Protein AF-A0A2N2DAA5-F1 (afdb_monomer_lite)

Structure (mmCIF, N/CA/C/O backbone):
data_AF-A0A2N2DAA5-F1
#
_entry.id   AF-A0A2N2DAA5-F1
#
loop_
_atom_site.group_PDB
_atom_site.id
_atom_site.type_symbol
_atom_site.label_atom_id
_atom_site.label_alt_id
_atom_site.label_comp_id
_atom_site.label_asym_id
_atom_site.label_entity_id
_atom_site.label_seq_id
_atom_site.pdbx_PDB_ins_code
_atom_site.Cartn_x
_atom_site.Cartn_y
_atom_site.Cartn_z
_atom_site.occupancy
_atom_site.B_iso_or_equiv
_atom_site.auth_seq_id
_atom_site.auth_comp_id
_atom_site.auth_asym_id
_atom_site.auth_atom_id
_atom_site.pdbx_PDB_model_num
ATOM 1 N N . GLY A 1 1 ? -24.300 -2.691 1.100 1.00 63.72 1 GLY A N 1
ATOM 2 C CA . GLY A 1 1 ? -23.872 -4.103 1.005 1.00 63.72 1 GLY A CA 1
ATOM 3 C C . GLY A 1 1 ? -24.221 -4.826 2.291 1.00 63.72 1 GLY A C 1
ATOM 4 O O . GLY A 1 1 ? -24.616 -4.158 3.237 1.00 63.72 1 GLY A O 1
ATOM 5 N N . VAL A 1 2 ? -24.094 -6.154 2.329 1.00 80.25 2 VAL A N 1
ATOM 6 C CA . VAL A 1 2 ? -24.335 -6.973 3.533 1.00 80.25 2 VAL A CA 1
ATOM 7 C C . VAL A 1 2 ? -23.038 -7.693 3.889 1.00 80.25 2 VAL A C 1
ATOM 9 O O . VAL A 1 2 ? -22.387 -8.245 3.006 1.00 80.25 2 VAL A O 1
ATOM 12 N N . ILE A 1 3 ? -22.644 -7.647 5.160 1.00 79.31 3 ILE A N 1
ATOM 13 C CA . ILE A 1 3 ? -21.384 -8.226 5.641 1.00 79.31 3 ILE A CA 1
ATOM 14 C C . ILE A 1 3 ? -21.608 -9.708 5.959 1.00 79.31 3 ILE A C 1
ATOM 16 O O . ILE A 1 3 ? -22.594 -10.053 6.619 1.00 79.31 3 ILE A O 1
ATOM 20 N N . ALA A 1 4 ? -20.706 -10.576 5.493 1.00 78.88 4 ALA A N 1
ATOM 21 C CA . ALA A 1 4 ? -20.747 -12.012 5.766 1.00 78.88 4 ALA A CA 1
ATOM 22 C C . ALA A 1 4 ? -20.751 -12.305 7.277 1.00 78.88 4 ALA A C 1
ATOM 24 O O . ALA A 1 4 ? -20.256 -11.510 8.071 1.00 78.88 4 ALA A O 1
ATOM 25 N N . ASP A 1 5 ? -21.364 -13.420 7.675 1.00 82.88 5 ASP A N 1
ATOM 26 C CA . ASP A 1 5 ? -21.439 -13.879 9.071 1.00 82.88 5 ASP A CA 1
ATOM 27 C C . ASP A 1 5 ? -22.018 -12.873 10.086 1.00 82.88 5 ASP A C 1
ATOM 29 O O . ASP A 1 5 ? -21.834 -13.000 11.297 1.00 82.88 5 ASP A O 1
ATOM 33 N N . THR A 1 6 ? -22.816 -11.913 9.616 1.00 89.50 6 THR A N 1
ATOM 34 C CA . THR A 1 6 ? -23.616 -11.020 10.468 1.00 89.50 6 THR A CA 1
ATOM 35 C C . THR A 1 6 ? -25.061 -11.509 10.607 1.00 89.50 6 THR A C 1
ATOM 37 O O . THR A 1 6 ? -25.525 -12.283 9.760 1.00 89.50 6 THR A O 1
ATOM 40 N N . PRO A 1 7 ? -25.824 -11.037 11.618 1.00 93.69 7 PRO A N 1
ATOM 41 C CA . PRO A 1 7 ? -27.250 -11.346 11.727 1.00 93.69 7 PRO A CA 1
ATOM 42 C C . PRO A 1 7 ? -28.024 -11.065 10.433 1.00 93.69 7 PRO A C 1
ATOM 44 O O . PRO A 1 7 ? -28.830 -11.892 10.017 1.00 93.69 7 PRO A O 1
ATOM 47 N N . ALA A 1 8 ? -27.729 -9.945 9.759 1.00 92.50 8 ALA A N 1
ATOM 48 C CA . ALA A 1 8 ? -28.371 -9.558 8.502 1.00 92.50 8 ALA A CA 1
ATOM 49 C C . ALA A 1 8 ? -28.128 -10.577 7.377 1.00 92.50 8 ALA A C 1
ATOM 51 O O . ALA A 1 8 ? -29.078 -10.993 6.714 1.00 92.50 8 ALA A O 1
ATOM 52 N N . SER A 1 9 ? -26.877 -11.020 7.204 1.00 91.31 9 SER A N 1
ATOM 53 C CA . SER A 1 9 ? -26.523 -12.040 6.207 1.00 91.31 9 SER A CA 1
ATOM 54 C C . SER A 1 9 ? -27.198 -13.381 6.503 1.00 91.31 9 SER A C 1
ATOM 56 O O . SER A 1 9 ? -27.845 -13.957 5.629 1.00 91.31 9 SER A O 1
ATOM 58 N N . ARG A 1 10 ? -27.147 -13.845 7.763 1.00 93.69 10 ARG A N 1
ATOM 59 C CA . ARG A 1 10 ? -27.793 -15.103 8.185 1.00 93.69 10 ARG A CA 1
ATOM 60 C C . ARG A 1 10 ? -29.311 -15.082 8.017 1.00 93.69 10 ARG A C 1
ATOM 62 O O . ARG A 1 10 ? -29.905 -16.123 7.760 1.00 93.69 10 ARG A O 1
ATOM 69 N N . ALA A 1 11 ? -29.930 -13.912 8.145 1.00 93.75 11 ALA A N 1
ATOM 70 C CA . ALA A 1 11 ? -31.362 -13.726 7.940 1.00 93.75 11 ALA A CA 1
ATOM 71 C C . ALA A 1 11 ? -31.754 -13.531 6.461 1.00 93.75 11 ALA A C 1
ATOM 73 O O . ALA A 1 11 ? -32.922 -13.293 6.160 1.00 93.75 11 ALA A O 1
ATOM 74 N N . GLY A 1 12 ? -30.798 -13.642 5.530 1.00 93.69 12 GLY A N 1
ATOM 75 C CA . GLY A 1 12 ? -31.055 -13.625 4.091 1.00 93.69 12 GLY A CA 1
ATOM 76 C C . GLY A 1 12 ? -31.284 -12.237 3.498 1.00 93.69 12 GLY A C 1
ATOM 77 O O . GLY A 1 12 ? -31.835 -12.146 2.397 1.00 93.69 12 GLY A O 1
ATOM 78 N N . ILE A 1 13 ? -30.884 -11.166 4.194 1.00 94.69 13 ILE A N 1
ATOM 79 C CA . ILE A 1 13 ? -30.843 -9.809 3.632 1.00 94.69 13 ILE A CA 1
ATOM 80 C C . ILE A 1 13 ? -29.722 -9.755 2.594 1.00 94.69 13 ILE A C 1
ATOM 82 O O . ILE A 1 13 ? -28.627 -10.269 2.825 1.00 94.69 13 ILE A O 1
ATOM 86 N N . ILE A 1 14 ? -29.980 -9.121 1.452 1.00 92.88 14 ILE A N 1
ATOM 87 C CA . ILE A 1 14 ? -29.017 -8.986 0.355 1.00 92.88 14 ILE A CA 1
ATOM 88 C C . ILE A 1 14 ? -28.795 -7.518 -0.007 1.00 92.88 14 ILE A C 1
ATOM 90 O O . ILE A 1 14 ? -29.580 -6.632 0.331 1.00 92.88 14 ILE A O 1
ATOM 94 N N . ALA A 1 15 ? -27.694 -7.245 -0.708 1.00 91.19 15 ALA A N 1
ATOM 95 C CA . ALA A 1 15 ? -27.460 -5.918 -1.261 1.00 91.19 15 ALA A CA 1
ATOM 96 C C . ALA A 1 15 ? -28.599 -5.535 -2.223 1.00 91.19 15 ALA A C 1
ATOM 98 O O . ALA A 1 15 ? -28.994 -6.341 -3.060 1.00 91.19 15 ALA A O 1
ATOM 99 N N . GLY A 1 16 ? -29.109 -4.310 -2.088 1.00 89.44 16 GLY A N 1
ATOM 100 C CA . GLY A 1 16 ? -30.247 -3.811 -2.868 1.00 89.44 16 GLY A CA 1
ATOM 101 C C . GLY A 1 16 ? -31.589 -3.867 -2.133 1.00 89.44 16 GLY A C 1
ATOM 102 O O . GLY A 1 16 ? -32.514 -3.165 -2.535 1.00 89.44 16 GLY A O 1
ATOM 103 N N . ASP A 1 17 ? -31.699 -4.612 -1.027 1.00 94.19 17 ASP A N 1
ATOM 104 C CA . ASP A 1 17 ? -32.896 -4.561 -0.182 1.00 94.19 17 ASP A CA 1
ATOM 105 C C . ASP A 1 17 ? -33.096 -3.152 0.401 1.00 94.19 17 ASP A C 1
ATOM 107 O O . ASP A 1 17 ? -32.173 -2.548 0.957 1.00 94.19 17 ASP A O 1
ATOM 111 N N . ARG A 1 18 ? -34.322 -2.629 0.299 1.00 93.12 18 ARG A N 1
ATOM 112 C CA . ARG A 1 18 ? -34.712 -1.337 0.880 1.00 93.12 18 ARG A CA 1
ATOM 113 C C . ARG A 1 18 ? -35.454 -1.571 2.186 1.00 93.12 18 ARG A C 1
ATOM 115 O O . ARG A 1 18 ? -36.496 -2.217 2.179 1.00 93.12 18 ARG A O 1
ATOM 122 N N . ILE A 1 19 ? -34.954 -1.031 3.294 1.00 95.25 19 ILE A N 1
ATOM 123 C CA . ILE A 1 19 ? -35.646 -1.103 4.588 1.00 95.25 19 ILE A CA 1
ATOM 124 C C . ILE A 1 19 ? -36.787 -0.077 4.586 1.00 95.25 19 ILE A C 1
ATOM 126 O O . ILE A 1 19 ? -36.561 1.107 4.352 1.00 95.25 19 ILE A O 1
ATOM 130 N N . ILE A 1 20 ? -38.010 -0.552 4.808 1.00 96.44 20 ILE A N 1
ATOM 131 C CA . ILE A 1 20 ? -39.250 0.235 4.816 1.00 96.44 20 ILE A CA 1
ATOM 132 C C . ILE A 1 20 ? -39.681 0.558 6.249 1.00 96.44 20 ILE A C 1
ATOM 134 O O . ILE A 1 20 ? -40.127 1.671 6.520 1.00 96.44 20 ILE A O 1
ATOM 138 N N . ALA A 1 21 ? -39.532 -0.397 7.171 1.00 97.06 21 ALA A N 1
ATOM 139 C CA . ALA A 1 21 ? -39.870 -0.209 8.578 1.00 97.06 21 ALA A CA 1
ATOM 140 C C . ALA A 1 21 ? -38.930 -0.976 9.518 1.00 97.06 21 ALA A C 1
ATOM 142 O O . ALA A 1 21 ? -38.378 -2.014 9.142 1.00 97.06 21 ALA A O 1
ATOM 143 N N . VAL A 1 22 ? -38.794 -0.474 10.746 1.00 97.56 22 VAL A N 1
ATOM 144 C CA . VAL A 1 22 ? -38.040 -1.084 11.852 1.00 97.56 22 VAL A CA 1
ATOM 145 C C . VAL A 1 22 ? -38.973 -1.211 13.053 1.00 97.56 22 VAL A C 1
ATOM 147 O O . VAL A 1 22 ? -39.547 -0.218 13.491 1.00 97.56 22 VAL A O 1
ATOM 150 N N . ASP A 1 23 ? -39.181 -2.434 13.541 1.00 96.44 23 ASP A N 1
ATOM 151 C CA . ASP A 1 23 ? -40.120 -2.766 14.624 1.00 96.44 23 ASP A CA 1
ATOM 152 C C . ASP A 1 23 ? -41.517 -2.142 14.414 1.00 96.44 23 ASP A C 1
ATOM 154 O O . ASP A 1 23 ? -42.137 -1.593 15.321 1.00 96.44 23 ASP A O 1
ATOM 158 N N . GLY A 1 24 ? -42.005 -2.195 13.168 1.00 94.38 24 GLY A N 1
ATOM 159 C CA . GLY A 1 24 ? -43.301 -1.638 12.758 1.00 94.38 24 GLY A CA 1
ATOM 160 C C . GLY A 1 24 ? -43.311 -0.124 12.513 1.00 94.38 24 GLY A C 1
ATOM 161 O O . GLY A 1 24 ? -44.283 0.394 11.965 1.00 94.38 24 GLY A O 1
ATOM 162 N N . THR A 1 25 ? -42.232 0.590 12.841 1.00 95.25 25 THR A N 1
ATOM 163 C CA . THR A 1 25 ? -42.098 2.030 12.582 1.00 95.25 25 THR A CA 1
ATOM 164 C C . THR A 1 25 ? -41.629 2.257 11.152 1.00 95.25 25 THR A C 1
ATOM 166 O O . THR A 1 25 ? -40.528 1.844 10.794 1.00 95.25 25 THR A O 1
ATOM 169 N N . ASN A 1 26 ? -42.452 2.905 10.325 1.00 96.19 26 ASN A N 1
ATOM 170 C CA . ASN A 1 26 ? -42.061 3.307 8.973 1.00 96.19 26 ASN A CA 1
ATOM 171 C C . ASN A 1 26 ? -40.915 4.329 9.046 1.00 96.19 26 ASN A C 1
ATOM 173 O O . ASN A 1 26 ? -41.030 5.325 9.756 1.00 96.19 26 ASN A O 1
ATOM 177 N N . ILE A 1 27 ? -39.828 4.075 8.316 1.00 95.06 27 ILE A N 1
ATOM 178 C CA . ILE A 1 27 ? -38.613 4.906 8.332 1.00 95.06 27 ILE A CA 1
ATOM 179 C C . ILE A 1 27 ? -38.457 5.777 7.075 1.00 95.06 27 ILE A C 1
ATOM 181 O O . ILE A 1 27 ? -37.378 6.300 6.796 1.00 95.06 27 ILE A O 1
ATOM 185 N N . ALA A 1 28 ? -39.516 5.930 6.277 1.00 92.38 28 ALA A N 1
ATOM 186 C CA . ALA A 1 28 ? -39.509 6.821 5.125 1.00 92.38 28 ALA A CA 1
ATOM 187 C C . ALA A 1 28 ? -39.259 8.272 5.568 1.00 92.38 28 ALA A C 1
ATOM 189 O O . ALA A 1 28 ? -39.993 8.823 6.384 1.00 92.38 28 ALA A O 1
ATOM 190 N N . GLY A 1 29 ? -38.224 8.893 5.002 1.00 88.81 29 GLY A N 1
ATOM 191 C CA . GLY A 1 29 ? -37.822 10.260 5.341 1.00 88.81 29 GLY A CA 1
ATOM 192 C C . GLY A 1 29 ? -36.857 10.371 6.525 1.00 88.81 29 GLY A C 1
ATOM 193 O O . GLY A 1 29 ? -36.303 11.449 6.720 1.00 88.81 29 GLY A O 1
ATOM 194 N N . CYS A 1 30 ? -36.592 9.284 7.263 1.00 90.81 30 CYS A N 1
ATOM 195 C CA . CYS A 1 30 ? -35.508 9.260 8.244 1.00 90.81 30 CYS A CA 1
ATOM 196 C C . CYS A 1 30 ? -34.149 9.416 7.551 1.00 90.81 30 CYS A C 1
ATOM 198 O O . CYS A 1 30 ? -33.901 8.862 6.475 1.00 90.81 30 CYS A O 1
ATOM 200 N N . SER A 1 31 ? -33.232 10.116 8.211 1.00 89.88 31 SER A N 1
ATOM 201 C CA . SER A 1 31 ? -31.815 10.071 7.867 1.00 89.88 31 SER A CA 1
ATOM 202 C C . SER A 1 31 ? -31.236 8.672 8.117 1.00 89.88 31 SER A C 1
ATOM 204 O O . SER A 1 31 ? -31.752 7.888 8.917 1.00 89.88 31 SER A O 1
ATOM 206 N N . LEU A 1 32 ? -30.106 8.364 7.471 1.00 82.81 32 LEU A N 1
ATOM 207 C CA . LEU A 1 32 ? -29.375 7.114 7.718 1.00 82.81 32 LEU A CA 1
ATOM 208 C C . LEU A 1 32 ? -28.992 6.946 9.195 1.00 82.81 32 LEU A C 1
ATOM 210 O O . LEU A 1 32 ? -28.973 5.825 9.700 1.00 82.81 32 LEU A O 1
ATOM 214 N N . TYR A 1 33 ? -28.707 8.054 9.884 1.00 77.94 33 TYR A N 1
ATOM 215 C CA . TYR A 1 33 ? -28.363 8.052 11.301 1.00 77.94 33 TYR A CA 1
ATOM 216 C C . TYR A 1 33 ? -29.556 7.646 12.176 1.00 77.94 33 TYR A C 1
ATOM 218 O O . TYR A 1 33 ? -29.438 6.726 12.982 1.00 77.94 33 TYR A O 1
ATOM 226 N N . GLU A 1 34 ? -30.723 8.261 11.972 1.00 87.56 34 GLU A N 1
ATOM 227 C CA . GLU A 1 34 ? -31.947 7.943 12.725 1.00 87.56 34 GLU A CA 1
ATOM 228 C C . GLU A 1 34 ? -32.412 6.507 12.473 1.00 87.56 34 GLU A C 1
ATOM 230 O O . GLU A 1 34 ? -32.717 5.776 13.415 1.00 87.56 34 GLU A O 1
ATOM 235 N N . ALA A 1 35 ? -32.397 6.065 11.211 1.00 91.00 35 ALA A N 1
ATOM 236 C CA . ALA A 1 35 ? -32.703 4.679 10.868 1.00 91.00 35 ALA A CA 1
ATOM 237 C C . ALA A 1 35 ? -31.712 3.706 11.531 1.00 91.00 35 ALA A C 1
ATOM 239 O O . ALA A 1 35 ? -32.114 2.665 12.049 1.00 91.00 35 ALA A O 1
ATOM 240 N N . GLY A 1 36 ? -30.423 4.060 11.570 1.00 90.69 36 GLY A N 1
ATOM 241 C CA . GLY A 1 36 ? -29.389 3.292 12.260 1.00 90.69 36 GLY A CA 1
ATOM 242 C C . GLY A 1 36 ? -29.660 3.136 13.757 1.00 90.69 36 GLY A C 1
ATOM 243 O O . GLY A 1 36 ? -29.537 2.027 14.275 1.00 90.69 36 GLY A O 1
ATOM 244 N N . LEU A 1 37 ? -30.090 4.204 14.436 1.00 91.25 37 LEU A N 1
ATOM 245 C CA . LEU A 1 37 ? -30.433 4.170 15.863 1.00 91.25 37 LEU A CA 1
ATOM 246 C C . LEU A 1 37 ? -31.607 3.231 16.170 1.00 91.25 37 LEU A C 1
ATOM 248 O O . LEU A 1 37 ? -31.573 2.548 17.188 1.00 91.25 37 LEU A O 1
ATOM 252 N N . LEU A 1 38 ? -32.610 3.151 15.288 1.00 93.69 38 LEU A N 1
ATOM 253 C CA . LEU A 1 38 ? -33.742 2.224 15.448 1.00 93.69 38 LEU A CA 1
ATOM 254 C C . LEU A 1 38 ? -33.318 0.757 15.263 1.00 93.69 38 LEU A C 1
ATOM 256 O O . LEU A 1 38 ? -33.824 -0.148 15.929 1.00 93.69 38 LEU A O 1
ATOM 260 N N . ILE A 1 39 ? -32.378 0.507 14.350 1.00 94.56 39 ILE A N 1
ATOM 261 C CA . ILE A 1 39 ? -31.866 -0.842 14.073 1.00 94.56 39 ILE A CA 1
ATOM 262 C C . ILE A 1 39 ? -30.942 -1.315 15.204 1.00 94.56 39 ILE A C 1
ATOM 264 O O . ILE A 1 39 ? -30.956 -2.494 15.568 1.00 94.56 39 ILE A O 1
ATOM 268 N N . GLN A 1 40 ? -30.147 -0.413 15.778 1.00 92.69 40 GLN A N 1
ATOM 269 C CA . GLN A 1 40 ? -29.264 -0.692 16.909 1.00 92.69 40 GLN A CA 1
ATOM 270 C C . GLN A 1 40 ? -30.045 -0.935 18.211 1.00 92.69 40 GLN A C 1
ATOM 272 O O . GLN A 1 40 ? -31.237 -0.669 18.319 1.00 92.69 40 GLN A O 1
ATOM 277 N N . GLY A 1 41 ? -29.380 -1.537 19.194 1.00 93.19 41 GLY A N 1
ATOM 278 C CA . GLY A 1 41 ? -29.975 -1.890 20.480 1.00 93.19 41 GLY A CA 1
ATOM 279 C C . GLY A 1 41 ? -29.117 -2.896 21.236 1.00 93.19 41 GLY A C 1
ATOM 280 O O . GLY A 1 41 ? -28.066 -3.324 20.751 1.00 93.19 41 GLY A O 1
ATOM 281 N N . GLU A 1 42 ? -29.562 -3.284 22.427 1.00 92.56 42 GLU A N 1
ATOM 282 C CA . GLU A 1 42 ? -28.797 -4.175 23.299 1.00 92.56 42 GLU A CA 1
ATOM 283 C C . GLU A 1 42 ? -28.564 -5.552 22.663 1.00 92.56 42 GLU A C 1
ATOM 285 O O . GLU A 1 42 ? -29.449 -6.135 22.023 1.00 92.56 42 GLU A O 1
ATOM 290 N N . LYS A 1 43 ? -27.359 -6.096 22.864 1.00 93.06 43 LYS A N 1
ATOM 291 C CA . LYS A 1 43 ? -26.983 -7.436 22.398 1.00 93.06 43 LYS A CA 1
ATOM 292 C C . LYS A 1 43 ? -27.974 -8.478 22.932 1.00 93.06 43 LYS A C 1
ATOM 294 O O . LYS A 1 43 ? -28.245 -8.527 24.124 1.00 93.06 43 LYS A O 1
ATOM 299 N N . GLY A 1 44 ? -28.463 -9.349 22.053 1.00 94.50 44 GLY A N 1
ATOM 300 C CA . GLY A 1 44 ? -29.419 -10.412 22.368 1.00 94.50 44 GLY A CA 1
ATOM 301 C C . GLY A 1 44 ? -30.888 -10.012 22.209 1.00 94.50 44 GLY A C 1
ATOM 302 O O . GLY A 1 44 ? -31.744 -10.893 22.143 1.00 94.50 44 GLY A O 1
ATOM 303 N N . THR A 1 45 ? -31.200 -8.718 22.086 1.00 97.12 45 THR A N 1
ATOM 304 C CA . THR A 1 45 ? -32.568 -8.268 21.775 1.00 97.12 45 THR A CA 1
ATOM 305 C C . THR A 1 45 ? -32.927 -8.550 20.317 1.00 97.12 45 THR A C 1
ATOM 307 O O . THR A 1 45 ? -32.053 -8.777 19.480 1.00 97.12 45 THR A O 1
ATOM 310 N N . LYS A 1 46 ? -34.224 -8.546 19.995 1.00 97.00 46 LYS A N 1
ATOM 311 C CA . LYS A 1 46 ? -34.706 -8.750 18.624 1.00 97.00 46 LYS A CA 1
ATOM 312 C C . LYS A 1 46 ? -35.037 -7.424 17.950 1.00 97.00 46 LYS A C 1
ATOM 314 O O . LYS A 1 46 ? -35.473 -6.491 18.618 1.00 97.00 46 LYS A O 1
ATOM 319 N N . VAL A 1 47 ? -34.853 -7.383 16.637 1.00 97.50 47 VAL A N 1
ATOM 320 C CA . VAL A 1 47 ? -35.328 -6.313 15.755 1.00 97.50 47 VAL A CA 1
ATOM 321 C C . VAL A 1 47 ? -36.009 -6.930 14.543 1.00 97.50 47 VAL A C 1
ATOM 323 O O . VAL A 1 47 ? -35.549 -7.942 14.007 1.00 97.50 47 VAL A O 1
ATOM 326 N N . THR A 1 48 ? -37.117 -6.338 14.125 1.00 97.94 48 THR A N 1
ATOM 327 C CA . THR A 1 48 ? -37.889 -6.751 12.956 1.00 97.94 48 THR A CA 1
ATOM 328 C C . THR A 1 48 ? -37.736 -5.702 11.868 1.00 97.94 48 THR A C 1
ATOM 330 O O . THR A 1 48 ? -38.096 -4.546 12.064 1.00 97.94 48 THR A O 1
ATOM 333 N N . LEU A 1 49 ? -37.209 -6.094 10.713 1.00 97.62 49 LEU A N 1
ATOM 334 C CA . LEU A 1 49 ? -37.110 -5.231 9.541 1.00 97.62 49 LEU A CA 1
ATOM 335 C C . LEU A 1 49 ? -38.174 -5.627 8.528 1.00 97.62 49 LEU A C 1
ATOM 337 O O . LEU A 1 49 ? -38.300 -6.801 8.190 1.00 97.62 49 LEU A O 1
ATOM 341 N N . LEU A 1 50 ? -38.895 -4.644 8.005 1.00 97.50 50 LEU A N 1
ATOM 342 C CA . LEU A 1 50 ? -39.734 -4.820 6.827 1.00 97.50 50 LEU A CA 1
ATOM 343 C C . LEU A 1 50 ? -38.948 -4.323 5.619 1.00 97.50 50 LEU A C 1
ATOM 345 O O . LEU A 1 50 ? -38.602 -3.143 5.567 1.00 97.50 50 LEU A O 1
ATOM 349 N N . ILE A 1 51 ? -38.641 -5.204 4.670 1.00 96.75 51 ILE A N 1
ATOM 350 C CA . ILE A 1 51 ? -37.810 -4.879 3.507 1.00 96.75 51 ILE A CA 1
ATOM 351 C C . ILE A 1 51 ? -38.572 -5.035 2.191 1.00 96.75 51 ILE A C 1
ATOM 353 O O . ILE A 1 51 ? -39.430 -5.903 2.041 1.00 96.75 51 ILE A O 1
ATOM 357 N N . GLN A 1 52 ? -38.203 -4.215 1.212 1.00 96.00 52 GLN A N 1
ATOM 358 C CA . GLN A 1 52 ? -38.610 -4.332 -0.180 1.00 96.00 52 GLN A CA 1
ATOM 359 C C . GLN A 1 52 ? -37.421 -4.827 -1.004 1.00 96.00 52 GLN A C 1
ATOM 361 O O . GLN A 1 52 ? -36.405 -4.135 -1.109 1.00 96.00 52 GLN A O 1
ATOM 366 N N . ARG A 1 53 ? -37.564 -6.011 -1.607 1.00 95.56 53 ARG A N 1
ATOM 367 C CA . ARG A 1 53 ? -36.563 -6.597 -2.506 1.00 95.56 53 ARG A CA 1
ATOM 368 C C . ARG A 1 53 ? -36.915 -6.311 -3.958 1.00 95.56 53 ARG A C 1
ATOM 370 O O . ARG A 1 53 ? -38.080 -6.412 -4.345 1.00 95.56 53 ARG A O 1
ATOM 377 N N . GLU A 1 54 ? -35.912 -5.975 -4.759 1.00 92.38 54 GLU A N 1
ATOM 378 C CA . GLU A 1 54 ? -36.087 -5.787 -6.199 1.00 92.38 54 GLU A CA 1
ATOM 379 C C . GLU A 1 54 ? -36.618 -7.070 -6.864 1.00 92.38 54 GLU A C 1
ATOM 381 O O . GLU A 1 54 ? -36.212 -8.183 -6.527 1.00 92.38 54 GLU A O 1
ATOM 386 N N . GLY A 1 55 ? -37.582 -6.919 -7.776 1.00 91.06 55 GLY A N 1
ATOM 387 C CA . GLY A 1 55 ? -38.224 -8.043 -8.467 1.00 91.06 55 GLY A CA 1
ATOM 388 C C . GLY A 1 55 ? -39.265 -8.819 -7.647 1.00 91.06 55 GLY A C 1
ATOM 389 O O . GLY A 1 55 ? -39.865 -9.751 -8.179 1.00 91.06 55 GLY A O 1
ATOM 390 N N . LYS A 1 56 ? -39.529 -8.447 -6.386 1.00 91.25 56 LYS A N 1
ATOM 391 C CA . LYS A 1 56 ? -40.631 -9.004 -5.584 1.00 91.25 56 LYS A CA 1
ATOM 392 C C . LYS A 1 56 ? -41.666 -7.929 -5.275 1.00 91.25 56 LYS A C 1
ATOM 394 O O . LYS A 1 56 ? -41.309 -6.865 -4.798 1.00 91.25 56 LYS A O 1
ATOM 399 N N . ALA A 1 57 ? -42.943 -8.207 -5.529 1.00 87.50 57 ALA A N 1
ATOM 400 C CA . ALA A 1 57 ? -44.022 -7.259 -5.233 1.00 87.50 57 ALA A CA 1
ATOM 401 C C . ALA A 1 57 ? -44.363 -7.187 -3.732 1.00 87.50 57 ALA A C 1
ATOM 403 O O . ALA A 1 57 ? -44.861 -6.171 -3.260 1.00 87.50 57 ALA A O 1
ATOM 404 N N . GLU A 1 58 ? -44.093 -8.257 -2.984 1.00 94.44 58 GLU A N 1
ATOM 405 C CA . GLU A 1 58 ? -44.403 -8.356 -1.558 1.00 94.44 58 GLU A CA 1
ATOM 406 C C . GLU A 1 58 ? -43.263 -7.824 -0.681 1.00 94.44 58 GLU A C 1
ATOM 408 O O . GLU A 1 58 ? -42.080 -8.005 -0.991 1.00 94.44 58 GLU A O 1
ATOM 413 N N . LEU A 1 59 ? -43.635 -7.215 0.448 1.00 95.19 59 LEU A N 1
ATOM 414 C CA . LEU A 1 59 ? -42.703 -6.852 1.511 1.00 95.19 59 LEU A CA 1
ATOM 415 C C . LEU A 1 59 ? -42.323 -8.091 2.323 1.00 95.19 59 LEU A C 1
ATOM 417 O O . LEU A 1 59 ? -43.163 -8.938 2.620 1.00 95.19 59 LEU A O 1
ATOM 421 N N . ILE A 1 60 ? -41.053 -8.182 2.704 1.00 97.06 60 ILE A N 1
ATOM 422 C CA . ILE A 1 60 ? -40.506 -9.317 3.446 1.00 97.06 60 ILE A CA 1
ATOM 423 C C . ILE A 1 60 ? -40.225 -8.860 4.874 1.00 97.06 60 ILE A C 1
ATOM 425 O O . ILE A 1 60 ? -39.470 -7.913 5.089 1.00 97.06 60 ILE A O 1
ATOM 429 N N . GLU A 1 61 ? -40.820 -9.536 5.852 1.00 97.31 61 GLU A N 1
ATOM 430 C CA . GLU A 1 61 ? -40.498 -9.335 7.264 1.00 97.31 61 GLU A CA 1
ATOM 431 C C . GLU A 1 61 ? -39.297 -10.208 7.653 1.00 97.31 61 GLU A C 1
ATOM 433 O O . GLU A 1 61 ? -39.300 -11.423 7.450 1.00 97.31 61 GLU A O 1
ATOM 438 N N . VAL A 1 62 ? -38.267 -9.593 8.229 1.00 96.94 62 VAL A N 1
ATOM 439 C CA . VAL A 1 62 ? -37.023 -10.250 8.634 1.00 96.94 62 VAL A CA 1
ATOM 440 C C . VAL A 1 62 ? -36.777 -9.990 10.114 1.00 96.94 62 VAL A C 1
ATOM 442 O O . VAL A 1 62 ? -36.593 -8.849 10.533 1.00 96.94 62 VAL A O 1
ATOM 445 N N . LYS A 1 63 ? -36.749 -11.056 10.919 1.00 96.94 63 LYS A N 1
ATOM 446 C CA . LYS A 1 63 ? -36.452 -10.979 12.357 1.00 96.94 63 LYS A CA 1
ATOM 447 C C . LYS A 1 63 ? -34.995 -11.311 12.612 1.00 96.94 63 LYS A C 1
ATOM 449 O O . LYS A 1 63 ? -34.509 -12.362 12.204 1.00 96.94 63 LYS A O 1
ATOM 454 N N . LEU A 1 64 ? -34.321 -10.424 13.325 1.00 95.81 64 LEU A N 1
ATOM 455 C CA . LEU A 1 64 ? -32.898 -10.498 13.618 1.00 95.81 64 LEU A CA 1
ATOM 456 C C . LEU A 1 64 ? -32.694 -10.476 15.127 1.00 95.81 64 LEU A C 1
ATOM 458 O O . LEU A 1 64 ? -33.416 -9.790 15.847 1.00 95.81 64 LEU A O 1
ATOM 462 N N . THR A 1 65 ? -31.666 -11.176 15.590 1.00 95.88 65 THR A N 1
ATOM 463 C CA . THR A 1 65 ? -31.132 -10.996 16.941 1.00 95.88 65 THR A CA 1
ATOM 464 C C . THR A 1 65 ? -29.952 -10.035 16.854 1.00 95.88 65 THR A C 1
ATOM 466 O O . THR A 1 65 ? -29.043 -10.241 16.048 1.00 95.88 65 THR A O 1
ATOM 469 N N . ARG A 1 66 ? -29.964 -8.967 17.656 1.00 95.38 66 ARG A N 1
ATOM 470 C CA . ARG A 1 66 ? -28.882 -7.983 17.712 1.00 95.38 66 ARG A CA 1
ATOM 471 C C . ARG A 1 66 ? -27.632 -8.631 18.297 1.00 95.38 66 ARG A C 1
ATOM 473 O O . ARG A 1 66 ? -27.662 -9.219 19.377 1.00 95.38 66 ARG A O 1
ATOM 480 N N . GLU A 1 67 ? -26.517 -8.493 17.600 1.00 91.25 67 GLU A N 1
ATOM 481 C CA . GLU A 1 67 ? -25.215 -9.017 18.008 1.00 91.25 67 GLU A CA 1
ATOM 482 C C . GLU A 1 67 ? -24.142 -7.947 17.786 1.00 91.25 67 GLU A C 1
ATOM 484 O O . GLU A 1 67 ? -24.345 -7.011 17.011 1.00 91.25 67 GLU A O 1
ATOM 489 N N . LYS A 1 68 ? -22.987 -8.082 18.454 1.00 83.38 68 LYS A N 1
ATOM 490 C CA . LYS A 1 68 ? -21.824 -7.238 18.148 1.00 83.38 68 LYS A CA 1
ATOM 491 C C . LYS A 1 68 ? -21.360 -7.599 16.736 1.00 83.38 68 LYS A C 1
ATOM 493 O O . LYS A 1 68 ? -20.827 -8.684 16.529 1.00 83.38 68 LYS A O 1
ATOM 498 N N . VAL A 1 69 ? -21.599 -6.706 15.780 1.00 77.00 69 VAL A N 1
ATOM 499 C CA . VAL A 1 69 ? -21.105 -6.845 14.409 1.00 77.00 69 VAL A CA 1
ATOM 500 C C . VAL A 1 69 ? -19.715 -6.236 14.344 1.00 77.00 69 VAL A C 1
ATOM 502 O O . VAL A 1 69 ? -19.552 -5.035 14.546 1.00 77.00 69 VAL A O 1
ATOM 505 N N . THR A 1 70 ? -18.719 -7.065 14.053 1.00 70.50 70 THR A N 1
ATOM 506 C CA . THR A 1 70 ? -17.383 -6.586 13.710 1.00 70.50 70 THR A CA 1
ATOM 507 C C . THR A 1 70 ? -17.302 -6.462 12.196 1.00 70.50 70 THR A C 1
ATOM 509 O O . THR A 1 70 ? -17.494 -7.443 11.483 1.00 70.50 70 THR A O 1
ATOM 512 N N . ILE A 1 71 ? -17.018 -5.261 11.701 1.00 73.50 71 ILE A N 1
ATOM 513 C CA . ILE A 1 71 ? -16.620 -5.065 10.307 1.00 73.50 71 ILE A CA 1
ATOM 514 C C . ILE A 1 71 ? -15.117 -5.353 10.248 1.00 73.50 71 ILE A C 1
ATOM 516 O O . ILE A 1 71 ? -14.381 -4.686 10.981 1.00 73.50 71 ILE A O 1
ATOM 520 N N . PRO A 1 72 ? -14.647 -6.338 9.458 1.00 80.12 72 PRO A N 1
ATOM 521 C CA . PRO A 1 72 ? -13.219 -6.587 9.316 1.00 80.12 72 PRO A CA 1
ATOM 522 C C . PRO A 1 72 ? -12.517 -5.298 8.872 1.00 80.12 72 PRO A C 1
ATOM 524 O O . PRO A 1 72 ? -12.889 -4.741 7.841 1.00 80.12 72 PRO A O 1
ATOM 527 N N . PRO A 1 73 ? -11.532 -4.799 9.634 1.00 88.06 73 PRO A N 1
ATOM 528 C CA . PRO A 1 73 ? -10.854 -3.547 9.313 1.00 88.06 73 PRO A CA 1
ATOM 529 C C . PRO A 1 73 ? -9.817 -3.702 8.193 1.00 88.06 73 PRO A C 1
ATOM 531 O O . PRO A 1 73 ? -9.206 -2.712 7.804 1.00 88.06 73 PRO A O 1
ATOM 534 N N . VAL A 1 74 ? -9.576 -4.930 7.722 1.00 93.94 74 VAL A N 1
ATOM 535 C CA . VAL A 1 74 ? -8.521 -5.268 6.765 1.00 93.94 74 VAL A CA 1
ATOM 536 C C . VAL A 1 74 ? -9.118 -6.001 5.567 1.00 93.94 74 VAL A C 1
ATOM 538 O O . VAL A 1 74 ? -9.768 -7.034 5.739 1.00 93.94 74 VAL A O 1
ATOM 541 N N . ASP A 1 75 ? -8.836 -5.505 4.366 1.00 93.94 75 ASP A N 1
ATOM 542 C CA . ASP A 1 75 ? -9.034 -6.210 3.094 1.00 93.94 75 ASP A CA 1
ATOM 543 C C . ASP A 1 75 ? -7.666 -6.564 2.505 1.00 93.94 75 ASP A C 1
ATOM 545 O O . ASP A 1 75 ? -6.734 -5.762 2.575 1.00 93.94 75 ASP A O 1
ATOM 549 N N . TYR A 1 76 ? -7.503 -7.764 1.948 1.00 96.62 76 TYR A N 1
ATOM 550 C CA . TYR A 1 76 ? -6.210 -8.201 1.431 1.00 96.62 76 TYR A CA 1
ATOM 551 C C . TYR A 1 76 ? -6.312 -9.223 0.299 1.00 96.62 76 TYR A C 1
ATOM 553 O O . TYR A 1 76 ? -7.216 -10.056 0.243 1.00 96.62 76 TYR A O 1
ATOM 561 N N . ARG A 1 77 ? -5.347 -9.176 -0.623 1.00 95.31 77 ARG A N 1
ATOM 562 C CA . ARG A 1 77 ? -5.266 -10.065 -1.792 1.00 95.31 77 ARG A CA 1
ATOM 563 C C . ARG A 1 77 ? -3.851 -10.139 -2.357 1.00 95.31 77 ARG A C 1
ATOM 565 O O . ARG A 1 77 ? -3.067 -9.207 -2.201 1.00 95.31 77 ARG A O 1
ATOM 572 N N . ILE A 1 78 ? -3.550 -11.227 -3.065 1.00 92.19 78 ILE A N 1
ATOM 573 C CA . ILE A 1 78 ? -2.381 -11.293 -3.950 1.00 92.19 78 ILE A CA 1
ATOM 574 C C . ILE A 1 78 ? -2.733 -10.626 -5.280 1.00 92.19 78 ILE A C 1
ATOM 576 O O . ILE A 1 78 ? -3.744 -10.954 -5.903 1.00 92.19 78 ILE A O 1
ATOM 580 N N . LEU A 1 79 ? -1.890 -9.697 -5.706 1.00 87.31 79 LEU A N 1
ATOM 581 C CA . LEU A 1 79 ? -1.910 -9.100 -7.030 1.00 87.31 79 LEU A CA 1
ATOM 582 C C . LEU A 1 79 ? -1.069 -9.930 -8.011 1.00 87.31 79 LEU A C 1
ATOM 584 O O . LEU A 1 79 ? -0.369 -10.878 -7.649 1.00 87.31 79 LEU A O 1
ATOM 588 N N . GLU A 1 80 ? -1.135 -9.557 -9.285 1.00 76.44 80 GLU A N 1
ATOM 589 C CA . GLU A 1 80 ? -0.224 -10.084 -10.300 1.00 76.44 80 GLU A CA 1
ATOM 590 C C . GLU A 1 80 ? 1.246 -9.872 -9.904 1.00 76.44 80 GLU A C 1
ATOM 592 O O . GLU A 1 80 ? 1.587 -8.871 -9.270 1.00 76.44 80 GLU A O 1
ATOM 597 N N . GLY A 1 81 ? 2.110 -10.821 -10.278 1.00 73.69 81 GLY A N 1
ATOM 598 C CA . GLY A 1 81 ? 3.528 -10.786 -9.912 1.00 73.69 81 GLY A CA 1
ATOM 599 C C . GLY A 1 81 ? 3.811 -11.078 -8.429 1.00 73.69 81 GLY A C 1
ATOM 600 O O . GLY A 1 81 ? 4.849 -10.697 -7.900 1.00 73.69 81 GLY A O 1
ATOM 601 N N . SER A 1 82 ? 2.874 -11.737 -7.739 1.00 84.50 82 SER A N 1
ATOM 602 C CA . SER A 1 82 ? 3.019 -12.158 -6.339 1.00 84.50 82 SER A CA 1
ATOM 603 C C . SER A 1 82 ? 3.213 -11.002 -5.355 1.00 84.50 82 SER A C 1
ATOM 605 O O . SER A 1 82 ? 3.823 -11.173 -4.306 1.00 84.50 82 SER A O 1
ATOM 607 N N . LEU A 1 83 ? 2.662 -9.822 -5.647 1.00 89.00 83 LEU A N 1
ATOM 608 C CA . LEU A 1 83 ? 2.635 -8.720 -4.684 1.00 89.00 83 LEU A CA 1
ATOM 609 C C . LEU A 1 83 ? 1.457 -8.871 -3.720 1.00 89.00 83 LEU A C 1
ATOM 611 O O . LEU A 1 83 ? 0.326 -9.116 -4.140 1.00 89.00 83 LEU A O 1
ATOM 615 N N . GLY A 1 84 ? 1.699 -8.683 -2.428 1.00 95.81 84 GLY A N 1
ATOM 616 C CA . GLY A 1 84 ? 0.639 -8.516 -1.443 1.00 95.81 84 GLY A CA 1
ATOM 617 C C . GLY A 1 84 ? 0.038 -7.117 -1.540 1.00 95.81 84 GLY A C 1
ATOM 618 O O . GLY A 1 84 ? 0.761 -6.127 -1.621 1.00 95.81 84 GLY A O 1
ATOM 619 N N . TYR A 1 85 ? -1.286 -7.024 -1.509 1.00 97.88 85 TYR A N 1
ATOM 620 C CA . TYR A 1 85 ? -1.998 -5.775 -1.260 1.00 97.88 85 TYR A CA 1
ATOM 621 C C . TYR A 1 85 ? -2.878 -5.952 -0.037 1.00 97.88 85 TYR A C 1
ATOM 623 O O . TYR A 1 85 ? -3.690 -6.878 -0.002 1.00 97.88 85 TYR A O 1
ATOM 631 N N . LEU A 1 86 ? -2.726 -5.062 0.933 1.00 98.06 86 LEU A N 1
ATOM 632 C CA . LEU A 1 86 ? -3.488 -5.036 2.168 1.00 98.06 86 LEU A CA 1
ATOM 633 C C . LEU A 1 86 ? -3.946 -3.603 2.411 1.00 98.06 86 LEU A C 1
ATOM 635 O O . LEU A 1 86 ? -3.119 -2.703 2.498 1.00 98.06 86 LEU A O 1
ATOM 639 N N . ARG A 1 87 ? -5.253 -3.398 2.553 1.00 98.38 87 ARG A N 1
ATOM 640 C CA . ARG A 1 87 ? -5.844 -2.126 2.962 1.00 98.38 87 ARG A CA 1
ATOM 641 C C . ARG A 1 87 ? -6.330 -2.219 4.396 1.00 98.38 87 ARG A C 1
ATOM 643 O O . ARG A 1 87 ? -7.092 -3.128 4.718 1.00 98.38 87 ARG A O 1
ATOM 650 N N . LEU A 1 88 ? -5.892 -1.290 5.239 1.00 98.31 88 LEU A N 1
ATOM 651 C CA . LEU A 1 88 ? -6.337 -1.166 6.624 1.00 98.31 88 LEU A CA 1
ATOM 652 C C . LEU A 1 88 ? -7.242 0.064 6.719 1.00 98.31 88 LEU A C 1
ATOM 654 O O . LEU A 1 88 ? -6.752 1.188 6.709 1.00 98.31 88 LEU A O 1
ATOM 658 N N . ASP A 1 89 ? -8.551 -0.157 6.811 1.00 94.44 89 ASP A N 1
ATOM 659 C CA . ASP A 1 89 ? -9.571 0.901 6.774 1.00 94.44 89 ASP A CA 1
ATOM 660 C C . ASP A 1 89 ? -9.639 1.693 8.090 1.00 94.44 89 ASP A C 1
ATOM 662 O O . ASP A 1 89 ? -9.893 2.895 8.094 1.00 94.44 89 ASP A O 1
ATOM 666 N N . VAL A 1 90 ? -9.420 1.024 9.226 1.00 94.38 90 VAL A N 1
ATOM 667 C CA . VAL A 1 90 ? -9.444 1.638 10.563 1.00 94.38 90 VAL A CA 1
ATOM 668 C C . VAL A 1 90 ? -8.623 0.812 11.549 1.00 94.38 90 VAL A C 1
ATOM 670 O O . VAL A 1 90 ? -8.652 -0.420 11.524 1.00 94.38 90 VAL A O 1
ATOM 673 N N . ILE A 1 91 ? -7.930 1.461 12.481 1.00 96.44 91 ILE A N 1
ATOM 674 C CA . ILE A 1 91 ? -7.184 0.779 13.548 1.00 96.44 91 ILE A CA 1
ATOM 675 C C . ILE A 1 91 ? -8.136 0.467 14.711 1.00 96.44 91 ILE A C 1
ATOM 677 O O . ILE A 1 91 ? -8.130 1.103 15.764 1.00 96.44 91 ILE A O 1
ATOM 681 N N . SER A 1 92 ? -9.036 -0.492 14.489 1.00 92.62 92 SER A N 1
ATOM 682 C CA . SER A 1 92 ? -9.929 -1.004 15.538 1.00 92.62 92 SER A CA 1
ATOM 683 C C . SER A 1 92 ? -9.177 -1.868 16.560 1.00 92.62 92 SER A C 1
ATOM 685 O O . SER A 1 92 ? -8.078 -2.339 16.287 1.00 92.62 92 SER A O 1
ATOM 687 N N . GLU A 1 93 ? -9.813 -2.157 17.696 1.00 89.56 93 GLU A N 1
ATOM 688 C CA . GLU A 1 93 ? -9.279 -3.039 18.749 1.00 89.56 93 GLU A CA 1
ATOM 689 C C . GLU A 1 93 ? -8.816 -4.408 18.209 1.00 89.56 93 GLU A C 1
ATOM 691 O O . GLU A 1 93 ? -7.842 -4.979 18.684 1.00 89.56 93 GLU A O 1
ATOM 696 N N . GLN A 1 94 ? -9.492 -4.934 17.181 1.00 89.62 94 GLN A N 1
ATOM 697 C CA . GLN A 1 94 ? -9.174 -6.237 16.587 1.00 89.62 94 GLN A CA 1
ATOM 698 C C . GLN A 1 94 ? -8.227 -6.147 15.384 1.00 89.62 94 GLN A C 1
ATOM 700 O O . GLN A 1 94 ? -7.853 -7.185 14.837 1.00 89.62 94 GLN A O 1
ATOM 705 N N . ALA A 1 95 ? -7.841 -4.942 14.948 1.00 94.81 95 ALA A N 1
ATOM 706 C CA . ALA A 1 95 ? -7.077 -4.745 13.718 1.00 94.81 95 ALA A CA 1
ATOM 707 C C . ALA A 1 95 ? -5.751 -5.517 13.713 1.00 94.81 95 ALA A C 1
ATOM 709 O O . ALA A 1 95 ? -5.428 -6.118 12.695 1.00 94.81 95 ALA A O 1
ATOM 710 N N . ASP A 1 96 ? -5.047 -5.598 14.847 1.00 95.50 96 ASP A N 1
ATOM 711 C CA . ASP A 1 96 ? -3.816 -6.394 14.977 1.00 95.50 96 ASP A CA 1
ATOM 712 C C . ASP A 1 96 ? -4.012 -7.869 14.579 1.00 95.50 96 ASP A C 1
ATOM 714 O O . ASP A 1 96 ? -3.232 -8.424 13.805 1.00 95.50 96 ASP A O 1
ATOM 718 N N . SER A 1 97 ? -5.092 -8.503 15.039 1.00 94.75 97 SER A N 1
ATOM 719 C CA . SER A 1 97 ? -5.367 -9.910 14.725 1.00 94.75 97 SER A CA 1
ATOM 720 C C . SER A 1 97 ? -5.634 -10.127 13.229 1.00 94.75 97 SER A C 1
ATOM 722 O O . SER A 1 97 ? -5.137 -11.090 12.630 1.00 94.75 97 SER A O 1
ATOM 724 N N . TYR A 1 98 ? -6.368 -9.205 12.600 1.00 95.44 98 TYR A N 1
ATOM 725 C CA . TYR A 1 98 ? -6.605 -9.235 11.155 1.00 95.44 98 TYR A CA 1
ATOM 726 C C . TYR A 1 98 ? -5.318 -8.971 10.360 1.00 95.44 98 TYR A C 1
ATOM 728 O O . TYR A 1 98 ? -5.065 -9.667 9.376 1.00 95.44 98 TYR A O 1
ATOM 736 N N . MET A 1 99 ? -4.474 -8.039 10.816 1.00 97.12 99 MET A N 1
ATOM 737 C CA . MET A 1 99 ? -3.157 -7.769 10.231 1.00 97.12 99 MET A CA 1
ATOM 738 C C . MET A 1 99 ? -2.264 -9.010 10.265 1.00 97.12 99 MET A C 1
ATOM 740 O O . MET A 1 99 ? -1.742 -9.415 9.227 1.00 97.12 99 MET A O 1
ATOM 744 N N . GLY A 1 100 ? -2.141 -9.669 11.421 1.00 97.00 100 GLY A N 1
ATOM 745 C CA . GLY A 1 100 ? -1.338 -10.887 11.559 1.00 97.00 100 GLY A CA 1
ATOM 746 C C . GLY A 1 100 ? -1.816 -12.024 10.650 1.00 97.00 100 GLY A C 1
ATOM 747 O O . GLY A 1 100 ? -1.001 -12.729 10.047 1.00 97.00 100 GLY A O 1
ATOM 748 N N . SER A 1 101 ? -3.135 -12.163 10.481 1.00 96.38 101 SER A N 1
ATOM 749 C CA . SER A 1 101 ? -3.729 -13.146 9.565 1.00 96.38 101 SER A CA 1
ATOM 750 C C . SER A 1 101 ? -3.393 -12.844 8.100 1.00 96.38 101 SER A C 1
ATOM 752 O O . SER A 1 101 ? -2.997 -13.746 7.359 1.00 96.38 101 SER A O 1
ATOM 754 N N . ALA A 1 102 ? -3.493 -11.578 7.686 1.00 97.25 102 ALA A N 1
ATOM 755 C CA . ALA A 1 102 ? -3.171 -11.144 6.329 1.00 97.25 102 ALA A CA 1
ATOM 756 C C . ALA A 1 102 ? -1.671 -11.299 6.007 1.00 97.25 102 ALA A C 1
ATOM 758 O O . ALA A 1 102 ? -1.312 -11.839 4.960 1.00 97.25 102 ALA A O 1
ATOM 759 N N . LEU A 1 103 ? -0.785 -10.914 6.930 1.00 97.81 103 LEU A N 1
ATOM 760 C CA . LEU A 1 103 ? 0.664 -11.078 6.769 1.00 97.81 103 LEU A CA 1
ATOM 761 C C . LEU A 1 103 ? 1.065 -12.556 6.679 1.00 97.81 103 LEU A C 1
ATOM 763 O O . LEU A 1 103 ? 1.833 -12.936 5.794 1.00 97.81 103 LEU A O 1
ATOM 767 N N . SER A 1 104 ? 0.472 -13.412 7.516 1.00 96.69 104 SER A N 1
ATOM 768 C CA . SER A 1 104 ? 0.680 -14.865 7.442 1.00 96.69 104 SER A CA 1
ATOM 769 C C . SER A 1 104 ? 0.218 -15.440 6.098 1.00 96.69 104 SER A C 1
ATOM 771 O O . SER A 1 104 ? 0.897 -16.281 5.509 1.00 96.69 104 SER A O 1
ATOM 773 N N . TYR A 1 105 ? -0.919 -14.967 5.578 1.00 96.50 105 TYR A N 1
ATOM 774 C CA . TYR A 1 105 ? -1.434 -15.362 4.267 1.00 96.50 105 TYR A CA 1
ATOM 775 C C . TYR A 1 105 ? -0.459 -15.020 3.128 1.00 96.50 105 TYR A C 1
ATOM 777 O O . TYR A 1 105 ? -0.285 -15.837 2.216 1.00 96.50 105 TYR A O 1
ATOM 785 N N . PHE A 1 106 ? 0.187 -13.850 3.183 1.00 97.00 106 PHE A N 1
ATOM 786 C CA . PHE A 1 106 ? 1.193 -13.433 2.202 1.00 97.00 106 PHE A CA 1
ATOM 787 C C . PHE A 1 106 ? 2.484 -14.233 2.310 1.00 97.00 106 PHE A C 1
ATOM 789 O O . PHE A 1 106 ? 3.018 -14.656 1.286 1.00 97.00 106 PHE A O 1
ATOM 796 N N . GLN A 1 107 ? 2.950 -14.503 3.531 1.00 94.25 107 GLN A N 1
ATOM 797 C CA . GLN A 1 107 ? 4.145 -15.309 3.762 1.00 94.25 107 GLN A CA 1
ATOM 798 C C . GLN A 1 107 ? 3.976 -16.736 3.219 1.00 94.25 107 GLN A C 1
ATOM 800 O O . GLN A 1 107 ? 4.848 -17.238 2.517 1.00 94.25 107 GLN A O 1
ATOM 805 N N . GLN A 1 108 ? 2.820 -17.367 3.452 1.00 94.62 108 GLN A N 1
ATOM 806 C CA . GLN A 1 108 ? 2.511 -18.709 2.932 1.00 94.62 108 GLN A CA 1
ATOM 807 C C . GLN A 1 108 ? 2.441 -18.780 1.400 1.00 94.62 108 GLN A C 1
ATOM 809 O O . GLN A 1 108 ? 2.568 -19.860 0.828 1.00 94.62 108 GLN A O 1
ATOM 814 N N . ARG A 1 109 ? 2.196 -17.648 0.734 1.00 93.25 109 ARG A N 1
ATOM 815 C CA . ARG A 1 109 ? 2.138 -17.531 -0.732 1.00 93.25 109 ARG A CA 1
ATOM 816 C C . ARG A 1 109 ? 3.415 -16.961 -1.332 1.00 93.25 109 ARG A C 1
ATOM 818 O O . ARG A 1 109 ? 3.427 -16.663 -2.520 1.00 93.25 109 ARG A O 1
ATOM 825 N N . ASP A 1 110 ? 4.447 -16.813 -0.506 1.00 91.50 110 ASP A N 1
ATOM 826 C CA . ASP A 1 110 ? 5.741 -16.259 -0.875 1.00 91.50 110 ASP A CA 1
ATOM 827 C C . ASP A 1 110 ? 5.631 -14.909 -1.603 1.00 91.50 110 ASP A C 1
ATOM 829 O O . ASP A 1 110 ? 6.330 -14.644 -2.578 1.00 91.50 110 ASP A O 1
ATOM 833 N N . ALA A 1 111 ? 4.734 -14.035 -1.130 1.00 93.69 111 ALA A N 1
ATOM 834 C CA . ALA A 1 111 ? 4.546 -12.727 -1.749 1.00 93.69 111 ALA A CA 1
ATOM 835 C C . ALA A 1 111 ? 5.878 -11.960 -1.787 1.00 93.69 111 ALA A C 1
ATOM 837 O O . ALA A 1 111 ? 6.574 -11.904 -0.775 1.00 93.69 111 ALA A O 1
ATOM 838 N N . ALA A 1 112 ? 6.250 -11.402 -2.939 1.00 92.38 112 ALA A N 1
ATOM 839 C CA . ALA A 1 112 ? 7.562 -10.797 -3.176 1.00 92.38 112 ALA A CA 1
ATOM 840 C C . ALA A 1 112 ? 7.736 -9.448 -2.461 1.00 92.38 112 ALA A C 1
ATOM 842 O O . ALA A 1 112 ? 8.842 -9.093 -2.069 1.00 92.38 112 ALA A O 1
ATOM 843 N N . GLY A 1 113 ? 6.639 -8.721 -2.256 1.00 94.94 113 GLY A N 1
ATOM 844 C CA . GLY A 1 113 ? 6.590 -7.427 -1.583 1.00 94.94 113 GLY A CA 1
ATOM 845 C C . GLY A 1 113 ? 5.162 -7.102 -1.146 1.00 94.94 113 GLY A C 1
ATOM 846 O O . GLY A 1 113 ? 4.225 -7.811 -1.528 1.00 94.94 113 GLY A O 1
ATOM 847 N N . LEU A 1 114 ? 4.988 -6.052 -0.346 1.00 98.00 114 LEU A N 1
ATOM 848 C CA . LEU A 1 114 ? 3.698 -5.653 0.220 1.00 98.00 114 LEU A CA 1
ATOM 849 C C . LEU A 1 114 ? 3.387 -4.182 -0.067 1.00 98.00 114 LEU A C 1
ATOM 851 O O . LEU A 1 114 ? 4.219 -3.307 0.148 1.00 98.00 114 LEU A O 1
ATOM 855 N N . ILE A 1 115 ? 2.153 -3.918 -0.489 1.00 98.38 115 ILE A N 1
ATOM 856 C CA . ILE A 1 115 ? 1.528 -2.597 -0.434 1.00 98.38 115 ILE A CA 1
ATOM 857 C C . ILE A 1 115 ? 0.581 -2.576 0.767 1.00 98.38 115 ILE A C 1
ATOM 859 O O . ILE A 1 115 ? -0.416 -3.302 0.775 1.00 98.38 115 ILE A O 1
ATOM 863 N N . LEU A 1 116 ? 0.893 -1.742 1.758 1.00 98.81 116 LEU A N 1
ATOM 864 C CA . LEU A 1 116 ? 0.033 -1.411 2.890 1.00 98.81 116 LEU A CA 1
ATOM 865 C C . LEU A 1 116 ? -0.703 -0.102 2.586 1.00 98.81 116 LEU A C 1
ATOM 867 O O . LEU A 1 116 ? -0.117 0.972 2.605 1.00 98.81 116 LEU A O 1
ATOM 871 N N . ASP A 1 117 ? -1.990 -0.181 2.290 1.00 98.75 117 ASP A N 1
ATOM 872 C CA . ASP A 1 117 ? -2.817 0.971 1.951 1.00 98.75 117 ASP A CA 1
ATOM 873 C C . ASP A 1 117 ? -3.502 1.525 3.210 1.00 98.75 117 ASP A C 1
ATOM 875 O O . ASP A 1 117 ? -4.402 0.891 3.767 1.00 98.75 117 ASP A O 1
ATOM 879 N N . LEU A 1 118 ? -3.038 2.693 3.667 1.00 98.75 118 LEU A N 1
ATOM 880 C CA . LEU A 1 118 ? -3.587 3.448 4.801 1.00 98.75 118 LEU A CA 1
ATOM 881 C C . LEU A 1 118 ? -4.419 4.655 4.346 1.00 98.75 118 LEU A C 1
ATOM 883 O O . LEU A 1 118 ? -4.864 5.444 5.183 1.00 98.75 118 LEU A O 1
ATOM 887 N N . ARG A 1 119 ? -4.652 4.820 3.038 1.00 98.50 119 ARG A N 1
ATOM 888 C CA . ARG A 1 119 ? -5.434 5.947 2.525 1.00 98.50 119 ARG A CA 1
ATOM 889 C C . ARG A 1 119 ? -6.833 5.929 3.119 1.00 98.50 119 ARG A C 1
ATOM 891 O O . ARG A 1 119 ? -7.511 4.904 3.127 1.00 98.50 119 ARG A O 1
ATOM 898 N N . ASN A 1 120 ? -7.288 7.100 3.551 1.00 96.75 120 ASN A N 1
ATOM 899 C CA . ASN A 1 120 ? -8.574 7.294 4.221 1.00 96.75 120 ASN A CA 1
ATOM 900 C C . ASN A 1 120 ? -8.735 6.560 5.561 1.00 96.75 120 ASN A C 1
ATOM 902 O O . ASN A 1 120 ? -9.860 6.459 6.048 1.00 96.75 120 ASN A O 1
ATOM 906 N N . ASN A 1 121 ? -7.644 6.094 6.176 1.00 97.75 121 ASN A N 1
ATOM 907 C CA . ASN A 1 121 ? -7.672 5.553 7.528 1.00 97.75 121 ASN A CA 1
ATOM 908 C C . ASN A 1 121 ? -7.589 6.692 8.566 1.00 97.75 121 ASN A C 1
ATOM 910 O O . ASN A 1 121 ? -6.523 7.290 8.735 1.00 97.75 121 ASN A O 1
ATOM 914 N N . PRO A 1 122 ? -8.662 6.974 9.329 1.00 93.62 122 PRO A N 1
ATOM 915 C CA . PRO A 1 122 ? -8.691 8.082 10.287 1.00 93.62 122 PRO A CA 1
ATOM 916 C C . PRO A 1 122 ? -7.928 7.782 11.595 1.00 93.62 122 PRO A C 1
ATOM 918 O O . PRO A 1 122 ? -8.012 8.550 12.561 1.00 93.62 122 PRO A O 1
ATOM 921 N N . GLY A 1 123 ? -7.245 6.638 11.666 1.00 94.25 123 GLY A N 1
ATOM 922 C CA . GLY A 1 123 ? -6.575 6.117 12.845 1.00 94.25 123 GLY A CA 1
ATOM 923 C C . GLY A 1 123 ? -7.472 5.174 13.639 1.00 94.25 123 GLY A C 1
ATOM 924 O O . GLY A 1 123 ? -8.150 4.308 13.087 1.00 94.25 123 GLY A O 1
ATOM 925 N N . GLY A 1 124 ? -7.447 5.309 14.963 1.00 91.56 124 GLY A N 1
ATOM 926 C CA . GLY A 1 124 ? -8.153 4.417 15.874 1.00 91.56 124 GLY A CA 1
ATOM 927 C C . GLY A 1 124 ? -7.418 4.278 17.201 1.00 91.56 124 GLY A C 1
ATOM 928 O O . GLY A 1 124 ? -6.923 5.268 17.740 1.00 91.56 124 GLY A O 1
ATOM 929 N N . TYR A 1 125 ? -7.371 3.063 17.737 1.00 91.56 125 TYR A N 1
ATOM 930 C CA . TYR A 1 125 ? -6.756 2.788 19.032 1.00 91.56 125 TYR A CA 1
ATOM 931 C C . TYR A 1 125 ? -5.229 2.857 18.950 1.00 91.56 125 TYR A C 1
ATOM 933 O O . TYR A 1 125 ? -4.611 2.202 18.111 1.00 91.56 125 TYR A O 1
ATOM 941 N N . LEU A 1 126 ? -4.631 3.641 19.853 1.00 93.12 126 LEU A N 1
ATOM 942 C CA . LEU A 1 126 ? -3.183 3.834 19.948 1.00 93.12 126 LEU A CA 1
ATOM 943 C C . LEU A 1 126 ? -2.448 2.510 20.184 1.00 93.12 126 LEU A C 1
ATOM 945 O O . LEU A 1 126 ? -1.536 2.182 19.432 1.00 93.12 126 LEU A O 1
ATOM 949 N N . ASP A 1 127 ? -2.888 1.728 21.170 1.00 94.25 127 ASP A N 1
ATOM 950 C CA . ASP A 1 127 ? -2.246 0.457 21.523 1.00 94.25 127 ASP A CA 1
ATOM 951 C C . ASP A 1 127 ? -2.265 -0.525 20.346 1.00 94.25 127 ASP A C 1
ATOM 953 O O . ASP A 1 127 ? -1.246 -1.122 20.011 1.00 94.25 127 ASP A O 1
ATOM 957 N N . SER A 1 128 ? -3.387 -0.601 19.622 1.00 96.19 128 SER A N 1
ATOM 958 C CA . SER A 1 128 ? -3.490 -1.426 18.417 1.00 96.19 128 SER A CA 1
ATOM 959 C C . SER A 1 128 ? -2.545 -0.961 17.302 1.00 96.19 128 SER A C 1
ATOM 961 O O . SER A 1 128 ? -2.024 -1.796 16.569 1.00 96.19 128 SER A O 1
ATOM 963 N N . ALA A 1 129 ? -2.278 0.343 17.159 1.00 97.12 129 ALA A N 1
ATOM 964 C CA . ALA A 1 129 ? -1.280 0.828 16.202 1.00 97.12 129 ALA A CA 1
ATOM 965 C C . ALA A 1 129 ? 0.148 0.448 16.611 1.00 97.12 129 ALA A C 1
ATOM 967 O O . ALA A 1 129 ? 0.936 0.055 15.753 1.00 97.12 129 ALA A O 1
ATOM 968 N N . VAL A 1 130 ? 0.467 0.516 17.908 1.00 97.75 130 VAL A N 1
ATOM 969 C CA . VAL A 1 130 ? 1.763 0.083 18.460 1.00 97.75 130 VAL A CA 1
ATOM 970 C C . VAL A 1 130 ? 1.958 -1.427 18.275 1.00 97.75 130 VAL A C 1
ATOM 972 O O . VAL A 1 130 ? 3.043 -1.869 17.892 1.00 97.75 130 VAL A O 1
ATOM 975 N N . ASP A 1 131 ? 0.901 -2.219 18.460 1.00 98.12 131 ASP A N 1
ATOM 976 C CA . ASP A 1 131 ? 0.908 -3.656 18.185 1.00 98.12 131 ASP A CA 1
ATOM 977 C C . ASP A 1 131 ? 1.150 -3.964 16.704 1.00 98.12 131 ASP A C 1
ATOM 979 O O . ASP A 1 131 ? 2.018 -4.778 16.379 1.00 98.12 131 ASP A O 1
ATOM 983 N N . ILE A 1 132 ? 0.437 -3.276 15.805 1.00 98.44 132 ILE A N 1
ATOM 984 C CA . ILE A 1 132 ? 0.584 -3.447 14.353 1.00 98.44 132 ILE A CA 1
ATOM 985 C C . ILE A 1 132 ? 1.972 -2.999 13.879 1.00 98.44 132 ILE A C 1
ATOM 987 O O . ILE A 1 132 ? 2.579 -3.668 13.041 1.00 98.44 132 ILE A O 1
ATOM 991 N N . ALA A 1 133 ? 2.522 -1.912 14.429 1.00 98.44 133 ALA A N 1
ATOM 992 C CA . ALA A 1 133 ? 3.889 -1.479 14.139 1.00 98.44 133 ALA A CA 1
ATOM 993 C C . ALA A 1 133 ? 4.914 -2.583 14.456 1.00 98.44 133 ALA A C 1
ATOM 995 O O . ALA A 1 133 ? 5.929 -2.712 13.767 1.00 98.44 133 ALA A O 1
ATOM 996 N N . GLY A 1 134 ? 4.603 -3.447 15.428 1.00 98.25 134 GLY A N 1
ATOM 997 C CA . GLY A 1 134 ? 5.388 -4.621 15.792 1.00 98.25 134 GLY A CA 1
ATOM 998 C C . GLY A 1 134 ? 5.663 -5.598 14.649 1.00 98.25 134 GLY A C 1
ATOM 999 O O . GLY A 1 134 ? 6.677 -6.292 14.698 1.00 98.25 134 GLY A O 1
ATOM 1000 N N . TYR A 1 135 ? 4.845 -5.637 13.591 1.00 98.50 135 TYR A N 1
ATOM 1001 C CA . TYR A 1 135 ? 5.127 -6.454 12.401 1.00 98.50 135 TYR A CA 1
ATOM 1002 C C . TYR A 1 135 ? 6.233 -5.883 11.504 1.00 98.50 135 TYR A C 1
ATOM 1004 O O . TYR A 1 135 ? 6.735 -6.599 10.641 1.00 98.50 135 TYR A O 1
ATOM 1012 N N . PHE A 1 136 ? 6.628 -4.622 11.686 1.00 98.25 136 PHE A N 1
ATOM 1013 C CA . PHE A 1 136 ? 7.529 -3.925 10.764 1.00 98.25 136 PHE A CA 1
ATOM 1014 C C . PHE A 1 136 ? 8.796 -3.401 11.446 1.00 98.25 136 PHE A C 1
ATOM 1016 O O . PHE A 1 136 ? 9.886 -3.523 10.888 1.00 98.25 136 PHE A O 1
ATOM 1023 N N . VAL A 1 137 ? 8.679 -2.845 12.655 1.00 97.31 137 VAL A N 1
ATOM 1024 C CA . VAL A 1 137 ? 9.778 -2.138 13.338 1.00 97.31 137 VAL A CA 1
ATOM 1025 C C . VAL A 1 137 ? 10.135 -2.775 14.677 1.00 97.31 137 VAL A C 1
ATOM 1027 O O . VAL A 1 137 ? 9.308 -3.447 15.291 1.00 97.31 137 VAL A O 1
ATOM 1030 N N . ASP A 1 138 ? 11.366 -2.550 15.140 1.00 95.06 138 ASP A N 1
ATOM 1031 C CA . ASP A 1 138 ? 11.844 -2.936 16.471 1.00 95.06 138 ASP A CA 1
ATOM 1032 C C . ASP A 1 138 ? 12.183 -1.689 17.291 1.00 95.06 138 ASP A C 1
ATOM 1034 O O . ASP A 1 138 ? 13.006 -0.875 16.878 1.00 95.06 138 ASP A O 1
ATOM 1038 N N . GLY A 1 139 ? 11.582 -1.552 18.473 1.00 96.62 139 GLY A N 1
ATOM 1039 C CA . GLY A 1 139 ? 11.768 -0.390 19.347 1.00 96.62 139 GLY A CA 1
ATOM 1040 C C . GLY A 1 139 ? 10.541 0.529 19.395 1.00 96.62 139 GLY A C 1
ATOM 1041 O O . GLY A 1 139 ? 9.432 0.067 19.123 1.00 96.62 139 GLY A O 1
ATOM 1042 N N . PRO A 1 140 ? 10.700 1.792 19.826 1.00 98.12 140 PRO A N 1
ATOM 1043 C CA . PRO A 1 140 ? 9.604 2.755 19.936 1.00 98.12 140 PRO A CA 1
ATOM 1044 C C . PRO A 1 140 ? 8.835 2.915 18.622 1.00 98.12 140 PRO A C 1
ATOM 1046 O O . PRO A 1 140 ? 9.416 3.291 17.615 1.00 98.12 140 PRO A O 1
ATOM 1049 N N . ALA A 1 141 ? 7.525 2.662 18.630 1.00 98.00 141 ALA A N 1
ATOM 1050 C CA . ALA A 1 141 ? 6.648 2.999 17.507 1.00 98.00 141 ALA A CA 1
ATOM 1051 C C . ALA A 1 141 ? 6.300 4.497 17.510 1.00 98.00 141 ALA A C 1
ATOM 1053 O O . ALA A 1 141 ? 6.125 5.112 16.465 1.00 98.00 141 ALA A O 1
ATOM 1054 N N . VAL A 1 142 ? 6.201 5.088 18.701 1.00 98.00 142 VAL A N 1
ATOM 1055 C CA . VAL A 1 142 ? 5.859 6.496 18.913 1.00 98.00 142 VAL A CA 1
ATOM 1056 C C . VAL A 1 142 ? 6.419 6.956 20.252 1.00 98.00 142 VAL A C 1
ATOM 1058 O O . VAL A 1 142 ? 6.591 6.156 21.174 1.00 98.00 142 VAL A O 1
ATOM 1061 N N . TYR A 1 143 ? 6.664 8.253 20.378 1.00 97.75 143 TYR A N 1
ATOM 1062 C CA . TYR A 1 143 ? 6.910 8.917 21.650 1.00 97.75 143 TYR A CA 1
ATOM 1063 C C . TYR A 1 143 ? 5.728 9.810 22.025 1.00 97.75 143 TYR A C 1
ATOM 1065 O O . TYR A 1 143 ? 5.243 10.588 21.205 1.00 97.75 143 TYR A O 1
ATOM 1073 N N . LEU A 1 144 ? 5.294 9.730 23.279 1.00 95.44 144 LEU A N 1
ATOM 1074 C CA . LEU A 1 144 ? 4.275 10.596 23.860 1.00 95.44 144 LEU A CA 1
ATOM 1075 C C . LEU A 1 144 ? 4.944 11.701 24.670 1.00 95.44 144 LEU A C 1
ATOM 1077 O O . LEU A 1 144 ? 5.755 11.398 25.540 1.00 95.44 144 LEU A O 1
ATOM 1081 N N . ALA A 1 145 ? 4.590 12.962 24.434 1.00 95.06 145 ALA A N 1
ATOM 1082 C CA . ALA A 1 145 ? 4.991 14.061 25.309 1.00 95.06 145 ALA A CA 1
ATOM 1083 C C . ALA A 1 145 ? 3.781 14.670 26.008 1.00 95.06 145 ALA A C 1
ATOM 1085 O O . ALA A 1 145 ? 2.837 15.110 25.350 1.00 95.06 145 ALA A O 1
ATOM 1086 N N . ALA A 1 146 ? 3.825 14.705 27.339 1.00 92.06 146 ALA A N 1
ATOM 1087 C CA . ALA A 1 146 ? 2.862 15.436 28.149 1.00 92.06 146 ALA A CA 1
ATOM 1088 C C . ALA A 1 146 ? 3.239 16.927 28.228 1.00 92.06 146 ALA A C 1
ATOM 1090 O O . ALA A 1 146 ? 4.202 17.395 27.620 1.00 92.06 146 ALA A O 1
ATOM 1091 N N . ARG A 1 147 ? 2.498 17.689 29.039 1.00 89.94 147 ARG A N 1
ATOM 1092 C CA . ARG A 1 147 ? 2.735 19.126 29.262 1.00 89.94 147 ARG A CA 1
ATOM 1093 C C . ARG A 1 147 ? 4.140 19.464 29.789 1.00 89.94 147 ARG A C 1
ATOM 1095 O O . ARG A 1 147 ? 4.596 20.585 29.589 1.00 89.94 147 ARG A O 1
ATOM 1102 N N . ASP A 1 148 ? 4.806 18.540 30.476 1.00 91.38 148 ASP A N 1
ATOM 1103 C CA . ASP A 1 148 ? 6.175 18.726 30.976 1.00 91.38 148 ASP A CA 1
ATOM 1104 C C . ASP A 1 148 ? 7.249 18.605 29.876 1.00 91.38 148 ASP A C 1
ATOM 1106 O O . ASP A 1 148 ? 8.426 18.857 30.133 1.00 91.38 148 ASP A O 1
ATOM 1110 N N . GLY A 1 149 ? 6.849 18.241 28.651 1.00 88.12 149 GLY A N 1
ATOM 1111 C CA . GLY A 1 149 ? 7.722 18.074 27.493 1.00 88.12 149 GLY A CA 1
ATOM 1112 C C . GLY A 1 149 ? 8.539 16.781 27.504 1.00 88.12 149 GLY A C 1
ATOM 1113 O O . GLY A 1 149 ? 9.309 16.543 26.569 1.00 88.12 149 GLY A O 1
ATOM 1114 N N . LYS A 1 150 ? 8.394 15.925 28.523 1.00 92.62 150 LYS A N 1
ATOM 1115 C CA . LYS A 1 150 ? 9.121 14.658 28.599 1.00 92.62 150 LYS A CA 1
ATOM 1116 C C . LYS A 1 150 ? 8.535 13.674 27.589 1.00 92.62 150 LYS A C 1
ATOM 1118 O O . LYS A 1 150 ? 7.351 13.360 27.642 1.00 92.62 150 LYS A O 1
ATOM 1123 N N . LYS A 1 151 ? 9.384 13.166 26.691 1.00 93.75 151 LYS A N 1
ATOM 1124 C CA . LYS A 1 151 ? 9.017 12.157 25.689 1.00 93.75 151 LYS A CA 1
ATOM 1125 C C . LYS A 1 151 ? 9.160 10.749 26.270 1.00 93.75 151 LYS A C 1
ATOM 1127 O O . LYS A 1 151 ? 10.269 10.329 26.598 1.00 93.75 151 LYS A O 1
ATOM 1132 N N . GLU A 1 152 ? 8.058 10.017 26.370 1.00 95.75 152 GLU A N 1
ATOM 1133 C CA . GLU A 1 152 ? 8.019 8.623 26.818 1.00 95.75 152 GLU A CA 1
ATOM 1134 C C . GLU A 1 152 ? 7.707 7.690 25.639 1.00 95.75 152 GLU A C 1
ATOM 1136 O O . GLU A 1 152 ? 6.757 7.947 24.898 1.00 95.75 152 GLU A O 1
ATOM 1141 N N . PRO A 1 153 ? 8.504 6.632 25.410 1.00 97.31 153 PRO A N 1
ATOM 1142 C CA . PRO A 1 153 ? 8.291 5.735 24.282 1.00 97.31 153 PRO A CA 1
ATOM 1143 C C . PRO A 1 153 ? 7.124 4.780 24.534 1.00 97.31 153 PRO A C 1
ATOM 1145 O O . PRO A 1 153 ? 7.016 4.189 25.608 1.00 97.31 153 PRO A O 1
ATOM 1148 N N . LEU A 1 154 ? 6.334 4.527 23.492 1.00 97.44 154 LEU A N 1
ATOM 1149 C CA . LEU A 1 154 ? 5.541 3.310 23.371 1.00 97.44 154 LEU A CA 1
ATOM 1150 C C . LEU A 1 154 ? 6.238 2.369 22.390 1.00 97.44 154 LEU A C 1
ATOM 1152 O O . LEU A 1 154 ? 6.342 2.647 21.194 1.00 97.44 154 LEU A O 1
ATOM 1156 N N . THR A 1 155 ? 6.759 1.268 22.921 1.00 98.12 155 THR A N 1
ATOM 1157 C CA . THR A 1 155 ? 7.555 0.290 22.173 1.00 98.12 155 THR A CA 1
ATOM 1158 C C . THR A 1 155 ? 6.666 -0.686 21.422 1.00 98.12 155 THR A C 1
ATOM 1160 O O . THR A 1 155 ? 5.752 -1.265 22.002 1.00 98.12 155 THR A O 1
ATOM 1163 N N . ALA A 1 156 ? 6.974 -0.887 20.142 1.00 97.50 156 ALA A N 1
ATOM 1164 C CA . ALA A 1 156 ? 6.302 -1.838 19.277 1.00 97.50 156 ALA A CA 1
ATOM 1165 C C . ALA A 1 156 ? 6.373 -3.263 19.847 1.00 97.50 156 ALA A C 1
ATOM 1167 O O . ALA A 1 156 ? 7.414 -3.708 20.348 1.00 97.50 156 ALA A O 1
ATOM 1168 N N . SER A 1 157 ? 5.269 -3.994 19.726 1.00 95.25 157 SER A N 1
ATOM 1169 C CA . SER A 1 157 ? 5.184 -5.377 20.188 1.00 95.25 157 SER A CA 1
ATOM 1170 C C . SER A 1 157 ? 6.127 -6.312 19.425 1.00 95.25 157 SER A C 1
ATOM 1172 O O . SER A 1 157 ? 6.423 -6.129 18.244 1.00 95.25 157 SER A O 1
ATOM 1174 N N . GLN A 1 158 ? 6.592 -7.364 20.098 1.00 95.88 158 GLN A N 1
ATOM 1175 C CA . GLN A 1 158 ? 7.423 -8.394 19.473 1.00 95.88 158 GLN A CA 1
ATOM 1176 C C . GLN A 1 158 ? 6.560 -9.301 18.589 1.00 95.88 158 GLN A C 1
ATOM 1178 O O . GLN A 1 158 ? 5.638 -9.960 19.071 1.00 95.88 158 GLN A O 1
ATOM 1183 N N . ARG A 1 159 ? 6.856 -9.332 17.286 1.00 94.44 159 ARG A N 1
ATOM 1184 C CA . ARG A 1 159 ? 6.148 -10.124 16.268 1.00 94.44 159 ARG A CA 1
ATOM 1185 C C . ARG A 1 159 ? 7.144 -10.693 15.260 1.00 94.44 159 ARG A C 1
ATOM 1187 O O . ARG A 1 159 ? 8.269 -10.205 15.146 1.00 94.44 159 ARG A O 1
ATOM 1194 N N . ALA A 1 160 ? 6.703 -11.689 14.492 1.00 93.69 160 ALA A N 1
ATOM 1195 C CA . ALA A 1 160 ? 7.397 -12.072 13.267 1.00 93.69 160 ALA A CA 1
ATOM 1196 C C . ALA A 1 160 ? 7.365 -10.888 12.290 1.00 93.69 160 ALA A C 1
ATOM 1198 O O . ALA A 1 160 ? 6.289 -10.367 11.987 1.00 93.69 160 ALA A O 1
ATOM 1199 N N . LYS A 1 161 ? 8.544 -10.438 11.854 1.00 95.06 161 LYS A N 1
ATOM 1200 C CA . LYS A 1 161 ? 8.668 -9.250 11.010 1.00 95.06 161 LYS A CA 1
ATOM 1201 C C . LYS A 1 161 ? 8.357 -9.571 9.559 1.00 95.06 161 LYS A C 1
ATOM 1203 O O . LYS A 1 161 ? 8.738 -10.627 9.059 1.00 95.06 161 LYS A O 1
ATOM 1208 N N . TRP A 1 162 ? 7.731 -8.619 8.882 1.00 96.06 162 TRP A N 1
ATOM 1209 C CA . TRP A 1 162 ? 7.786 -8.542 7.433 1.00 96.06 162 TRP A CA 1
ATOM 1210 C C . TRP A 1 162 ? 9.190 -8.084 7.017 1.00 96.06 162 TRP A C 1
ATOM 1212 O O . TRP A 1 162 ? 9.644 -7.016 7.426 1.00 96.06 162 TRP A O 1
ATOM 1222 N N . ASP A 1 163 ? 9.889 -8.904 6.239 1.00 93.56 163 ASP A N 1
ATOM 1223 C CA . ASP A 1 163 ? 11.302 -8.731 5.876 1.00 93.56 163 ASP A CA 1
ATOM 1224 C C . ASP A 1 163 ? 11.529 -8.471 4.377 1.00 93.56 163 ASP A C 1
ATOM 1226 O O . ASP A 1 163 ? 12.667 -8.359 3.923 1.00 93.56 163 ASP A O 1
ATOM 1230 N N . LYS A 1 164 ? 10.446 -8.334 3.609 1.00 95.94 164 LYS A N 1
ATOM 1231 C CA . LYS A 1 164 ? 10.460 -8.055 2.167 1.00 95.94 164 LYS A CA 1
ATOM 1232 C C . LYS A 1 164 ? 10.119 -6.585 1.878 1.00 95.94 164 LYS A C 1
ATOM 1234 O O . LYS A 1 164 ? 9.624 -5.892 2.768 1.00 95.94 164 LYS A O 1
ATOM 1239 N N . PRO A 1 165 ? 10.335 -6.083 0.645 1.00 96.88 165 PRO A N 1
ATOM 1240 C CA . PRO A 1 165 ? 9.978 -4.714 0.274 1.00 96.88 165 PRO A CA 1
ATOM 1241 C C . PRO A 1 165 ? 8.543 -4.328 0.661 1.00 96.88 165 PRO A C 1
ATOM 1243 O O . PRO A 1 165 ? 7.604 -5.115 0.496 1.00 96.88 165 PRO A O 1
ATOM 1246 N N . LEU A 1 166 ? 8.391 -3.114 1.189 1.00 98.56 166 LEU A N 1
ATOM 1247 C CA . LEU A 1 166 ? 7.137 -2.561 1.691 1.00 98.56 166 LEU A CA 1
ATOM 1248 C C . LEU A 1 166 ? 6.939 -1.149 1.144 1.00 98.56 166 LEU A C 1
ATOM 1250 O O . LEU A 1 166 ? 7.800 -0.285 1.305 1.00 98.56 166 LEU A O 1
ATOM 1254 N N . VAL A 1 167 ? 5.769 -0.913 0.565 1.00 98.56 167 VAL A N 1
ATOM 1255 C CA . VAL A 1 167 ? 5.266 0.418 0.231 1.00 98.56 167 VAL A CA 1
ATOM 1256 C C . VAL A 1 167 ? 4.034 0.703 1.078 1.00 98.56 167 VAL A C 1
ATOM 1258 O O . VAL A 1 167 ? 3.146 -0.142 1.182 1.00 98.56 167 VAL A O 1
ATOM 1261 N N . VAL A 1 168 ? 3.964 1.893 1.666 1.00 98.81 168 VAL A N 1
ATOM 1262 C CA . VAL A 1 168 ? 2.812 2.367 2.436 1.00 98.81 168 VAL A CA 1
ATOM 1263 C C . VAL A 1 168 ? 2.117 3.471 1.647 1.00 98.81 168 VAL A C 1
ATOM 1265 O O . VAL A 1 168 ? 2.735 4.484 1.330 1.00 98.81 168 VAL A O 1
ATOM 1268 N N . LEU A 1 169 ? 0.840 3.286 1.314 1.00 98.81 169 LEU A N 1
ATOM 1269 C CA . LEU A 1 169 ? 0.054 4.320 0.641 1.00 98.81 169 LEU A CA 1
ATOM 1270 C C . LEU A 1 169 ? -0.613 5.215 1.674 1.00 98.81 169 LEU A C 1
ATOM 1272 O O . LEU A 1 169 ? -1.308 4.717 2.560 1.00 98.81 169 LEU A O 1
ATOM 1276 N N . VAL A 1 170 ? -0.442 6.523 1.522 1.00 98.81 170 VAL A N 1
ATOM 1277 C CA . VAL A 1 170 ? -1.006 7.533 2.423 1.00 98.81 170 VAL A CA 1
ATOM 1278 C C . VAL A 1 170 ? -1.669 8.661 1.640 1.00 98.81 170 VAL A C 1
ATOM 1280 O O . VAL A 1 170 ? -1.378 8.891 0.468 1.00 98.81 170 VAL A O 1
ATOM 1283 N N . ASN A 1 171 ? -2.599 9.358 2.278 1.00 98.25 171 ASN A N 1
ATOM 1284 C CA . ASN A 1 171 ? -3.209 10.569 1.740 1.00 98.25 171 ASN A CA 1
ATOM 1285 C C . ASN A 1 171 ? -3.643 11.506 2.871 1.00 98.25 171 ASN A C 1
ATOM 1287 O O . ASN A 1 171 ? -3.521 11.163 4.047 1.00 98.25 171 ASN A O 1
ATOM 1291 N N . TYR A 1 172 ? -4.239 12.644 2.515 1.00 97.56 172 TYR A N 1
ATOM 1292 C CA . TYR A 1 172 ? -4.683 13.654 3.480 1.00 97.56 172 TYR A CA 1
ATOM 1293 C C . TYR A 1 172 ? -5.661 13.130 4.545 1.00 97.56 172 TYR A C 1
ATOM 1295 O O . TYR A 1 172 ? -5.725 13.664 5.645 1.00 97.56 172 TYR A O 1
ATOM 1303 N N . ASN A 1 173 ? -6.401 12.057 4.259 1.00 95.44 173 ASN A N 1
ATOM 1304 C CA . ASN A 1 173 ? -7.336 11.451 5.209 1.00 95.44 173 ASN A CA 1
ATOM 1305 C C . ASN A 1 173 ? -6.689 10.372 6.099 1.00 95.44 173 ASN A C 1
ATOM 1307 O O . ASN A 1 173 ? -7.379 9.757 6.912 1.00 95.44 173 ASN A O 1
ATOM 1311 N N . THR A 1 174 ? -5.391 10.113 5.935 1.00 98.50 174 THR A N 1
ATOM 1312 C CA . THR A 1 174 ? -4.607 9.259 6.834 1.00 98.50 174 THR A CA 1
ATOM 1313 C C . THR A 1 174 ? -4.318 10.056 8.100 1.00 98.50 174 THR A C 1
ATOM 1315 O O . THR A 1 174 ? -3.672 11.096 8.020 1.00 98.50 174 THR A O 1
ATOM 1318 N N . ALA A 1 175 ? -4.818 9.623 9.258 1.00 97.38 175 ALA A N 1
ATOM 1319 C CA . ALA A 1 175 ? -4.772 10.439 10.472 1.00 97.38 175 ALA A CA 1
ATOM 1320 C C . ALA A 1 175 ? -4.430 9.646 11.743 1.00 97.38 175 ALA A C 1
ATOM 1322 O O . ALA A 1 175 ? -4.702 8.451 11.870 1.00 97.38 175 ALA A O 1
ATOM 1323 N N . SER A 1 176 ? -3.902 10.345 12.746 1.00 96.38 176 SER A N 1
ATOM 1324 C CA . SER A 1 176 ? -3.742 9.875 14.119 1.00 96.38 176 SER A CA 1
ATOM 1325 C C . SER A 1 176 ? -2.950 8.570 14.222 1.00 96.38 176 SER A C 1
ATOM 1327 O O . SER A 1 176 ? -1.795 8.508 13.817 1.00 96.38 176 SER A O 1
ATOM 1329 N N . ALA A 1 177 ? -3.543 7.508 14.763 1.00 96.62 177 ALA A N 1
ATOM 1330 C CA . ALA A 1 177 ? -2.883 6.216 14.916 1.00 96.62 177 ALA A CA 1
ATOM 1331 C C . ALA A 1 177 ? -2.328 5.642 13.587 1.00 96.62 177 ALA A C 1
ATOM 1333 O O . ALA A 1 177 ? -1.334 4.919 13.604 1.00 96.62 177 ALA A O 1
ATOM 1334 N N . ALA A 1 178 ? -2.917 5.992 12.435 1.00 98.38 178 ALA A N 1
ATOM 1335 C CA . ALA A 1 178 ? -2.384 5.603 11.128 1.00 98.38 178 ALA A CA 1
ATOM 1336 C C . ALA A 1 178 ? -1.111 6.387 10.758 1.00 98.38 178 ALA A C 1
ATOM 1338 O O . ALA A 1 178 ? -0.207 5.822 10.149 1.00 98.38 178 ALA A O 1
ATOM 1339 N N . GLU A 1 179 ? -1.002 7.650 11.184 1.00 98.56 179 GLU A N 1
ATOM 1340 C CA . GLU A 1 179 ? 0.209 8.471 11.023 1.00 98.56 179 GLU A CA 1
ATOM 1341 C C . GLU A 1 179 ? 1.348 7.958 11.902 1.00 98.56 179 GLU A C 1
ATOM 1343 O O . GLU A 1 179 ? 2.494 7.945 11.468 1.00 98.56 179 GLU A O 1
ATOM 1348 N N . ILE A 1 180 ? 1.033 7.456 13.102 1.00 98.25 180 ILE A N 1
ATOM 1349 C CA . ILE A 1 180 ? 2.008 6.760 13.955 1.00 98.25 180 ILE A CA 1
ATOM 1350 C C . ILE A 1 180 ? 2.576 5.539 13.230 1.00 98.25 180 ILE A C 1
ATOM 1352 O O . ILE A 1 180 ? 3.791 5.375 13.165 1.00 98.25 180 ILE A O 1
ATOM 1356 N N . LEU A 1 181 ? 1.708 4.692 12.667 1.00 98.56 181 LEU A N 1
ATOM 1357 C CA . LEU A 1 181 ? 2.14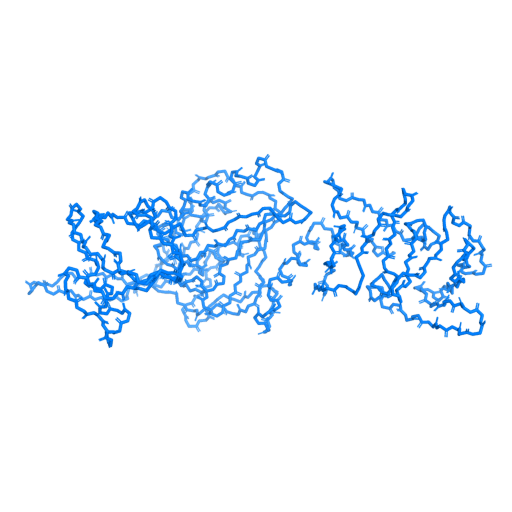5 3.499 11.945 1.00 98.56 181 LEU A CA 1
ATOM 1358 C C . LEU A 1 181 ? 3.001 3.863 10.721 1.00 98.56 181 LEU A C 1
ATOM 1360 O O . LEU A 1 181 ? 4.078 3.296 10.544 1.00 98.56 181 LEU A O 1
ATOM 1364 N N . ALA A 1 182 ? 2.546 4.820 9.907 1.00 98.69 182 ALA A N 1
ATOM 1365 C CA . ALA A 1 182 ? 3.272 5.286 8.728 1.00 98.69 182 ALA A CA 1
ATOM 1366 C C . ALA A 1 182 ? 4.632 5.898 9.101 1.00 98.69 182 ALA A C 1
ATOM 1368 O O . ALA A 1 182 ? 5.658 5.474 8.571 1.00 98.69 182 ALA A O 1
ATOM 1369 N N . GLY A 1 183 ? 4.652 6.823 10.064 1.00 98.38 183 GLY A N 1
ATOM 1370 C CA . GLY A 1 183 ? 5.866 7.485 10.535 1.00 98.38 183 GLY A CA 1
ATOM 1371 C C . GLY A 1 183 ? 6.863 6.511 11.160 1.00 98.38 183 GLY A C 1
ATOM 1372 O O . GLY A 1 183 ? 8.055 6.614 10.898 1.00 98.38 183 GLY A O 1
ATOM 1373 N N . ALA A 1 184 ? 6.401 5.508 11.914 1.00 98.50 184 ALA A N 1
ATOM 1374 C CA . ALA A 1 184 ? 7.282 4.471 12.445 1.00 98.50 184 ALA A CA 1
ATOM 1375 C C . ALA A 1 184 ? 7.942 3.656 11.325 1.00 98.50 184 ALA A C 1
ATOM 1377 O O . ALA A 1 184 ? 9.156 3.461 11.328 1.00 98.50 184 ALA A O 1
ATOM 1378 N N . ILE A 1 185 ? 7.161 3.197 10.344 1.00 98.69 185 ILE A N 1
ATOM 1379 C CA . ILE A 1 185 ? 7.683 2.434 9.203 1.00 98.69 185 ILE A CA 1
ATOM 1380 C C . ILE A 1 185 ? 8.716 3.259 8.418 1.00 98.69 185 ILE A C 1
ATOM 1382 O O . ILE A 1 185 ? 9.770 2.720 8.059 1.00 98.69 185 ILE A O 1
ATOM 1386 N N . GLN A 1 186 ? 8.431 4.545 8.192 1.00 98.50 186 GLN A N 1
ATOM 1387 C CA . GLN A 1 186 ? 9.303 5.474 7.471 1.00 98.50 186 GLN A CA 1
ATOM 1388 C C . GLN A 1 186 ? 10.612 5.743 8.225 1.00 98.50 186 GLN A C 1
ATOM 1390 O O . GLN A 1 18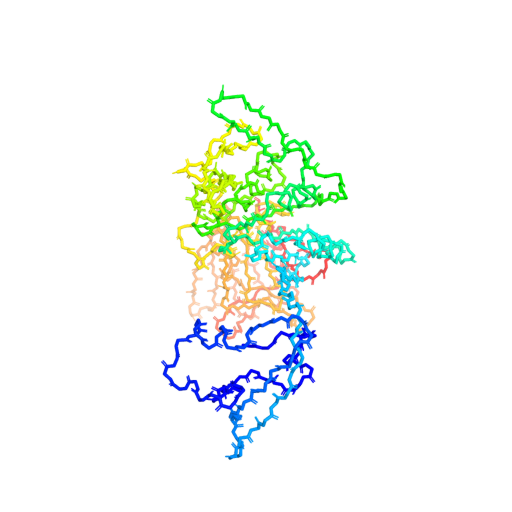6 ? 11.696 5.539 7.680 1.00 98.50 186 GLN A O 1
ATOM 1395 N N . ASP A 1 187 ? 10.529 6.126 9.501 1.00 98.50 187 ASP A N 1
ATOM 1396 C CA . ASP A 1 187 ? 11.684 6.501 10.327 1.00 98.50 187 ASP A CA 1
ATOM 1397 C C . ASP A 1 187 ? 12.679 5.348 10.499 1.00 98.50 187 ASP A C 1
ATOM 1399 O O . ASP A 1 187 ? 13.898 5.542 10.481 1.00 98.50 187 ASP A O 1
ATOM 1403 N N . TYR A 1 188 ? 12.168 4.121 10.611 1.00 98.31 188 TYR A N 1
ATOM 1404 C CA . TYR A 1 188 ? 12.987 2.911 10.665 1.00 98.31 188 TYR A CA 1
ATOM 1405 C C . TYR A 1 188 ? 13.463 2.422 9.292 1.00 98.31 188 TYR A C 1
ATOM 1407 O O . TYR A 1 188 ? 14.174 1.415 9.222 1.00 98.31 188 TYR A O 1
ATOM 1415 N N . LYS A 1 189 ? 13.084 3.104 8.203 1.00 97.31 189 LYS A N 1
ATOM 1416 C CA . LYS A 1 189 ? 13.381 2.733 6.811 1.00 97.31 189 LYS A CA 1
ATOM 1417 C C . LYS A 1 189 ? 12.941 1.306 6.478 1.00 97.31 189 LYS A C 1
ATOM 1419 O O . LYS A 1 189 ? 13.635 0.576 5.771 1.00 97.31 189 LYS A O 1
ATOM 1424 N N . LYS A 1 190 ? 11.805 0.884 7.040 1.00 97.69 190 LYS A N 1
ATOM 1425 C CA . LYS A 1 190 ? 11.225 -0.453 6.827 1.00 97.69 190 LYS A CA 1
ATOM 1426 C C . LYS A 1 190 ? 10.270 -0.499 5.647 1.00 97.69 190 LYS A C 1
ATOM 1428 O O . LYS A 1 190 ? 10.011 -1.577 5.128 1.00 97.69 190 LYS A O 1
ATOM 1433 N N . GLY A 1 191 ? 9.784 0.654 5.211 1.00 97.94 191 GLY A N 1
ATOM 1434 C CA . GLY A 1 191 ? 8.985 0.805 4.009 1.00 97.94 191 GLY A CA 1
ATOM 1435 C C . GLY A 1 191 ? 9.089 2.222 3.471 1.00 97.94 191 GLY A C 1
ATOM 1436 O O . GLY A 1 191 ? 9.624 3.105 4.137 1.00 97.94 191 GLY A O 1
ATOM 1437 N N . VAL A 1 192 ? 8.585 2.399 2.257 1.00 98.00 192 VAL A N 1
ATOM 1438 C CA . VAL A 1 192 ? 8.569 3.675 1.541 1.00 98.00 192 VAL A CA 1
ATOM 1439 C C . VAL A 1 192 ? 7.141 4.205 1.500 1.00 98.00 192 VAL A C 1
ATOM 1441 O O . VAL A 1 192 ? 6.227 3.483 1.097 1.00 98.00 192 VAL A O 1
ATOM 1444 N N . LEU A 1 193 ? 6.934 5.455 1.899 1.00 98.56 193 LEU A N 1
ATOM 1445 C CA . LEU A 1 193 ? 5.639 6.122 1.851 1.00 98.56 193 LEU A CA 1
ATOM 1446 C C . LEU A 1 193 ? 5.418 6.742 0.472 1.00 98.56 193 LEU A C 1
ATOM 1448 O O . LEU A 1 193 ? 6.250 7.485 -0.046 1.00 98.56 193 LEU A O 1
ATOM 1452 N N . VAL A 1 194 ? 4.262 6.456 -0.116 1.00 98.38 194 VAL A N 1
ATOM 1453 C CA . VAL A 1 194 ? 3.857 6.961 -1.428 1.00 98.38 194 VAL A CA 1
ATOM 1454 C C . VAL A 1 194 ? 2.471 7.576 -1.310 1.00 98.38 194 VAL A C 1
ATOM 1456 O O . VAL A 1 194 ? 1.541 6.926 -0.831 1.00 98.38 194 VAL A O 1
ATOM 1459 N N . GLY A 1 195 ? 2.306 8.808 -1.780 1.00 97.81 195 GLY A N 1
ATOM 1460 C CA . GLY A 1 195 ? 1.006 9.471 -1.791 1.00 97.81 195 GLY A CA 1
ATOM 1461 C C . GLY A 1 195 ? 1.100 10.952 -1.475 1.00 97.81 195 GLY A C 1
ATOM 1462 O O . GLY A 1 195 ? 1.978 11.627 -1.993 1.00 97.81 195 GLY A O 1
ATOM 1463 N N . TYR A 1 196 ? 0.202 11.460 -0.637 1.00 97.62 196 TYR A N 1
ATOM 1464 C CA . TYR A 1 196 ? 0.170 12.874 -0.247 1.00 97.62 196 TYR A CA 1
ATOM 1465 C C . TYR A 1 196 ? 0.439 13.051 1.252 1.00 97.62 196 TYR A C 1
ATOM 1467 O O . TYR A 1 196 ? 0.360 12.076 2.000 1.00 97.62 196 TYR A O 1
ATOM 1475 N N . TYR A 1 197 ? 0.724 14.284 1.690 1.00 97.81 197 TYR A N 1
ATOM 1476 C CA . TYR A 1 197 ? 0.829 14.628 3.115 1.00 97.81 197 TYR A CA 1
ATOM 1477 C C . TYR A 1 197 ? -0.369 14.082 3.901 1.00 97.81 197 TYR A C 1
ATOM 1479 O O . TYR A 1 197 ? -1.511 14.176 3.437 1.00 97.81 197 TYR A O 1
ATOM 1487 N N . THR A 1 198 ? -0.107 13.514 5.080 1.00 98.56 198 THR A N 1
ATOM 1488 C CA . THR A 1 198 ? -1.158 13.024 5.984 1.00 98.56 198 THR A CA 1
ATOM 1489 C C . THR A 1 198 ? -1.846 14.169 6.733 1.00 98.56 198 THR A C 1
ATOM 1491 O O . THR A 1 198 ? -1.488 15.336 6.586 1.00 98.56 198 THR A O 1
ATOM 1494 N N . PHE A 1 199 ? -2.877 13.851 7.515 1.00 98.12 199 PHE A N 1
ATOM 1495 C CA . PHE A 1 199 ? -3.773 14.848 8.103 1.00 98.12 199 PHE A CA 1
ATOM 1496 C C . PHE A 1 199 ? -3.104 15.799 9.112 1.00 98.12 199 PHE A C 1
ATOM 1498 O O . PHE A 1 199 ? -3.483 16.966 9.202 1.00 98.12 199 PHE A O 1
ATOM 1505 N N . GLY A 1 200 ? -2.160 15.302 9.913 1.00 96.88 200 GLY A N 1
ATOM 1506 C CA . GLY A 1 200 ? -1.502 16.049 10.981 1.00 96.88 200 GLY A CA 1
ATOM 1507 C C . GLY A 1 200 ? -2.225 16.010 12.323 1.00 96.88 200 GLY A C 1
ATOM 1508 O O . GLY A 1 200 ? -2.259 17.010 13.038 1.00 96.88 200 GLY A O 1
ATOM 1509 N N . LYS A 1 201 ? -2.822 14.872 12.700 1.00 94.06 201 LYS A N 1
ATOM 1510 C CA . LYS A 1 201 ? -3.429 14.688 14.029 1.00 94.06 201 LYS A CA 1
ATOM 1511 C C . LYS A 1 201 ? -2.460 13.949 14.945 1.00 94.06 201 LYS A C 1
ATOM 1513 O O . LYS A 1 201 ? -2.566 12.745 15.175 1.00 94.06 201 LYS A O 1
ATOM 1518 N N . GLY A 1 202 ? -1.540 14.698 15.525 1.00 90.56 202 GLY A N 1
ATOM 1519 C CA . GLY A 1 202 ? -0.479 14.214 16.394 1.00 90.56 202 GLY A CA 1
ATOM 1520 C C . GLY A 1 202 ? -0.809 14.277 17.877 1.00 90.56 202 GLY A C 1
ATOM 1521 O O . GLY A 1 202 ? 0.090 14.546 18.661 1.00 90.56 202 GLY A O 1
ATOM 1522 N N . SER A 1 203 ? -2.057 14.071 18.294 1.00 90.88 203 SER A N 1
ATOM 1523 C CA . SER A 1 203 ? -2.426 14.195 19.706 1.00 90.88 203 SER A CA 1
ATOM 1524 C C . SER A 1 203 ? -3.508 13.209 20.146 1.00 90.88 203 SER A C 1
ATOM 1526 O O . SER A 1 203 ? -4.383 12.801 19.371 1.00 90.88 203 SER A O 1
ATOM 1528 N N . THR A 1 204 ? -3.468 12.833 21.427 1.00 88.19 204 THR A N 1
ATOM 1529 C CA . THR A 1 204 ? -4.499 12.003 22.071 1.00 88.19 204 THR A CA 1
ATOM 1530 C C . THR A 1 204 ? -5.202 12.746 23.192 1.00 88.19 204 THR A C 1
ATOM 1532 O O . THR A 1 204 ? -4.657 13.666 23.810 1.00 88.19 204 THR A O 1
ATOM 1535 N N . GLN A 1 205 ? -6.443 12.337 23.445 1.00 84.00 205 GLN A N 1
ATOM 1536 C CA . GLN A 1 205 ? -7.282 12.910 24.479 1.00 84.00 205 GLN A CA 1
ATOM 1537 C C . GLN A 1 205 ? -7.519 11.909 25.606 1.00 84.00 205 GLN A C 1
ATOM 1539 O O . GLN A 1 205 ? -7.900 10.765 25.365 1.00 84.00 205 GLN A O 1
ATOM 1544 N N . SER A 1 206 ? -7.389 12.378 26.842 1.00 84.62 206 SER A N 1
ATOM 1545 C CA . SER A 1 206 ? -7.866 11.675 28.027 1.00 84.62 206 SER A CA 1
ATOM 1546 C C . SER A 1 206 ? -9.328 12.024 28.294 1.00 84.62 206 SER A C 1
ATOM 1548 O O . SER A 1 206 ? -9.756 13.167 28.108 1.00 84.62 206 SER A O 1
ATOM 1550 N N . ILE A 1 207 ? -10.088 11.038 28.769 1.00 85.19 207 ILE A N 1
ATOM 1551 C CA . ILE A 1 207 ? -11.429 11.244 29.320 1.00 85.19 207 ILE A CA 1
ATOM 1552 C C . ILE A 1 207 ? -11.287 11.356 30.836 1.00 85.19 207 ILE A C 1
ATOM 1554 O O . ILE A 1 207 ? -10.842 10.419 31.493 1.00 85.19 207 ILE A O 1
ATOM 1558 N N . ILE A 1 208 ? -11.650 12.510 31.384 1.00 89.38 208 ILE A N 1
ATOM 1559 C CA . ILE A 1 208 ? -11.606 12.798 32.816 1.00 89.38 208 ILE A CA 1
ATOM 1560 C C . ILE A 1 208 ? -13.046 12.824 33.320 1.00 89.38 208 ILE A C 1
ATOM 1562 O O . ILE A 1 208 ? -13.827 13.693 32.930 1.00 89.38 208 ILE A O 1
ATOM 1566 N N . GLN A 1 209 ? -13.406 11.862 34.166 1.00 93.06 209 GLN A N 1
ATOM 1567 C CA . GLN A 1 209 ? -14.729 11.809 34.783 1.00 93.06 209 GLN A CA 1
ATOM 1568 C C . GLN A 1 209 ? -14.887 12.964 35.782 1.00 93.06 209 GLN A C 1
ATOM 1570 O O . GLN A 1 209 ? -13.986 13.230 36.577 1.00 93.06 209 GLN A O 1
ATOM 1575 N N . LEU A 1 210 ? -16.030 13.643 35.747 1.00 94.44 210 LEU A N 1
ATOM 1576 C CA . LEU A 1 210 ? -16.368 14.741 36.650 1.00 94.44 210 LEU A CA 1
ATOM 1577 C C . LEU A 1 210 ? -17.307 14.253 37.761 1.00 94.44 210 LEU A C 1
ATOM 1579 O O . LEU A 1 210 ? -18.099 13.330 37.559 1.00 94.44 210 LEU A O 1
ATOM 1583 N N . GLU A 1 211 ? -17.263 14.909 38.923 1.00 94.19 211 GLU A N 1
ATOM 1584 C CA . GLU A 1 211 ? -18.078 14.549 40.100 1.00 94.19 211 GLU A CA 1
ATOM 1585 C C . GLU A 1 211 ? -19.590 14.619 39.837 1.00 94.19 211 GLU A C 1
ATOM 1587 O O . GLU A 1 211 ? -20.367 13.885 40.439 1.00 94.19 211 GLU A O 1
ATOM 1592 N N . ASN A 1 212 ? -20.016 15.465 38.896 1.00 91.56 212 ASN A N 1
ATOM 1593 C CA . ASN A 1 212 ? -21.418 15.614 38.505 1.00 91.56 212 ASN A CA 1
ATOM 1594 C C . ASN A 1 212 ? -21.914 14.531 37.522 1.00 91.56 212 ASN A C 1
ATOM 1596 O O . ASN A 1 212 ? -23.014 14.660 36.987 1.00 91.56 212 ASN A O 1
ATOM 1600 N N . GLY A 1 213 ? -21.109 13.502 37.239 1.00 89.38 213 GLY A N 1
ATOM 1601 C CA . GLY A 1 213 ? -21.438 12.426 36.298 1.00 89.38 213 GLY A CA 1
ATOM 1602 C C . GLY A 1 213 ? -21.128 12.737 34.829 1.00 89.38 213 GLY A C 1
ATOM 1603 O O . GLY A 1 213 ? -21.250 11.848 33.987 1.00 89.38 213 GLY A O 1
ATOM 1604 N N . GLY A 1 214 ? -20.692 13.959 34.508 1.00 92.12 214 GLY A N 1
ATOM 1605 C CA . GLY A 1 214 ? -20.182 14.318 33.183 1.00 92.12 214 GLY A CA 1
ATOM 1606 C C . GLY A 1 214 ? -18.740 13.854 32.951 1.00 92.12 214 GLY A C 1
ATOM 1607 O O . GLY A 1 214 ? -18.100 13.276 33.827 1.00 92.12 214 GLY A O 1
ATOM 1608 N N . PHE A 1 215 ? -18.200 14.151 31.770 1.00 92.12 215 PHE A N 1
ATOM 1609 C CA . PHE A 1 215 ? -16.800 13.890 31.437 1.00 92.12 215 PHE A CA 1
ATOM 1610 C C . PHE A 1 215 ? -16.188 15.054 30.654 1.00 92.12 215 PHE A C 1
ATOM 1612 O O . PHE A 1 215 ? -16.853 15.699 29.844 1.00 92.12 215 PHE A O 1
ATOM 1619 N N . LEU A 1 216 ? -14.902 15.308 30.882 1.00 88.38 216 LEU A N 1
ATOM 1620 C CA . LEU A 1 216 ? -14.078 16.239 30.119 1.00 88.38 216 LEU A CA 1
ATOM 1621 C C . LEU A 1 216 ? -13.175 15.440 29.178 1.00 88.38 216 LEU A C 1
ATOM 1623 O O . LEU A 1 216 ? -12.405 14.593 29.626 1.00 88.38 216 LEU A O 1
ATOM 1627 N N . LYS A 1 217 ? -13.242 15.728 27.878 1.00 87.06 217 LYS A N 1
ATOM 1628 C CA . LYS A 1 217 ? -12.298 15.199 26.890 1.00 87.06 217 LYS A CA 1
ATOM 1629 C C . LYS A 1 217 ? -11.201 16.236 26.664 1.00 87.06 217 LYS A C 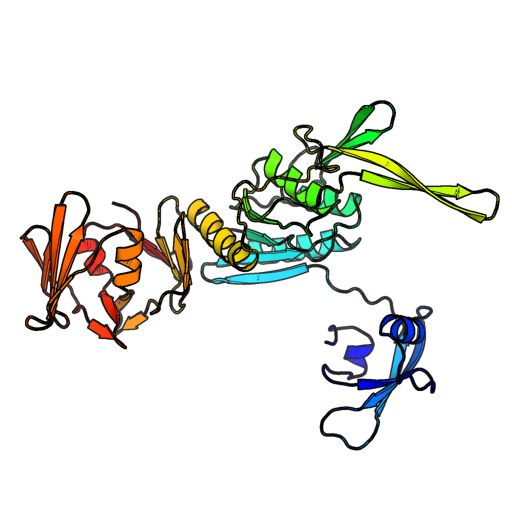1
ATOM 1631 O O . LYS A 1 217 ? -11.468 17.286 26.087 1.00 87.06 217 LYS A O 1
ATOM 1636 N N . LEU A 1 218 ? -9.994 15.953 27.142 1.00 89.12 218 LEU A N 1
ATOM 1637 C CA . LEU A 1 218 ? -8.875 16.896 27.149 1.00 89.12 218 LEU A CA 1
ATOM 1638 C C . LEU A 1 218 ? -7.676 16.307 26.413 1.00 89.12 218 LEU A C 1
ATOM 1640 O O . LEU A 1 218 ? -7.294 15.176 26.693 1.00 89.12 218 LEU A O 1
ATOM 1644 N N . THR A 1 219 ? -7.060 17.073 25.512 1.00 88.75 219 THR A N 1
ATOM 1645 C CA . THR A 1 219 ? -5.778 16.693 24.903 1.00 88.75 219 THR A CA 1
ATOM 1646 C C . THR A 1 219 ? -4.683 16.683 25.963 1.00 88.75 219 THR A C 1
ATOM 1648 O O . THR A 1 219 ? -4.454 17.693 26.628 1.00 88.75 219 THR A O 1
ATOM 1651 N N . THR A 1 220 ? -4.027 15.540 26.140 1.00 90.19 220 THR A N 1
ATOM 1652 C CA . THR A 1 220 ? -3.071 15.310 27.237 1.00 90.19 220 THR A CA 1
ATOM 1653 C C . THR A 1 220 ? -1.673 14.958 26.763 1.00 90.19 220 THR A C 1
ATOM 1655 O O . THR A 1 220 ? -0.721 15.212 27.502 1.00 90.19 220 THR A O 1
ATOM 1658 N N . TYR A 1 221 ? -1.538 14.438 25.541 1.00 92.62 221 TYR A N 1
ATOM 1659 C CA . TYR A 1 221 ? -0.244 14.108 24.956 1.00 92.62 221 TYR A CA 1
ATOM 1660 C C . TYR A 1 221 ? -0.181 14.479 23.479 1.00 92.62 221 TYR A C 1
ATOM 1662 O O . TYR A 1 221 ? -1.157 14.285 22.745 1.00 92.62 221 TYR A O 1
ATOM 1670 N N . ASN A 1 222 ? 1.005 14.916 23.063 1.00 94.56 222 ASN A N 1
ATOM 1671 C CA . ASN A 1 222 ? 1.409 15.002 21.666 1.00 94.56 222 ASN A CA 1
ATOM 1672 C C . ASN A 1 222 ? 2.224 13.762 21.276 1.00 94.56 222 ASN A C 1
ATOM 1674 O O . ASN A 1 222 ? 2.943 13.187 22.095 1.00 94.56 222 ASN A O 1
ATOM 1678 N N . PHE A 1 223 ? 2.110 13.370 20.016 1.00 95.00 223 PHE A N 1
ATOM 1679 C CA . PHE A 1 223 ? 2.787 12.253 19.384 1.00 95.00 223 PHE A CA 1
ATOM 1680 C C . PHE A 1 223 ? 3.997 12.748 18.605 1.00 95.00 223 PHE A C 1
ATOM 1682 O O . PHE A 1 223 ? 3.914 13.716 17.846 1.00 95.00 223 PHE A O 1
ATOM 1689 N N . TYR A 1 224 ? 5.098 12.025 18.756 1.00 97.19 224 TYR A N 1
ATOM 1690 C CA . TYR A 1 224 ? 6.300 12.204 17.963 1.00 97.19 224 TYR A CA 1
ATOM 1691 C C . TYR A 1 224 ? 6.704 10.875 17.338 1.00 97.19 224 TYR A C 1
ATOM 1693 O O . TYR A 1 224 ? 6.620 9.828 17.988 1.00 97.19 224 TYR A O 1
ATOM 1701 N N . THR A 1 225 ? 7.160 10.919 16.092 1.00 97.81 225 THR A N 1
ATOM 1702 C CA . THR A 1 225 ? 7.696 9.740 15.403 1.00 97.81 225 THR A CA 1
ATOM 1703 C C . THR A 1 225 ? 8.977 9.239 16.098 1.00 97.81 225 THR A C 1
ATOM 1705 O O . THR A 1 225 ? 9.525 9.941 16.958 1.00 97.81 225 THR A O 1
ATOM 1708 N N . PRO A 1 226 ? 9.488 8.039 15.772 1.00 98.06 226 PRO A N 1
ATOM 1709 C CA . PRO A 1 226 ? 10.705 7.507 16.392 1.00 98.06 226 PRO A CA 1
ATOM 1710 C C . PRO A 1 226 ? 11.955 8.400 16.283 1.00 98.06 226 PRO A C 1
ATOM 1712 O O . PRO A 1 226 ? 12.757 8.433 17.215 1.00 98.06 226 PRO A O 1
ATOM 1715 N N . LEU A 1 227 ? 12.112 9.168 15.200 1.00 97.06 227 LEU A N 1
ATOM 1716 C CA . LEU A 1 227 ? 13.174 10.174 15.037 1.00 97.06 227 LEU A CA 1
ATOM 1717 C C . LEU A 1 227 ? 12.862 11.509 15.733 1.00 97.06 227 LEU A C 1
ATOM 1719 O O . LEU A 1 227 ? 13.690 12.418 15.744 1.00 97.06 227 LEU A O 1
ATOM 1723 N N . GLY A 1 228 ? 11.697 11.618 16.369 1.00 95.31 228 GLY A N 1
ATOM 1724 C CA . GLY A 1 228 ? 11.291 12.761 17.172 1.00 95.31 228 GLY A CA 1
ATOM 1725 C C . GLY A 1 228 ? 10.541 13.848 16.408 1.00 95.31 228 GLY A C 1
ATOM 1726 O O . GLY A 1 228 ? 10.353 14.918 16.995 1.00 95.31 228 GLY A O 1
ATOM 1727 N N . ASN A 1 229 ? 10.105 13.585 15.169 1.00 94.81 229 ASN A N 1
ATOM 1728 C CA . ASN A 1 229 ? 9.342 14.529 14.350 1.00 94.81 229 ASN A CA 1
ATOM 1729 C C . ASN A 1 229 ? 7.945 14.748 14.941 1.00 94.81 229 ASN A C 1
ATOM 1731 O O . ASN A 1 229 ? 7.327 13.811 15.446 1.00 94.81 229 ASN A O 1
ATOM 1735 N N . GLU A 1 230 ? 7.460 15.987 14.906 1.00 94.50 230 GLU A N 1
ATOM 1736 C CA . GLU A 1 230 ? 6.120 16.346 15.375 1.00 94.50 230 GLU A CA 1
ATOM 1737 C C . GLU A 1 230 ? 5.075 16.050 14.297 1.00 94.50 230 GLU A C 1
ATOM 1739 O O . GLU A 1 230 ? 5.285 16.367 13.131 1.00 94.50 230 GLU A O 1
ATOM 1744 N N . ILE A 1 231 ? 3.953 15.443 14.696 1.00 95.94 231 ILE A N 1
ATOM 1745 C CA . ILE A 1 231 ? 2.866 15.082 13.771 1.00 95.94 231 ILE A CA 1
ATOM 1746 C C . ILE A 1 231 ? 1.762 16.149 13.770 1.00 95.94 231 ILE A C 1
ATOM 1748 O O . ILE A 1 231 ? 1.128 16.391 12.748 1.00 95.94 231 ILE A O 1
ATOM 1752 N N . GLU A 1 232 ? 1.500 16.791 14.910 1.00 95.62 232 GLU A N 1
ATOM 1753 C CA . GLU A 1 232 ? 0.368 17.711 15.070 1.00 95.62 232 GLU A CA 1
ATOM 1754 C C . GLU A 1 232 ? 0.504 18.931 14.137 1.00 95.62 232 GLU A C 1
ATOM 1756 O O . GLU A 1 232 ? 1.543 19.583 14.103 1.00 95.62 232 GLU A O 1
ATOM 1761 N N . TRP A 1 233 ? -0.550 19.223 13.366 1.00 92.62 233 TRP A N 1
ATOM 1762 C CA . TRP A 1 233 ? -0.636 20.266 12.325 1.00 92.62 233 TRP A CA 1
ATOM 1763 C C . TRP A 1 233 ? 0.305 20.123 11.121 1.00 92.62 233 TRP A C 1
ATOM 1765 O O . TRP A 1 233 ? 0.164 20.890 10.169 1.00 92.62 233 TRP A O 1
ATOM 1775 N N . ILE A 1 234 ? 1.234 19.167 11.143 1.00 95.44 234 ILE A N 1
ATOM 1776 C CA . ILE A 1 234 ? 2.237 18.963 10.090 1.00 95.44 234 ILE A CA 1
ATOM 1777 C C . ILE A 1 234 ? 1.901 17.726 9.252 1.00 95.44 234 ILE A C 1
ATOM 1779 O O . ILE A 1 234 ? 1.916 17.788 8.025 1.00 95.44 234 ILE A O 1
ATOM 1783 N N . GLY A 1 235 ? 1.575 16.616 9.915 1.00 96.81 235 GLY A N 1
ATOM 1784 C CA . GLY A 1 235 ? 1.450 15.305 9.286 1.00 96.81 235 GLY A CA 1
ATOM 1785 C C . GLY A 1 235 ? 2.801 14.657 8.988 1.00 96.81 235 GLY A C 1
ATOM 1786 O O . GLY A 1 235 ? 3.847 15.072 9.481 1.00 96.81 235 GLY A O 1
ATOM 1787 N N . ILE A 1 236 ? 2.756 13.600 8.189 1.00 98.25 236 ILE A N 1
ATOM 1788 C CA . ILE A 1 236 ? 3.890 12.841 7.681 1.00 98.25 236 ILE A CA 1
ATOM 1789 C C . ILE A 1 236 ? 4.003 13.142 6.188 1.00 98.25 236 ILE A C 1
ATOM 1791 O O . ILE A 1 236 ? 3.043 12.973 5.428 1.00 98.25 236 ILE A O 1
ATOM 1795 N N . GLU A 1 237 ? 5.179 13.600 5.776 1.00 97.88 237 GLU A N 1
ATOM 1796 C CA . GLU A 1 237 ? 5.519 13.794 4.371 1.00 97.88 237 GLU A CA 1
ATOM 1797 C C . GLU A 1 237 ? 5.860 12.439 3.727 1.00 97.88 237 GLU A C 1
ATOM 1799 O O . GLU A 1 237 ? 6.680 11.694 4.272 1.00 97.88 237 GLU A O 1
ATOM 1804 N N . PRO A 1 238 ? 5.248 12.077 2.586 1.00 97.94 238 PRO A N 1
ATOM 1805 C CA . PRO A 1 238 ? 5.585 10.839 1.893 1.00 97.94 238 PRO A CA 1
ATOM 1806 C C . PRO A 1 238 ? 6.969 10.929 1.237 1.00 97.94 238 PRO A C 1
ATOM 1808 O O . PRO A 1 238 ? 7.364 11.983 0.746 1.00 97.94 238 PRO A O 1
ATOM 1811 N N . ASP A 1 239 ? 7.672 9.799 1.133 1.00 97.81 239 ASP A N 1
ATOM 1812 C CA . ASP A 1 239 ? 8.955 9.726 0.415 1.00 97.81 239 ASP A CA 1
ATOM 1813 C C . ASP A 1 239 ? 8.784 9.999 -1.091 1.00 97.81 239 ASP A C 1
ATOM 1815 O O . ASP A 1 239 ? 9.667 10.560 -1.740 1.00 97.81 239 ASP A O 1
ATOM 1819 N N . TYR A 1 240 ? 7.631 9.612 -1.649 1.00 95.12 240 TYR A N 1
ATOM 1820 C CA . TYR A 1 240 ? 7.216 9.922 -3.017 1.00 95.12 240 TYR A CA 1
ATOM 1821 C C . TYR A 1 240 ? 5.882 10.669 -3.005 1.00 95.12 240 TYR A C 1
ATOM 1823 O O . TYR A 1 240 ? 4.816 10.057 -2.869 1.00 95.12 240 TYR A O 1
ATOM 1831 N N . LEU A 1 241 ? 5.951 11.990 -3.189 1.00 95.81 241 LEU A N 1
ATOM 1832 C CA . LEU A 1 241 ? 4.780 12.854 -3.305 1.00 95.81 241 LEU A CA 1
ATOM 1833 C C . LEU A 1 241 ? 4.017 12.589 -4.615 1.00 95.81 241 LEU A C 1
ATOM 1835 O O . LEU A 1 241 ? 4.594 12.551 -5.703 1.00 95.81 241 LEU A O 1
ATOM 1839 N N . VAL A 1 242 ? 2.703 12.433 -4.500 1.00 92.31 242 VAL A N 1
ATOM 1840 C CA . VAL A 1 242 ? 1.744 12.230 -5.586 1.00 92.31 242 VAL A CA 1
ATOM 1841 C C . VAL A 1 242 ? 0.536 13.117 -5.308 1.00 92.31 242 VAL A C 1
ATOM 1843 O O . VAL A 1 242 ? -0.223 12.864 -4.374 1.00 92.31 242 VAL A O 1
ATOM 1846 N N . GLU A 1 243 ? 0.362 14.163 -6.112 1.00 91.25 243 GLU A N 1
ATOM 1847 C CA . GLU A 1 243 ? -0.729 15.134 -5.937 1.00 91.25 243 GLU A CA 1
ATOM 1848 C C . GLU A 1 243 ? -2.087 14.574 -6.385 1.00 91.25 243 GLU A C 1
ATOM 1850 O O . GLU A 1 243 ? -3.120 14.860 -5.778 1.00 91.25 243 GLU A O 1
ATOM 1855 N N . GLU A 1 244 ? -2.103 13.741 -7.429 1.00 88.81 244 GLU A N 1
ATOM 1856 C CA . GLU A 1 244 ? -3.333 13.130 -7.928 1.00 88.81 244 GLU A CA 1
ATOM 1857 C C . GLU A 1 244 ? -3.677 11.841 -7.164 1.00 88.81 244 GLU A C 1
ATOM 1859 O O . GLU A 1 244 ? -3.061 10.792 -7.353 1.00 88.81 244 GLU A O 1
ATOM 1864 N N . GLU A 1 245 ? -4.734 11.881 -6.345 1.00 86.06 245 GLU A N 1
ATOM 1865 C CA . GLU A 1 245 ? -5.222 10.733 -5.552 1.00 86.06 245 GLU A CA 1
ATOM 1866 C C . GLU A 1 245 ? -5.443 9.461 -6.400 1.00 86.06 245 GLU A C 1
ATOM 1868 O O . GLU A 1 245 ? -5.174 8.342 -5.955 1.00 86.06 245 GLU A O 1
ATOM 1873 N N . GLY A 1 246 ? -5.899 9.626 -7.649 1.00 85.19 246 GLY A N 1
ATOM 1874 C CA . GLY A 1 246 ? -6.119 8.525 -8.591 1.00 85.19 246 GLY A CA 1
ATOM 1875 C C . GLY A 1 246 ? -4.839 7.795 -9.016 1.00 85.19 246 GLY A C 1
ATOM 1876 O O . GLY A 1 246 ? -4.908 6.640 -9.442 1.00 85.19 246 GLY A O 1
ATOM 1877 N N . GLU A 1 247 ? -3.674 8.426 -8.864 1.00 86.81 247 GLU A N 1
ATOM 1878 C CA . GLU A 1 247 ? -2.380 7.870 -9.252 1.00 86.81 247 GLU A CA 1
ATOM 1879 C C . GLU A 1 247 ? -1.641 7.178 -8.104 1.00 86.81 247 GLU A C 1
ATOM 1881 O O . GLU A 1 247 ? -0.780 6.341 -8.377 1.00 86.81 247 GLU A O 1
ATOM 1886 N N . ILE A 1 248 ? -1.984 7.457 -6.837 1.00 91.56 248 ILE A N 1
ATOM 1887 C CA . ILE A 1 248 ? -1.235 6.976 -5.658 1.00 91.56 248 ILE A CA 1
ATOM 1888 C C . ILE A 1 248 ? -1.051 5.457 -5.685 1.00 91.56 248 ILE A C 1
ATOM 1890 O O . ILE A 1 248 ? 0.052 4.953 -5.486 1.00 91.56 248 ILE A O 1
ATOM 1894 N N . TYR A 1 249 ? -2.122 4.714 -5.977 1.00 91.56 249 TYR A N 1
ATOM 1895 C CA . TYR A 1 249 ? -2.067 3.253 -6.038 1.00 91.56 249 TYR A CA 1
ATOM 1896 C C . TYR A 1 249 ? -1.103 2.758 -7.120 1.00 91.56 249 TYR A C 1
ATOM 1898 O O . TYR A 1 249 ? -0.227 1.938 -6.847 1.00 91.56 249 TYR A O 1
ATOM 1906 N N . SER A 1 250 ? -1.240 3.278 -8.341 1.00 86.12 250 SER A N 1
ATOM 1907 C CA . SER A 1 250 ? -0.383 2.906 -9.466 1.00 86.12 250 SER A CA 1
ATOM 1908 C C . SER A 1 250 ? 1.071 3.274 -9.168 1.00 86.12 250 SER A C 1
ATOM 1910 O O . SER A 1 250 ? 1.960 2.440 -9.339 1.00 86.12 250 SER A O 1
ATOM 1912 N N . ARG A 1 251 ? 1.321 4.480 -8.639 1.00 86.12 251 ARG A N 1
ATOM 1913 C CA . ARG A 1 251 ? 2.657 4.917 -8.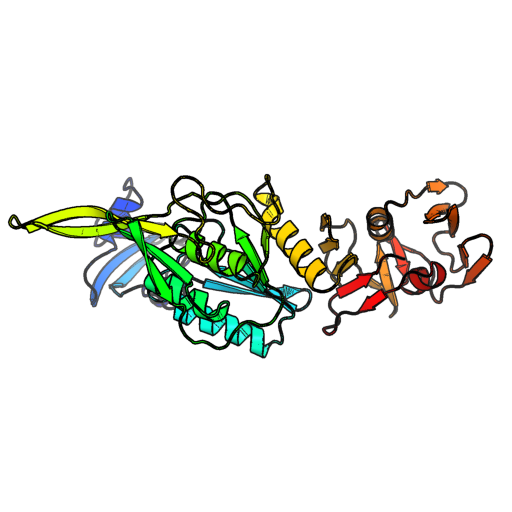220 1.00 86.12 251 ARG A CA 1
ATOM 1914 C C . ARG A 1 251 ? 3.242 3.983 -7.171 1.00 86.12 251 ARG A C 1
ATOM 1916 O O . ARG A 1 251 ? 4.388 3.578 -7.314 1.00 86.12 251 ARG A O 1
ATOM 1923 N N . GLY A 1 252 ? 2.458 3.592 -6.171 1.00 92.25 252 GLY A N 1
ATOM 1924 C CA . GLY A 1 252 ? 2.888 2.658 -5.138 1.00 92.25 252 GLY A CA 1
ATOM 1925 C C . GLY A 1 252 ? 3.274 1.289 -5.691 1.00 92.25 252 GLY A C 1
ATOM 1926 O O . GLY A 1 252 ? 4.287 0.726 -5.284 1.00 92.25 252 GLY A O 1
ATOM 1927 N N . GLN A 1 253 ? 2.529 0.781 -6.679 1.00 88.75 253 GLN A N 1
ATOM 1928 C CA . GLN A 1 253 ? 2.929 -0.429 -7.398 1.00 88.75 253 GLN A CA 1
ATOM 1929 C C . GLN A 1 253 ? 4.256 -0.234 -8.141 1.00 88.75 253 GLN A C 1
ATOM 1931 O O . GLN A 1 253 ? 5.118 -1.099 -8.040 1.00 88.75 253 GLN A O 1
ATOM 1936 N N . ALA A 1 254 ? 4.443 0.880 -8.858 1.00 84.19 254 ALA A N 1
ATOM 1937 C CA . ALA A 1 254 ? 5.708 1.160 -9.545 1.00 84.19 254 ALA A CA 1
ATOM 1938 C C . ALA A 1 254 ? 6.894 1.258 -8.584 1.00 84.19 254 ALA A C 1
ATOM 1940 O O . ALA A 1 254 ? 7.922 0.648 -8.854 1.00 84.19 254 ALA A O 1
ATOM 1941 N N . VAL A 1 255 ? 6.742 1.963 -7.462 1.00 89.94 255 VAL A N 1
ATOM 1942 C CA . VAL A 1 255 ? 7.790 2.077 -6.439 1.00 89.94 255 VAL A CA 1
ATOM 1943 C C . VAL A 1 255 ? 8.128 0.703 -5.869 1.00 89.94 255 VAL A C 1
ATOM 1945 O O . VAL A 1 255 ? 9.298 0.343 -5.811 1.00 89.94 255 VAL A O 1
ATOM 1948 N N . LEU A 1 256 ? 7.126 -0.112 -5.519 1.00 91.56 256 LEU A N 1
ATOM 1949 C CA . LEU A 1 256 ? 7.378 -1.457 -5.000 1.00 91.56 256 LEU A CA 1
ATOM 1950 C C . LEU A 1 256 ? 8.095 -2.343 -6.028 1.00 91.56 256 LEU A C 1
ATOM 1952 O O . LEU A 1 256 ? 8.980 -3.117 -5.669 1.00 91.56 256 LEU A O 1
ATOM 1956 N N . TRP A 1 257 ? 7.734 -2.226 -7.305 1.00 87.19 257 TRP A N 1
ATOM 1957 C CA . TRP A 1 257 ? 8.418 -2.945 -8.375 1.00 87.19 257 TRP A CA 1
ATOM 1958 C C . TRP A 1 257 ? 9.847 -2.467 -8.598 1.00 87.19 257 TRP A C 1
ATOM 1960 O O . TRP A 1 257 ? 10.714 -3.309 -8.803 1.00 87.19 257 TRP A O 1
ATOM 1970 N N . ASP A 1 258 ? 10.110 -1.164 -8.532 1.00 86.12 258 ASP A N 1
ATOM 1971 C CA . ASP A 1 258 ? 11.470 -0.627 -8.624 1.00 86.12 258 ASP A CA 1
ATOM 1972 C C . ASP A 1 258 ? 12.326 -1.078 -7.431 1.00 86.12 258 ASP A C 1
ATOM 1974 O O . ASP A 1 258 ? 13.474 -1.462 -7.612 1.00 86.12 258 ASP A O 1
ATOM 1978 N N . MET A 1 259 ? 11.754 -1.178 -6.225 1.00 90.19 259 MET A N 1
ATOM 1979 C CA . MET A 1 259 ? 12.451 -1.770 -5.074 1.00 90.19 259 MET A CA 1
ATOM 1980 C C . MET A 1 259 ? 12.833 -3.240 -5.305 1.00 90.19 259 MET A C 1
ATOM 1982 O O . MET A 1 259 ? 13.869 -3.689 -4.817 1.00 90.19 259 MET A O 1
ATOM 1986 N N . LEU A 1 260 ? 11.997 -3.998 -6.022 1.00 88.31 260 LEU A N 1
ATOM 1987 C CA . LEU A 1 260 ? 12.259 -5.400 -6.359 1.00 88.31 260 LEU A CA 1
ATOM 1988 C C . LEU A 1 260 ? 13.245 -5.542 -7.525 1.00 88.31 260 LEU A C 1
ATOM 1990 O O . LEU A 1 260 ? 14.081 -6.445 -7.511 1.00 88.31 260 LEU A O 1
ATOM 1994 N N . TYR A 1 261 ? 13.158 -4.652 -8.515 1.00 85.75 261 TYR A N 1
ATOM 1995 C CA . TYR A 1 261 ? 13.928 -4.693 -9.759 1.00 85.75 261 TYR A CA 1
ATOM 1996 C C . TYR A 1 261 ? 14.430 -3.294 -10.159 1.00 85.75 261 TYR A C 1
ATOM 1998 O O . TYR A 1 261 ? 13.943 -2.722 -11.142 1.00 85.75 261 TYR A O 1
ATOM 2006 N N . PRO A 1 262 ? 15.425 -2.739 -9.444 1.00 84.69 262 PRO A N 1
ATOM 2007 C CA . PRO A 1 262 ? 15.848 -1.354 -9.626 1.00 84.69 262 PRO A CA 1
ATOM 2008 C C . PRO A 1 262 ? 16.214 -1.014 -11.070 1.00 84.69 262 PRO A C 1
ATOM 2010 O O . PRO A 1 262 ? 16.930 -1.763 -11.741 1.00 84.69 262 PRO A O 1
ATOM 2013 N N . GLY A 1 263 ? 15.705 0.121 -11.552 1.00 78.56 263 GLY A N 1
ATOM 2014 C CA . GLY A 1 263 ? 15.962 0.636 -12.898 1.00 78.56 263 GLY A CA 1
ATOM 2015 C C . GLY A 1 263 ? 15.223 -0.101 -14.016 1.00 78.56 263 GLY A C 1
ATOM 2016 O O . GLY A 1 263 ? 15.318 0.314 -15.167 1.00 78.56 263 GLY A O 1
ATOM 2017 N N . SER A 1 264 ? 14.473 -1.160 -13.709 1.00 83.44 264 SER A N 1
ATOM 2018 C CA . SER A 1 264 ? 13.844 -2.028 -14.708 1.00 83.44 264 SER A CA 1
ATOM 2019 C C . SER A 1 264 ? 12.454 -1.546 -15.122 1.00 83.44 264 SER A C 1
ATOM 2021 O O . SER A 1 264 ? 11.785 -0.775 -14.434 1.00 83.44 264 SER A O 1
ATOM 2023 N N . THR A 1 265 ? 11.977 -2.051 -16.256 1.00 83.00 265 THR A N 1
ATOM 2024 C CA . THR A 1 265 ? 10.563 -2.017 -16.633 1.00 83.00 265 THR A CA 1
ATOM 2025 C C . THR A 1 265 ? 9.956 -3.389 -16.511 1.00 83.00 265 THR A C 1
ATOM 2027 O O . THR A 1 265 ? 10.453 -4.359 -17.074 1.00 83.00 265 THR A O 1
ATOM 2030 N N . VAL A 1 266 ? 8.824 -3.449 -15.828 1.00 84.88 266 VAL A N 1
ATOM 2031 C CA . VAL A 1 266 ? 8.103 -4.681 -15.564 1.00 84.88 266 VAL A CA 1
ATOM 2032 C C . VAL A 1 266 ? 6.807 -4.689 -16.366 1.00 84.88 266 VAL A C 1
ATOM 2034 O O . VAL A 1 266 ? 5.909 -3.871 -16.148 1.00 84.88 266 VAL A O 1
ATOM 2037 N N . PHE A 1 267 ? 6.698 -5.645 -17.284 1.00 86.00 267 PHE A N 1
ATOM 2038 C CA . PHE A 1 267 ? 5.467 -5.963 -17.996 1.00 86.00 267 PHE A CA 1
ATOM 2039 C C . PHE A 1 267 ? 4.735 -7.088 -17.275 1.00 86.00 267 PHE A C 1
ATOM 2041 O O . PHE A 1 267 ? 5.280 -8.181 -17.117 1.00 86.00 267 PHE A O 1
ATOM 2048 N N . VAL A 1 268 ? 3.478 -6.866 -16.892 1.00 84.94 268 VAL A N 1
ATOM 2049 C CA . VAL A 1 268 ? 2.652 -7.932 -16.313 1.00 84.94 268 VAL A CA 1
ATOM 2050 C C . VAL A 1 268 ? 2.054 -8.787 -17.426 1.00 84.94 268 VAL A C 1
ATOM 2052 O O . VAL A 1 268 ? 1.367 -8.285 -18.318 1.00 84.94 268 VAL A O 1
ATOM 2055 N N . LEU A 1 269 ? 2.293 -10.095 -17.381 1.00 86.06 269 LEU A N 1
ATOM 2056 C CA . LEU A 1 269 ? 1.806 -11.033 -18.388 1.00 86.06 269 LEU A CA 1
ATOM 2057 C C . LEU A 1 269 ? 0.283 -11.119 -18.384 1.00 86.06 269 LEU A C 1
ATOM 2059 O O . LEU A 1 269 ? -0.349 -11.118 -17.332 1.00 86.06 269 LEU A O 1
ATOM 2063 N N . LYS A 1 270 ? -0.307 -11.243 -19.583 1.00 81.69 270 LYS A N 1
ATOM 2064 C CA . LYS A 1 270 ? -1.767 -11.345 -19.782 1.00 81.69 270 LYS A CA 1
ATOM 2065 C C . LYS A 1 270 ? -2.555 -10.175 -19.169 1.00 81.69 270 LYS A C 1
ATOM 2067 O O . LYS A 1 270 ? -3.762 -10.282 -18.966 1.00 81.69 270 LYS A O 1
ATOM 2072 N N . SER A 1 271 ? -1.882 -9.059 -18.899 1.00 84.19 271 SER A N 1
ATOM 2073 C CA . SER A 1 271 ? -2.446 -7.853 -18.311 1.00 84.19 271 SER A CA 1
ATOM 2074 C C . SER A 1 271 ? -2.024 -6.632 -19.120 1.00 84.19 271 SER A C 1
ATOM 2076 O O . SER A 1 271 ? -1.023 -6.638 -19.830 1.00 84.19 271 SER A O 1
ATOM 2078 N N . TYR A 1 272 ? -2.802 -5.563 -18.996 1.00 83.56 272 TYR A N 1
ATOM 2079 C CA . TYR A 1 272 ? -2.502 -4.272 -19.606 1.00 83.56 272 TYR A CA 1
ATOM 2080 C C . TYR A 1 272 ? -1.713 -3.369 -18.662 1.00 83.56 272 TYR A C 1
ATOM 2082 O O . TYR A 1 272 ? -1.636 -2.179 -18.918 1.00 83.56 272 TYR A O 1
ATOM 2090 N N . ASN A 1 273 ? -1.158 -3.889 -17.570 1.00 81.38 273 ASN A N 1
ATOM 2091 C CA . ASN A 1 273 ? -0.402 -3.086 -16.614 1.00 81.38 273 ASN A CA 1
ATOM 2092 C C . ASN A 1 273 ? 1.098 -3.139 -16.923 1.00 81.38 273 ASN A C 1
ATOM 2094 O O . ASN A 1 273 ? 1.654 -4.208 -17.184 1.00 81.38 273 ASN A O 1
ATOM 2098 N N . THR A 1 274 ? 1.748 -1.981 -16.839 1.00 80.31 274 THR A N 1
ATOM 2099 C CA . THR A 1 274 ? 3.205 -1.838 -16.892 1.00 80.31 274 THR A CA 1
ATOM 2100 C C . THR A 1 274 ? 3.678 -0.956 -15.746 1.00 80.31 274 THR A C 1
ATOM 2102 O O . THR A 1 274 ? 2.966 -0.037 -15.329 1.00 80.31 274 THR A O 1
ATOM 2105 N N . PHE A 1 275 ? 4.897 -1.213 -15.285 1.00 78.88 275 PHE A N 1
ATOM 2106 C CA . PHE A 1 275 ? 5.539 -0.455 -14.218 1.00 78.88 275 PHE A CA 1
ATOM 2107 C C . PHE A 1 275 ? 6.984 -0.122 -14.597 1.00 78.88 275 PHE A C 1
ATOM 2109 O O . PHE A 1 275 ? 7.678 -0.953 -15.178 1.00 78.88 275 PHE A O 1
ATOM 2116 N N . SER A 1 276 ? 7.434 1.079 -14.265 1.00 72.12 276 SER A N 1
ATOM 2117 C CA . SER A 1 276 ? 8.825 1.523 -14.307 1.00 72.12 276 SER A CA 1
ATOM 2118 C C . SER A 1 276 ? 9.054 2.568 -13.211 1.00 72.12 276 SER A C 1
ATOM 2120 O O . SER A 1 276 ? 8.090 3.144 -12.700 1.00 72.12 276 SER A O 1
ATOM 2122 N N . ALA A 1 277 ? 10.318 2.845 -12.873 1.00 59.41 277 ALA A N 1
ATOM 2123 C CA . ALA A 1 277 ? 10.716 3.757 -11.789 1.00 59.41 277 ALA A CA 1
ATOM 2124 C C . ALA A 1 277 ? 9.994 5.126 -11.803 1.00 59.41 277 ALA A C 1
ATOM 2126 O O . ALA A 1 277 ? 9.766 5.735 -10.761 1.00 59.41 277 ALA A O 1
ATOM 2127 N N . GLY A 1 278 ? 9.577 5.602 -12.983 1.00 58.34 278 GLY A N 1
ATOM 2128 C CA . GLY A 1 278 ? 8.854 6.864 -13.158 1.00 58.34 278 GLY A CA 1
ATOM 2129 C C . GLY A 1 278 ? 7.402 6.739 -13.628 1.00 58.34 278 GLY A C 1
ATOM 2130 O O . GLY A 1 278 ? 6.717 7.761 -13.698 1.00 58.34 278 GLY A O 1
ATOM 2131 N N . PHE A 1 279 ? 6.901 5.542 -13.935 1.00 64.38 279 PHE A N 1
ATOM 2132 C CA . PHE A 1 279 ? 5.600 5.365 -14.580 1.00 64.38 279 PHE A CA 1
ATOM 2133 C C . PHE A 1 279 ? 4.902 4.081 -14.129 1.00 64.38 279 PHE A C 1
ATOM 2135 O O . PHE A 1 279 ? 5.444 2.986 -14.220 1.00 64.38 279 PHE A O 1
ATOM 2142 N N . ALA A 1 280 ? 3.643 4.202 -13.726 1.00 71.12 280 ALA A N 1
ATOM 2143 C CA . ALA A 1 280 ? 2.728 3.078 -13.622 1.00 71.12 280 ALA A CA 1
ATOM 2144 C C . ALA A 1 280 ? 1.496 3.398 -14.444 1.00 71.12 280 ALA A C 1
ATOM 2146 O O . ALA A 1 280 ? 0.915 4.474 -14.305 1.00 71.12 280 ALA A O 1
ATOM 2147 N N . GLY A 1 281 ? 1.073 2.469 -15.288 1.00 72.88 281 GLY A N 1
ATOM 2148 C CA . GLY A 1 281 ? -0.074 2.750 -16.125 1.00 72.88 281 GLY A CA 1
ATOM 2149 C C . GLY A 1 281 ? -0.536 1.578 -16.952 1.00 72.88 281 GLY A C 1
ATOM 2150 O O . GLY A 1 281 ? 0.049 0.490 -16.951 1.00 72.88 281 GLY A O 1
ATOM 2151 N N . LYS A 1 282 ? -1.622 1.838 -17.678 1.00 78.75 282 LYS A N 1
ATOM 2152 C CA . LYS A 1 282 ? -2.116 0.906 -18.673 1.00 78.75 282 LYS A CA 1
ATOM 2153 C C . LYS A 1 282 ? -1.390 1.104 -19.994 1.00 78.75 282 LYS A C 1
ATOM 2155 O O . LYS A 1 282 ? -1.223 2.226 -20.464 1.00 78.75 282 LYS A O 1
ATOM 2160 N N . ILE A 1 283 ? -0.995 -0.000 -20.601 1.00 80.88 283 ILE A N 1
ATOM 2161 C CA . ILE A 1 283 ? -0.499 -0.055 -21.973 1.00 80.88 283 ILE A CA 1
ATOM 2162 C C . ILE A 1 283 ? -1.645 -0.387 -22.922 1.00 80.88 283 ILE A C 1
ATOM 2164 O O . ILE A 1 283 ? -2.644 -0.984 -22.532 1.00 80.88 283 ILE A O 1
ATOM 2168 N N . ASN A 1 284 ? -1.494 -0.014 -24.190 1.00 82.19 284 ASN A N 1
ATOM 2169 C CA . ASN A 1 284 ? -2.546 -0.201 -25.197 1.00 82.19 284 ASN A CA 1
ATOM 2170 C C . ASN A 1 284 ? -2.659 -1.651 -25.701 1.00 82.19 284 ASN A C 1
ATOM 2172 O O . ASN A 1 284 ? -3.638 -2.003 -26.352 1.00 82.19 284 ASN A O 1
ATOM 2176 N N . ALA A 1 285 ? -1.665 -2.490 -25.407 1.00 87.06 285 ALA A N 1
ATOM 2177 C CA . ALA A 1 285 ? -1.659 -3.912 -25.719 1.00 87.06 285 ALA A CA 1
ATOM 2178 C C . ALA A 1 285 ? -0.920 -4.670 -24.614 1.00 87.06 285 ALA A C 1
ATOM 2180 O O . ALA A 1 285 ? 0.107 -4.195 -24.141 1.00 87.06 285 ALA A O 1
ATOM 2181 N N . ALA A 1 286 ? -1.442 -5.825 -24.210 1.00 88.88 286 ALA A N 1
ATOM 2182 C CA . ALA A 1 286 ? -0.826 -6.697 -23.214 1.00 88.88 286 ALA A CA 1
ATOM 2183 C C . ALA A 1 286 ? 0.273 -7.583 -23.836 1.00 88.88 286 ALA A C 1
ATOM 2185 O O . ALA A 1 286 ? 0.170 -7.923 -25.019 1.00 88.88 286 ALA A O 1
ATOM 2186 N N . PRO A 1 287 ? 1.281 -8.027 -23.061 1.00 91.38 287 PRO A N 1
ATOM 2187 C CA . PRO A 1 287 ? 2.141 -9.137 -23.458 1.00 91.38 287 PRO A CA 1
ATOM 2188 C C . PRO A 1 287 ? 1.322 -10.394 -23.753 1.00 91.38 287 PRO A C 1
ATOM 2190 O O . PRO A 1 287 ? 0.383 -10.717 -23.015 1.00 91.38 287 PRO A O 1
ATOM 2193 N N . GLU A 1 288 ? 1.699 -11.138 -24.791 1.00 91.62 288 GLU A N 1
ATOM 2194 C CA . GLU A 1 288 ? 0.901 -12.271 -25.255 1.00 91.62 288 GLU A CA 1
ATOM 2195 C C . GLU A 1 288 ? 1.736 -13.454 -25.743 1.00 91.62 288 GLU A C 1
ATOM 2197 O O . GLU A 1 288 ? 2.761 -13.290 -26.397 1.00 91.62 288 GLU A O 1
ATOM 2202 N N . MET A 1 289 ? 1.249 -14.663 -25.459 1.00 91.00 289 MET A N 1
ATOM 2203 C CA . MET A 1 289 ? 1.783 -15.895 -26.032 1.00 91.00 289 MET A CA 1
ATOM 2204 C C . MET A 1 289 ? 1.162 -16.148 -27.406 1.00 91.00 289 MET A C 1
ATOM 2206 O O . MET A 1 289 ? -0.039 -16.389 -27.512 1.00 91.00 289 MET A O 1
ATOM 2210 N N . ILE A 1 290 ? 1.982 -16.153 -28.453 1.00 90.06 290 ILE A N 1
ATOM 2211 C CA . ILE A 1 290 ? 1.569 -16.388 -29.837 1.00 90.06 290 ILE A CA 1
ATOM 2212 C C . ILE A 1 290 ? 2.431 -17.517 -30.392 1.00 90.06 290 ILE A C 1
ATOM 2214 O O . ILE A 1 290 ? 3.653 -17.413 -30.436 1.00 90.06 290 ILE A O 1
ATOM 2218 N N . ASN A 1 291 ? 1.795 -18.628 -30.777 1.00 88.56 291 ASN A N 1
ATOM 2219 C CA . ASN A 1 291 ? 2.468 -19.830 -31.289 1.00 88.56 291 ASN A CA 1
ATOM 2220 C C . ASN A 1 291 ? 3.621 -20.329 -30.393 1.00 88.56 291 ASN A C 1
ATOM 2222 O O . ASN A 1 291 ? 4.667 -20.748 -30.880 1.00 88.56 291 ASN A O 1
ATOM 2226 N N . GLY A 1 292 ? 3.437 -20.263 -29.071 1.00 87.56 292 GLY A N 1
ATOM 2227 C CA . GLY A 1 292 ? 4.439 -20.707 -28.097 1.00 87.56 292 GLY A CA 1
ATOM 2228 C C . GLY A 1 292 ? 5.553 -19.698 -27.804 1.00 87.56 292 GLY A C 1
ATOM 2229 O O . GLY A 1 292 ? 6.408 -19.994 -26.976 1.00 87.56 292 GLY A O 1
ATOM 2230 N N . GLN A 1 293 ? 5.526 -18.507 -28.406 1.00 90.31 293 GLN A N 1
ATOM 2231 C CA . GLN A 1 293 ? 6.475 -17.432 -28.122 1.00 90.31 293 GLN A CA 1
ATOM 2232 C C . GLN A 1 293 ? 5.812 -16.251 -27.424 1.00 90.31 293 GLN A C 1
ATOM 2234 O O . GLN A 1 293 ? 4.675 -15.898 -27.731 1.00 90.31 293 GLN A O 1
ATOM 2239 N N . LEU A 1 294 ? 6.532 -15.636 -26.489 1.00 92.50 294 LEU A N 1
ATOM 2240 C CA . LEU A 1 294 ? 6.078 -14.441 -25.797 1.00 92.50 294 LEU A CA 1
ATOM 2241 C C . LEU A 1 294 ? 6.404 -13.193 -26.617 1.00 92.50 294 LEU A C 1
ATOM 2243 O O . LEU A 1 294 ? 7.550 -12.977 -27.011 1.00 92.50 294 LEU A O 1
ATOM 2247 N N . TYR A 1 295 ? 5.384 -12.374 -26.831 1.00 94.19 295 TYR A N 1
ATOM 2248 C CA . TYR A 1 295 ? 5.456 -11.118 -27.552 1.00 94.19 295 TYR A CA 1
ATOM 2249 C C . TYR A 1 295 ? 5.199 -9.933 -26.622 1.00 94.19 295 TYR A C 1
ATOM 2251 O O . TYR A 1 295 ? 4.259 -9.957 -25.824 1.00 94.19 295 TYR A O 1
ATOM 2259 N N . LEU A 1 296 ? 5.996 -8.874 -26.774 1.00 93.44 296 LEU A N 1
ATOM 2260 C CA . LEU A 1 296 ? 5.867 -7.614 -26.049 1.00 93.44 296 LEU A CA 1
ATOM 2261 C C . LEU A 1 296 ? 5.391 -6.479 -26.968 1.00 93.44 296 LEU A C 1
ATOM 2263 O O . LEU A 1 296 ? 5.784 -6.420 -28.136 1.00 93.44 296 LEU A O 1
ATOM 2267 N N . PRO A 1 297 ? 4.584 -5.540 -26.451 1.00 92.44 297 PRO A N 1
ATOM 2268 C CA . PRO A 1 297 ? 4.160 -4.358 -27.190 1.00 92.44 297 PRO A CA 1
ATOM 2269 C C . PRO A 1 297 ? 5.326 -3.379 -27.361 1.00 92.44 297 PRO A C 1
ATOM 2271 O O . PRO A 1 297 ? 5.778 -2.744 -26.405 1.00 92.44 297 PRO A O 1
ATOM 2274 N N . LEU A 1 298 ? 5.783 -3.208 -28.603 1.00 90.94 298 LEU A N 1
ATOM 2275 C CA . LEU A 1 298 ? 6.975 -2.423 -28.926 1.00 90.94 298 LEU A CA 1
ATOM 2276 C C . LEU A 1 298 ? 6.879 -0.981 -28.431 1.00 90.94 298 LEU A C 1
ATOM 2278 O O . LEU A 1 298 ? 7.826 -0.460 -27.863 1.00 90.94 298 LEU A O 1
ATOM 2282 N N . ARG A 1 299 ? 5.738 -0.313 -28.632 1.00 86.25 299 ARG A N 1
ATOM 2283 C CA . ARG A 1 299 ? 5.603 1.104 -28.263 1.00 86.25 299 ARG A CA 1
ATOM 2284 C C . ARG A 1 299 ? 5.814 1.334 -26.766 1.00 86.25 299 ARG A C 1
ATOM 2286 O O . ARG A 1 299 ? 6.426 2.324 -26.388 1.00 86.25 299 ARG A O 1
ATOM 2293 N N . SER A 1 300 ? 5.337 0.415 -25.933 1.00 82.38 300 SER A N 1
ATOM 2294 C CA . SER A 1 300 ? 5.534 0.478 -24.485 1.00 82.38 300 SER A CA 1
ATOM 2295 C C . SER A 1 300 ? 7.005 0.291 -24.116 1.00 82.38 300 SER A C 1
ATOM 2297 O O . SER A 1 300 ? 7.524 1.046 -23.302 1.00 82.38 300 SER A O 1
ATOM 2299 N N . LEU A 1 301 ? 7.682 -0.658 -24.771 1.00 84.12 301 LEU A N 1
ATOM 2300 C CA . LEU A 1 301 ? 9.122 -0.874 -24.630 1.00 84.12 301 LEU A CA 1
ATOM 2301 C C . LEU A 1 301 ? 9.920 0.380 -25.027 1.00 84.12 301 LEU A C 1
ATOM 2303 O O . LEU A 1 301 ? 10.812 0.798 -24.304 1.00 84.12 301 LEU A O 1
ATOM 2307 N N . LEU A 1 302 ? 9.584 1.013 -26.152 1.00 85.69 302 LEU A N 1
ATOM 2308 C CA . LEU A 1 302 ? 10.290 2.208 -26.620 1.00 85.69 302 LEU A CA 1
ATOM 2309 C C . LEU A 1 302 ? 10.055 3.419 -25.714 1.00 85.69 302 LEU A C 1
ATOM 2311 O O . LEU A 1 302 ? 10.999 4.149 -25.436 1.00 85.69 302 LEU A O 1
ATOM 2315 N N . ASN A 1 303 ? 8.830 3.615 -25.215 1.00 78.56 303 ASN A N 1
ATOM 2316 C CA . ASN A 1 303 ? 8.518 4.716 -24.299 1.00 78.56 303 ASN A CA 1
ATOM 2317 C C . ASN A 1 303 ? 9.362 4.660 -23.019 1.00 78.56 303 ASN A C 1
ATOM 2319 O O . ASN A 1 303 ? 9.793 5.697 -22.527 1.00 78.56 303 ASN A O 1
ATOM 2323 N N . VAL A 1 304 ? 9.609 3.456 -22.505 1.00 72.81 304 VAL A N 1
ATOM 2324 C CA . VAL A 1 304 ? 10.448 3.217 -21.324 1.00 72.81 304 VAL A CA 1
ATOM 2325 C C . VAL A 1 304 ? 11.872 3.709 -21.536 1.00 72.81 304 VAL A C 1
ATOM 2327 O O . VAL A 1 304 ? 12.418 4.395 -20.679 1.00 72.81 304 VAL A O 1
ATOM 2330 N N . PHE A 1 305 ? 12.455 3.390 -22.690 1.00 78.25 305 PHE A N 1
ATOM 2331 C CA . PHE A 1 305 ? 13.803 3.825 -23.049 1.00 78.25 305 PHE A CA 1
ATOM 2332 C C . PHE A 1 305 ? 13.832 5.227 -23.670 1.00 78.25 305 PHE A C 1
ATOM 2334 O O . PHE A 1 305 ? 14.871 5.676 -24.139 1.00 78.25 305 PHE A O 1
ATOM 2341 N N . ASN A 1 306 ? 12.691 5.926 -23.707 1.00 79.19 306 ASN A N 1
ATOM 2342 C CA . ASN A 1 306 ? 12.531 7.214 -24.380 1.00 79.19 306 ASN A CA 1
ATOM 2343 C C . ASN A 1 306 ? 12.965 7.190 -25.866 1.00 79.19 306 ASN A C 1
ATOM 2345 O O . ASN A 1 306 ? 13.390 8.199 -26.435 1.00 79.19 306 ASN A O 1
ATOM 2349 N N . PHE A 1 307 ? 12.837 6.033 -26.521 1.00 86.38 307 PHE A N 1
ATOM 2350 C CA . PHE A 1 307 ? 13.110 5.866 -27.944 1.00 86.38 307 PHE A CA 1
ATOM 2351 C C . PHE A 1 307 ? 11.897 6.299 -28.767 1.00 86.38 307 PHE A C 1
ATOM 2353 O O . PHE A 1 307 ? 10.751 5.955 -28.471 1.00 86.38 307 PHE A O 1
ATOM 2360 N N . LYS A 1 308 ? 12.145 7.050 -29.842 1.00 86.31 308 LYS A N 1
ATOM 2361 C CA . LYS A 1 308 ? 11.094 7.557 -30.732 1.00 86.31 308 LYS A CA 1
ATOM 2362 C C . LYS A 1 308 ? 11.050 6.736 -32.021 1.00 86.31 308 LYS A C 1
ATOM 2364 O O . LYS A 1 308 ? 11.982 6.848 -32.818 1.00 86.31 308 LYS A O 1
ATOM 2369 N N . PRO A 1 309 ? 9.995 5.932 -32.250 1.00 90.50 309 PRO A N 1
ATOM 2370 C CA . PRO A 1 309 ? 9.848 5.202 -33.500 1.00 90.50 309 PRO A CA 1
ATOM 2371 C C . PRO A 1 309 ? 9.412 6.108 -34.653 1.00 90.50 309 PRO A C 1
ATOM 2373 O O . PRO A 1 309 ? 8.559 6.981 -34.489 1.00 90.50 309 PRO A O 1
ATOM 2376 N N . ALA A 1 310 ? 9.945 5.827 -35.836 1.00 90.31 310 ALA A N 1
ATOM 2377 C CA . ALA A 1 310 ? 9.476 6.285 -37.132 1.00 90.31 310 ALA A CA 1
ATOM 2378 C C . ALA A 1 310 ? 8.789 5.125 -37.870 1.00 90.31 310 ALA A C 1
ATOM 2380 O O . ALA A 1 310 ? 9.210 3.971 -37.772 1.00 90.31 310 ALA A O 1
ATOM 2381 N N . TRP A 1 311 ? 7.717 5.434 -38.603 1.00 89.31 311 TRP A N 1
ATOM 2382 C CA . TRP A 1 311 ? 6.992 4.481 -39.444 1.00 89.31 311 TRP A CA 1
ATOM 2383 C C . TRP A 1 311 ? 7.053 4.925 -40.901 1.00 89.31 311 TRP A C 1
ATOM 2385 O O . TRP A 1 311 ? 6.651 6.043 -41.224 1.00 89.31 311 TRP A O 1
ATOM 2395 N N . ASN A 1 312 ? 7.499 4.030 -41.778 1.00 88.19 312 ASN A N 1
ATOM 2396 C CA . ASN A 1 312 ? 7.423 4.204 -43.219 1.00 88.19 312 ASN A CA 1
ATOM 2397 C C . ASN A 1 312 ? 6.262 3.367 -43.773 1.00 88.19 312 ASN A C 1
ATOM 2399 O O . ASN A 1 312 ? 6.301 2.136 -43.773 1.00 88.19 312 ASN A O 1
ATOM 2403 N N . SER A 1 313 ? 5.221 4.039 -44.269 1.00 82.38 313 SER A N 1
ATOM 2404 C CA . SER A 1 313 ? 4.020 3.382 -44.792 1.00 82.38 313 SER A CA 1
ATOM 2405 C C . SER A 1 313 ? 4.234 2.644 -46.113 1.00 82.38 313 SER A C 1
ATOM 2407 O O . SER A 1 313 ? 3.510 1.686 -46.380 1.00 82.38 313 SER A O 1
ATOM 2409 N N . GLU A 1 314 ? 5.198 3.068 -46.933 1.00 83.19 314 GLU A N 1
ATOM 2410 C CA . GLU A 1 314 ? 5.488 2.451 -48.232 1.00 83.19 314 GLU A CA 1
ATOM 2411 C C . GLU A 1 314 ? 6.272 1.149 -48.057 1.00 83.19 314 GLU A C 1
ATOM 2413 O O . GLU A 1 314 ? 5.894 0.111 -48.599 1.00 83.19 314 GLU A O 1
ATOM 2418 N N . SER A 1 315 ? 7.337 1.180 -47.248 1.00 83.94 315 SER A N 1
ATOM 2419 C CA . SER A 1 315 ? 8.184 0.010 -46.992 1.00 83.94 315 SER A CA 1
ATOM 2420 C C . SER A 1 315 ? 7.676 -0.882 -45.855 1.00 83.94 315 SER A C 1
ATOM 2422 O O . SER A 1 315 ? 8.213 -1.979 -45.670 1.00 83.94 315 SER A O 1
ATOM 2424 N N . LYS A 1 316 ? 6.642 -0.440 -45.121 1.00 84.06 316 LYS A N 1
ATOM 2425 C CA . LYS A 1 316 ? 6.126 -1.058 -43.882 1.00 84.06 316 LYS A CA 1
ATOM 2426 C C . LYS A 1 316 ? 7.217 -1.274 -42.832 1.00 84.06 316 LYS A C 1
ATOM 2428 O O . LYS A 1 316 ? 7.229 -2.281 -42.118 1.00 84.06 316 LYS A O 1
ATOM 2433 N N . GLU A 1 317 ? 8.152 -0.337 -42.781 1.00 91.12 317 GLU A N 1
ATOM 2434 C CA . GLU A 1 317 ? 9.328 -0.384 -41.927 1.00 91.12 317 GLU A CA 1
ATOM 2435 C C . GLU A 1 317 ? 9.123 0.472 -40.680 1.00 91.12 317 GLU A C 1
ATOM 2437 O O . GLU A 1 317 ? 8.602 1.589 -40.745 1.00 91.12 317 GLU A O 1
ATOM 2442 N N . ILE A 1 318 ? 9.539 -0.073 -39.543 1.00 92.94 318 ILE A N 1
ATOM 2443 C CA . ILE A 1 318 ? 9.667 0.644 -38.280 1.00 92.94 318 ILE A CA 1
ATOM 2444 C C . ILE A 1 318 ? 11.157 0.853 -38.046 1.00 92.94 318 ILE A C 1
ATOM 2446 O O . ILE A 1 318 ? 11.929 -0.101 -38.145 1.00 92.94 318 ILE A O 1
ATOM 2450 N N . SER A 1 319 ? 11.551 2.075 -37.701 1.00 93.06 319 SER A N 1
ATOM 2451 C CA . SER A 1 319 ? 12.920 2.377 -37.287 1.00 93.06 319 SER A CA 1
ATOM 2452 C C . SER A 1 319 ? 12.960 3.277 -36.060 1.00 93.06 319 SER A C 1
ATOM 2454 O O . SER A 1 319 ? 12.013 4.007 -35.778 1.00 93.06 319 SER A O 1
ATOM 2456 N N . PHE A 1 320 ? 14.037 3.206 -35.287 1.00 92.81 320 PHE A N 1
ATOM 2457 C CA . PHE A 1 320 ? 14.301 4.118 -34.176 1.00 92.81 320 PHE A CA 1
ATOM 2458 C C . PHE A 1 320 ? 15.797 4.181 -33.876 1.00 92.81 320 PHE A C 1
ATOM 2460 O O . PHE A 1 320 ? 16.563 3.287 -34.237 1.00 92.81 320 PHE A O 1
ATOM 2467 N N . LEU A 1 321 ? 16.203 5.244 -33.184 1.00 89.19 321 LEU A N 1
ATOM 2468 C CA . LEU A 1 321 ? 17.546 5.374 -32.632 1.00 89.19 321 LEU A CA 1
ATOM 2469 C C . LEU A 1 321 ? 17.531 4.896 -31.182 1.00 89.19 321 LEU A C 1
ATOM 2471 O O . LEU A 1 321 ? 16.806 5.454 -30.357 1.00 89.19 321 LEU A O 1
ATOM 2475 N N . ALA A 1 322 ? 18.313 3.859 -30.899 1.00 83.06 322 ALA A N 1
ATOM 2476 C CA . ALA A 1 322 ? 18.608 3.410 -29.546 1.00 83.06 322 ALA A CA 1
ATOM 2477 C C . ALA A 1 322 ? 19.791 4.199 -28.955 1.00 83.06 322 ALA A C 1
ATOM 2479 O O . ALA A 1 322 ? 20.512 4.909 -29.669 1.00 83.06 322 ALA A O 1
ATOM 2480 N N . ASP A 1 323 ? 20.023 4.037 -27.652 1.00 71.75 323 ASP A N 1
ATOM 2481 C CA . ASP A 1 323 ? 21.141 4.671 -26.950 1.00 71.75 323 ASP A CA 1
ATOM 2482 C C . ASP A 1 323 ? 22.488 4.416 -27.638 1.00 71.75 323 ASP A C 1
ATOM 2484 O O . ASP A 1 323 ? 22.775 3.319 -28.130 1.00 71.75 323 ASP A O 1
ATOM 2488 N N . GLY A 1 324 ? 23.313 5.466 -27.688 1.00 74.00 324 GLY A N 1
ATOM 2489 C CA . GLY A 1 324 ? 24.586 5.465 -28.414 1.00 74.00 324 GLY A CA 1
ATOM 2490 C C . GLY A 1 324 ? 24.461 5.703 -29.925 1.00 74.00 324 GLY A C 1
ATOM 2491 O O . GLY A 1 324 ? 25.442 5.517 -30.640 1.00 74.00 324 GLY A O 1
ATOM 2492 N N . GLY A 1 325 ? 23.285 6.111 -30.422 1.00 79.19 325 GLY A N 1
ATOM 2493 C CA . GLY A 1 325 ? 23.058 6.396 -31.847 1.00 79.19 325 GLY A CA 1
ATOM 2494 C C . GLY A 1 325 ? 22.908 5.138 -32.705 1.00 79.19 325 GLY A C 1
ATOM 2495 O O . GLY A 1 325 ? 23.065 5.192 -33.923 1.00 79.19 325 GLY A O 1
ATOM 2496 N N . LEU A 1 326 ? 22.627 4.000 -32.069 1.00 85.94 326 LEU A N 1
ATOM 2497 C CA . LEU A 1 326 ? 22.464 2.715 -32.733 1.00 85.94 326 LEU A CA 1
ATOM 2498 C C . LEU A 1 326 ? 21.120 2.682 -33.465 1.00 85.94 326 LEU A C 1
ATOM 2500 O O . LEU A 1 326 ? 20.061 2.655 -32.840 1.00 85.94 326 LEU A O 1
ATOM 2504 N N . GLU A 1 327 ? 21.166 2.684 -34.794 1.00 92.56 327 GLU A N 1
ATOM 2505 C CA . GLU A 1 327 ? 19.967 2.578 -35.622 1.00 92.56 327 GLU A CA 1
ATOM 2506 C C . GLU A 1 327 ? 19.401 1.156 -35.573 1.00 92.56 327 GLU A C 1
ATOM 2508 O O . GLU A 1 327 ? 20.117 0.181 -35.818 1.00 92.56 327 GLU A O 1
ATOM 2513 N N . VAL A 1 328 ? 18.112 1.048 -35.259 1.00 94.06 328 VAL A N 1
ATOM 2514 C CA . VAL A 1 328 ? 17.347 -0.198 -35.315 1.00 94.06 328 VAL A CA 1
ATOM 2515 C C . VAL A 1 328 ? 16.274 -0.049 -36.382 1.00 94.06 328 VAL A C 1
ATOM 2517 O O . VAL A 1 328 ? 15.509 0.913 -36.334 1.00 94.06 328 VAL A O 1
ATOM 2520 N N . SER A 1 329 ? 16.182 -0.989 -37.324 1.00 94.31 329 SER A N 1
ATOM 2521 C CA . SER A 1 329 ? 15.092 -1.023 -38.307 1.00 94.31 329 SER A CA 1
ATOM 2522 C C . SER A 1 329 ? 14.646 -2.441 -38.659 1.00 94.31 329 SER A C 1
ATOM 2524 O O . SER A 1 329 ? 15.430 -3.391 -38.623 1.00 94.31 329 SER A O 1
ATOM 2526 N N . PHE A 1 330 ? 13.359 -2.605 -38.958 1.00 93.69 330 PHE A N 1
ATOM 2527 C CA . PHE A 1 330 ? 12.768 -3.881 -39.367 1.00 93.69 330 PHE A CA 1
ATOM 2528 C C . PHE A 1 330 ? 11.414 -3.668 -40.043 1.00 93.69 330 PHE A C 1
ATOM 2530 O O . PHE A 1 330 ? 10.739 -2.655 -39.846 1.00 93.69 330 PHE A O 1
ATOM 2537 N N . LYS A 1 331 ? 10.979 -4.663 -40.818 1.00 91.81 331 LYS A N 1
ATOM 2538 C CA . LYS A 1 331 ? 9.671 -4.659 -41.479 1.00 91.81 331 LYS A CA 1
ATOM 2539 C C . LYS A 1 331 ? 8.670 -5.512 -40.720 1.00 91.81 331 LYS A C 1
ATOM 2541 O O . LYS A 1 331 ? 8.974 -6.621 -40.285 1.00 91.81 331 LYS A O 1
ATOM 2546 N N . ALA A 1 332 ? 7.445 -5.013 -40.597 1.00 87.19 332 ALA A N 1
ATOM 2547 C CA . ALA A 1 332 ? 6.359 -5.802 -40.033 1.00 87.19 332 ALA A CA 1
ATOM 2548 C C . ALA A 1 332 ? 6.093 -7.054 -40.893 1.00 87.19 332 ALA A C 1
ATOM 2550 O O . ALA A 1 332 ? 5.909 -6.957 -42.105 1.00 87.19 332 ALA A O 1
ATOM 2551 N N . GLY A 1 333 ? 6.038 -8.220 -40.252 1.00 88.56 333 GLY A N 1
ATOM 2552 C CA . GLY A 1 333 ? 5.909 -9.532 -40.889 1.00 88.56 333 GLY A CA 1
ATOM 2553 C C . GLY A 1 333 ? 7.242 -10.208 -41.217 1.00 88.56 333 GLY A C 1
ATOM 2554 O O . GLY A 1 333 ? 7.233 -11.383 -41.578 1.00 88.56 333 GLY A O 1
ATOM 2555 N N . ASP A 1 334 ? 8.369 -9.509 -41.063 1.00 91.50 334 ASP A N 1
ATOM 2556 C CA . ASP A 1 334 ? 9.702 -10.048 -41.323 1.00 91.50 334 ASP A CA 1
ATOM 2557 C C . ASP A 1 334 ? 10.370 -10.567 -40.036 1.00 91.50 334 ASP A C 1
ATOM 2559 O O . ASP A 1 334 ? 10.031 -10.161 -38.919 1.00 91.50 334 ASP A O 1
ATOM 2563 N N . LYS A 1 335 ? 11.316 -11.493 -40.205 1.00 93.94 335 LYS A N 1
ATOM 2564 C CA . LYS A 1 335 ? 12.188 -12.022 -39.144 1.00 93.94 335 LYS A CA 1
ATOM 2565 C C . LYS A 1 335 ? 13.519 -11.276 -39.061 1.00 93.94 335 LYS A C 1
ATOM 2567 O O . LYS A 1 335 ? 14.215 -11.406 -38.059 1.00 93.94 335 LYS A O 1
ATOM 2572 N N . ALA A 1 336 ? 13.888 -10.546 -40.110 1.00 94.19 336 ALA A N 1
ATOM 2573 C CA . ALA A 1 336 ? 15.121 -9.775 -40.152 1.00 94.19 336 ALA A CA 1
ATOM 2574 C C . ALA A 1 336 ? 14.980 -8.447 -39.388 1.00 94.19 336 ALA A C 1
ATOM 2576 O O . ALA A 1 336 ? 14.041 -7.680 -39.614 1.00 94.19 336 ALA A O 1
ATOM 2577 N N . VAL A 1 337 ? 15.940 -8.174 -38.505 1.00 94.62 337 VAL A N 1
ATOM 2578 C CA . VAL A 1 337 ? 16.095 -6.906 -37.786 1.00 94.62 337 VAL A CA 1
ATOM 2579 C C . VAL A 1 337 ? 17.512 -6.390 -38.005 1.00 94.62 337 VAL A C 1
ATOM 2581 O O . VAL A 1 337 ? 18.487 -7.093 -37.745 1.00 94.62 337 VAL A O 1
ATOM 2584 N N . SER A 1 338 ? 17.632 -5.150 -38.465 1.00 94.56 338 SER A N 1
ATOM 2585 C CA . SER A 1 338 ? 18.901 -4.434 -38.559 1.00 94.56 338 SER A CA 1
ATOM 2586 C C . SER A 1 338 ? 19.165 -3.707 -37.246 1.00 94.56 338 SER A C 1
ATOM 2588 O O . SER A 1 338 ? 18.317 -2.940 -36.798 1.00 94.56 338 SER A O 1
ATOM 2590 N N . VAL A 1 339 ? 20.327 -3.928 -36.633 1.00 92.75 339 VAL A N 1
ATOM 2591 C CA . VAL A 1 339 ? 20.791 -3.206 -35.439 1.00 92.75 339 VAL A CA 1
ATOM 2592 C C . VAL A 1 339 ? 22.221 -2.739 -35.700 1.00 92.75 339 VAL A C 1
ATOM 2594 O O . VAL A 1 339 ? 23.137 -3.554 -35.823 1.00 92.75 339 VAL A O 1
ATOM 2597 N N . GLY A 1 340 ? 22.418 -1.427 -35.839 1.00 91.06 340 GLY A N 1
ATOM 2598 C CA . GLY A 1 340 ? 23.723 -0.822 -36.131 1.00 91.06 340 GLY A CA 1
ATOM 2599 C C . GLY A 1 340 ? 24.315 -1.286 -37.465 1.00 91.06 340 GLY A C 1
ATOM 2600 O O . GLY A 1 340 ? 25.518 -1.511 -37.562 1.00 91.06 340 GLY A O 1
ATOM 2601 N N . GLY A 1 341 ? 23.464 -1.520 -38.470 1.00 88.94 341 GLY A N 1
ATOM 2602 C CA . GLY A 1 341 ? 23.860 -2.026 -39.790 1.00 88.94 341 GLY A CA 1
ATOM 2603 C C . GLY A 1 341 ? 24.128 -3.536 -39.855 1.00 88.94 341 GLY A C 1
ATOM 2604 O O . GLY A 1 341 ? 24.367 -4.064 -40.941 1.00 88.94 341 GLY A O 1
ATOM 2605 N N . LYS A 1 342 ? 24.061 -4.257 -38.727 1.00 92.56 342 LYS A N 1
ATOM 2606 C CA . LYS A 1 342 ? 24.164 -5.721 -38.688 1.00 92.56 342 LYS A CA 1
ATOM 2607 C C . LYS A 1 342 ? 22.776 -6.357 -38.680 1.00 92.56 342 LYS A C 1
ATOM 2609 O O . LYS A 1 342 ? 21.905 -5.944 -37.924 1.00 92.56 342 LYS A O 1
ATOM 2614 N N . GLN A 1 343 ? 22.600 -7.394 -39.494 1.00 94.31 343 GLN A N 1
ATOM 2615 C CA . GLN A 1 343 ? 21.358 -8.162 -39.569 1.00 94.31 343 GLN A CA 1
ATOM 2616 C C . GLN A 1 343 ? 21.308 -9.252 -38.492 1.00 94.31 343 GLN A C 1
ATOM 2618 O O . GLN A 1 343 ? 22.259 -10.021 -38.328 1.00 94.31 343 GLN A O 1
ATOM 2623 N N . TYR A 1 344 ? 20.175 -9.332 -37.804 1.00 94.69 344 TYR A N 1
ATOM 2624 C CA . TYR A 1 344 ? 19.804 -10.367 -36.845 1.00 94.69 344 TYR A CA 1
ATOM 2625 C C . TYR A 1 344 ? 18.522 -11.046 -37.334 1.00 94.69 344 TYR A C 1
ATOM 2627 O O . TYR A 1 344 ? 17.604 -10.375 -37.803 1.00 94.69 344 TYR A O 1
ATOM 2635 N N . PHE A 1 345 ? 18.455 -12.373 -37.240 1.00 95.00 345 PHE A N 1
ATOM 2636 C CA . PHE A 1 345 ? 17.299 -13.151 -37.685 1.00 95.00 345 PHE A CA 1
ATOM 2637 C C . PHE A 1 345 ? 16.584 -13.741 -36.477 1.00 95.00 345 PHE A C 1
ATOM 2639 O O . PHE A 1 345 ? 17.102 -14.656 -35.846 1.00 95.00 345 PHE A O 1
ATOM 2646 N N . LEU A 1 346 ? 15.397 -13.218 -36.184 1.00 93.75 346 LEU A N 1
ATOM 2647 C CA . LEU A 1 346 ? 14.548 -13.682 -35.096 1.00 93.75 346 LEU A CA 1
ATOM 2648 C C . LEU A 1 346 ? 13.932 -15.047 -35.427 1.00 93.75 346 LEU A C 1
ATOM 2650 O O . LEU A 1 346 ? 13.601 -15.351 -36.578 1.00 93.75 346 LEU A O 1
ATOM 2654 N N . SER A 1 347 ? 13.679 -15.859 -34.409 1.00 90.12 347 SER A N 1
ATOM 2655 C CA . SER A 1 347 ? 12.978 -17.140 -34.535 1.00 90.12 347 SER A CA 1
ATOM 2656 C C . SER A 1 347 ? 11.532 -16.981 -35.032 1.00 90.12 347 SER A C 1
ATOM 2658 O O . SER A 1 347 ? 11.047 -17.826 -35.800 1.00 90.12 347 SER A O 1
ATOM 2660 N N . ALA A 1 348 ? 10.870 -15.866 -34.709 1.00 92.81 348 ALA A N 1
ATOM 2661 C CA . ALA A 1 348 ? 9.552 -15.491 -35.224 1.00 92.81 348 ALA A CA 1
ATOM 2662 C C . ALA A 1 348 ? 9.496 -14.021 -35.670 1.00 92.81 348 ALA A C 1
ATOM 2664 O O . ALA A 1 348 ? 10.300 -13.207 -35.219 1.00 92.81 348 ALA A O 1
ATOM 2665 N N . PRO A 1 349 ? 8.572 -13.668 -36.583 1.00 93.56 349 PRO A N 1
ATOM 2666 C CA . PRO A 1 349 ? 8.527 -12.323 -37.132 1.00 93.56 349 PRO A CA 1
ATOM 2667 C C . PRO A 1 349 ? 7.978 -11.314 -36.124 1.00 93.56 349 PRO A C 1
ATOM 2669 O O . PRO A 1 349 ? 7.201 -11.668 -35.230 1.00 93.56 349 PRO A O 1
ATOM 2672 N N . VAL A 1 350 ? 8.312 -10.041 -36.331 1.00 92.31 350 VAL A N 1
ATOM 2673 C CA . VAL A 1 350 ? 7.587 -8.929 -35.703 1.00 92.31 350 VAL A CA 1
ATOM 2674 C C . VAL A 1 350 ? 6.201 -8.846 -36.335 1.00 92.31 350 VAL A C 1
ATOM 2676 O O . VAL A 1 350 ? 6.079 -8.835 -37.558 1.00 92.31 350 VAL A O 1
ATOM 2679 N N . ILE A 1 351 ? 5.142 -8.778 -35.533 1.00 92.00 351 ILE A N 1
ATOM 2680 C CA . ILE A 1 351 ? 3.761 -8.804 -36.038 1.00 92.00 351 ILE A CA 1
ATOM 2681 C C . ILE A 1 351 ? 3.014 -7.521 -35.685 1.00 92.00 351 ILE A C 1
ATOM 2683 O O . ILE A 1 351 ? 3.310 -6.866 -34.689 1.00 92.00 351 ILE A O 1
ATOM 2687 N N . ILE A 1 352 ? 1.997 -7.185 -36.478 1.00 90.00 352 ILE A N 1
ATOM 2688 C CA . ILE A 1 352 ? 1.015 -6.161 -36.114 1.00 90.00 352 ILE A CA 1
ATOM 2689 C C . ILE A 1 352 ? -0.243 -6.867 -35.629 1.00 90.00 352 ILE A C 1
ATOM 2691 O O . ILE A 1 352 ? -0.864 -7.620 -36.379 1.00 90.00 352 ILE A O 1
ATOM 2695 N N . LYS A 1 353 ? -0.644 -6.599 -34.388 1.00 87.88 353 LYS A N 1
ATOM 2696 C CA . LYS A 1 353 ? -1.877 -7.118 -33.801 1.00 87.88 353 LYS A CA 1
ATOM 2697 C C . LYS A 1 353 ? -2.731 -5.966 -33.297 1.00 87.88 353 LYS A C 1
ATOM 2699 O O . LYS A 1 353 ? -2.272 -5.162 -32.493 1.00 87.88 353 LYS A O 1
ATOM 2704 N N . SER A 1 354 ? -3.962 -5.870 -33.801 1.00 86.69 354 SER A N 1
ATOM 2705 C CA . SER A 1 354 ? -4.911 -4.803 -33.441 1.00 86.69 354 SER A CA 1
ATOM 2706 C C . SER A 1 354 ? -4.293 -3.396 -33.514 1.00 86.69 354 SER A C 1
ATOM 2708 O O . SER A 1 354 ? -4.480 -2.573 -32.625 1.00 86.69 354 SER A O 1
ATOM 2710 N N . GLY A 1 355 ? -3.490 -3.140 -34.554 1.00 86.00 355 GLY A N 1
ATOM 2711 C CA . GLY A 1 355 ? -2.801 -1.859 -34.753 1.00 86.00 355 GLY A CA 1
ATOM 2712 C C . GLY A 1 355 ? -1.555 -1.631 -33.886 1.00 86.00 355 GLY A C 1
ATOM 2713 O O . GLY A 1 355 ? -0.946 -0.571 -33.989 1.00 86.00 355 GLY A O 1
ATOM 2714 N N . THR A 1 356 ? -1.140 -2.601 -33.067 1.00 88.81 356 THR A N 1
ATOM 2715 C CA . THR A 1 356 ? 0.074 -2.518 -32.241 1.00 88.81 356 THR A CA 1
ATOM 2716 C C . THR A 1 356 ? 1.165 -3.437 -32.779 1.00 88.81 356 THR A C 1
ATOM 2718 O O . THR A 1 356 ? 0.914 -4.608 -33.061 1.00 88.81 356 THR A O 1
ATOM 2721 N N . ALA A 1 357 ? 2.385 -2.911 -32.910 1.00 91.44 357 ALA A N 1
ATOM 2722 C CA . ALA A 1 357 ? 3.560 -3.719 -33.211 1.00 91.44 357 ALA A CA 1
ATOM 2723 C C . ALA A 1 357 ? 3.964 -4.543 -31.982 1.00 91.44 357 ALA A C 1
ATOM 2725 O O . ALA A 1 357 ? 4.193 -3.992 -30.903 1.00 91.44 357 ALA A O 1
ATOM 2726 N N . MET A 1 358 ? 4.053 -5.856 -32.167 1.00 93.06 358 MET A N 1
ATOM 2727 C CA . MET A 1 358 ? 4.420 -6.827 -31.147 1.00 93.06 358 MET A CA 1
ATOM 2728 C C . MET A 1 358 ? 5.731 -7.495 -31.557 1.00 93.06 358 MET A C 1
ATOM 2730 O O . MET A 1 358 ? 5.823 -8.054 -32.654 1.00 93.06 358 MET A O 1
ATOM 2734 N N . VAL A 1 359 ? 6.724 -7.469 -30.674 1.00 94.12 359 VAL A N 1
ATOM 2735 C CA . VAL A 1 359 ? 8.051 -8.059 -30.903 1.00 94.12 359 VAL A CA 1
ATOM 2736 C C . VAL A 1 359 ? 8.239 -9.315 -30.049 1.00 94.12 359 VAL A C 1
ATOM 2738 O O . VAL A 1 359 ? 7.820 -9.302 -28.890 1.00 94.12 359 VAL A O 1
ATOM 2741 N N . PRO A 1 360 ? 8.835 -10.400 -30.576 1.00 94.75 360 PRO A N 1
ATOM 2742 C CA . PRO A 1 360 ? 9.187 -11.554 -29.751 1.00 94.75 360 PRO A CA 1
ATOM 2743 C C . PRO A 1 360 ? 10.309 -11.176 -28.775 1.00 94.75 360 PRO A C 1
ATOM 2745 O O . PRO A 1 360 ? 11.086 -10.267 -29.059 1.00 94.75 360 PRO A O 1
ATOM 2748 N N . MET A 1 361 ? 10.437 -11.891 -27.656 1.00 92.50 361 MET A N 1
ATOM 2749 C CA . MET A 1 361 ? 11.486 -11.627 -26.650 1.00 92.50 361 MET A CA 1
ATOM 2750 C C . MET A 1 361 ? 12.907 -11.553 -27.238 1.00 92.50 361 MET A C 1
ATOM 2752 O O . MET A 1 361 ? 13.683 -10.693 -26.840 1.00 92.50 361 MET A O 1
ATOM 2756 N N . GLU A 1 362 ? 13.214 -12.371 -28.248 1.00 92.31 362 GLU A N 1
ATOM 2757 C CA . GLU A 1 362 ? 14.513 -12.393 -28.945 1.00 92.31 362 GLU A CA 1
ATOM 2758 C C . GLU A 1 362 ? 14.876 -11.057 -29.623 1.00 92.31 362 GLU A C 1
ATOM 2760 O O . GLU A 1 362 ? 16.044 -10.766 -29.880 1.00 92.31 362 GLU A O 1
ATOM 2765 N N . PHE A 1 363 ? 13.888 -10.193 -29.875 1.00 92.56 363 PHE A N 1
ATOM 2766 C CA . PHE A 1 363 ? 14.137 -8.823 -30.320 1.00 92.56 363 PHE A CA 1
ATOM 2767 C C . PHE A 1 363 ? 14.982 -8.039 -29.308 1.00 92.56 363 PHE A C 1
ATOM 2769 O O . PHE A 1 363 ? 15.841 -7.249 -29.702 1.00 92.56 363 PHE A O 1
ATOM 2776 N N . LEU A 1 364 ? 14.763 -8.272 -28.011 1.00 91.00 364 LEU A N 1
ATOM 2777 C CA . LEU A 1 364 ? 15.551 -7.662 -26.945 1.00 91.00 364 LEU A CA 1
ATOM 2778 C C . LEU A 1 364 ? 17.004 -8.143 -27.003 1.00 91.00 364 LEU A C 1
ATOM 2780 O O . LEU A 1 364 ? 17.902 -7.315 -26.892 1.00 91.00 364 LEU A O 1
ATOM 2784 N N . ASP A 1 365 ? 17.237 -9.429 -27.285 1.00 90.69 365 ASP A N 1
ATOM 2785 C CA . ASP A 1 365 ? 18.581 -10.001 -27.439 1.00 90.69 365 ASP A CA 1
ATOM 2786 C C . ASP A 1 365 ? 19.334 -9.377 -28.624 1.00 90.69 365 ASP A C 1
ATOM 2788 O O . ASP A 1 365 ? 20.490 -8.972 -28.487 1.00 90.69 365 ASP A O 1
ATOM 2792 N N . ALA A 1 366 ? 18.668 -9.215 -29.775 1.00 89.50 366 ALA A N 1
ATOM 2793 C CA . ALA A 1 366 ? 19.230 -8.507 -30.933 1.00 89.50 366 ALA A CA 1
ATOM 2794 C C . ALA A 1 366 ? 19.572 -7.047 -30.593 1.00 89.50 366 ALA A C 1
ATOM 2796 O O . ALA A 1 366 ? 20.592 -6.507 -31.027 1.00 89.50 366 ALA A O 1
ATOM 2797 N N . CYS A 1 367 ? 18.740 -6.426 -29.758 1.00 86.88 367 CYS A N 1
ATOM 2798 C CA . CYS A 1 367 ? 18.974 -5.110 -29.193 1.00 86.88 367 CYS A CA 1
ATOM 2799 C C . CYS A 1 367 ? 19.853 -5.150 -27.936 1.00 86.88 367 CYS A C 1
ATOM 2801 O O . CYS A 1 367 ? 19.933 -4.132 -27.268 1.00 86.88 367 CYS A O 1
ATOM 2803 N N . GLY A 1 368 ? 20.527 -6.239 -27.561 1.00 86.75 368 GLY A N 1
ATOM 2804 C CA . GLY A 1 368 ? 21.380 -6.302 -26.362 1.00 86.75 368 GLY A CA 1
ATOM 2805 C C . GLY A 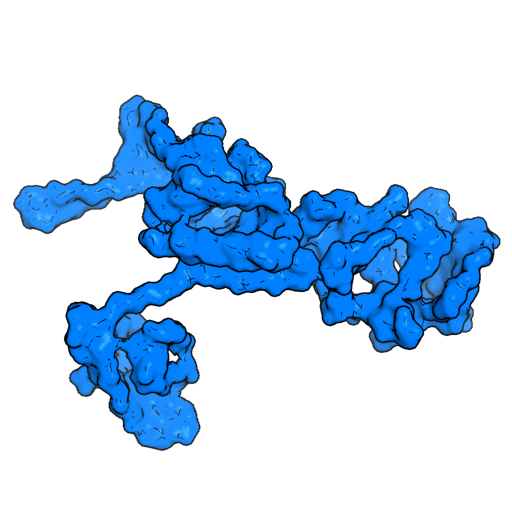1 368 ? 20.721 -5.809 -25.060 1.00 86.75 368 GLY A C 1
ATOM 2806 O O . GLY A 1 368 ? 21.416 -5.312 -24.179 1.00 86.75 368 GLY A O 1
ATOM 2807 N N . ILE A 1 369 ? 19.393 -5.864 -24.970 1.00 87.50 369 ILE A N 1
ATOM 2808 C CA . ILE A 1 369 ? 18.603 -5.491 -23.798 1.00 87.50 369 ILE A CA 1
ATOM 2809 C C . ILE A 1 369 ? 18.416 -6.756 -22.968 1.00 87.50 369 ILE A C 1
ATOM 2811 O O . ILE A 1 369 ? 17.907 -7.761 -23.463 1.00 87.50 369 ILE A O 1
ATOM 2815 N N . LYS A 1 370 ? 18.820 -6.708 -21.698 1.00 90.12 370 LYS A N 1
ATOM 2816 C CA . LYS A 1 370 ? 18.643 -7.837 -20.783 1.00 90.12 370 LYS A CA 1
ATOM 2817 C C . LYS A 1 370 ? 17.192 -7.930 -20.332 1.00 90.12 370 LYS A C 1
ATOM 2819 O O . LYS A 1 370 ? 16.534 -6.914 -20.103 1.00 90.12 370 LYS A O 1
ATOM 2824 N N . TYR A 1 371 ? 16.721 -9.153 -20.141 1.00 92.19 371 TYR A N 1
ATOM 2825 C CA . TYR A 1 371 ? 15.409 -9.414 -19.575 1.00 92.19 371 TYR A CA 1
ATOM 2826 C C . TYR A 1 371 ? 15.390 -10.724 -18.792 1.00 92.19 371 TYR A C 1
ATOM 2828 O O . TYR A 1 371 ? 16.203 -11.616 -19.030 1.00 92.19 371 TYR A O 1
ATOM 2836 N N . GLU A 1 372 ? 14.415 -10.857 -17.901 1.00 91.50 372 GLU A N 1
ATOM 2837 C CA . GLU A 1 372 ? 14.102 -12.109 -17.220 1.00 91.50 372 GLU A CA 1
ATOM 2838 C C . GLU A 1 372 ? 12.592 -12.261 -16.991 1.00 91.50 372 GLU A C 1
ATOM 2840 O O . GLU A 1 372 ? 11.817 -11.311 -17.123 1.00 91.50 372 GLU A O 1
ATOM 2845 N N . LEU A 1 373 ? 12.159 -13.481 -16.674 1.00 88.44 373 LEU A N 1
ATOM 2846 C CA . LEU A 1 373 ? 10.815 -13.731 -16.158 1.00 88.44 373 LEU A CA 1
ATOM 2847 C C . LEU A 1 373 ? 10.867 -13.696 -14.634 1.00 88.44 373 LEU A C 1
ATOM 2849 O O . LEU A 1 373 ? 11.768 -14.292 -14.044 1.00 88.44 373 LEU A O 1
ATOM 285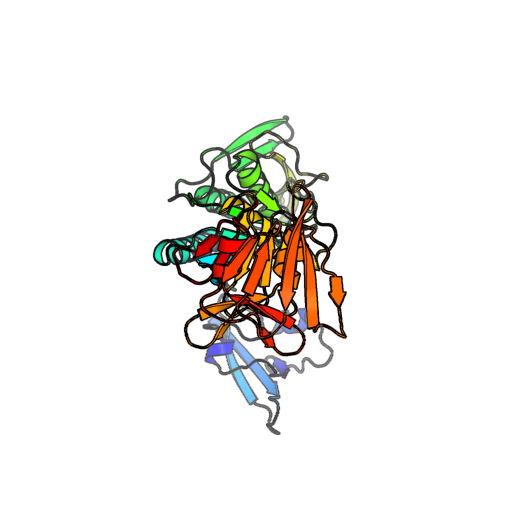3 N N . SER A 1 374 ? 9.869 -13.073 -14.006 1.00 84.81 374 SER A N 1
ATOM 2854 C CA . SER A 1 374 ? 9.706 -13.141 -12.552 1.00 84.81 374 SER A CA 1
ATOM 2855 C C . SER A 1 374 ? 9.642 -14.599 -12.079 1.00 84.81 374 SER A C 1
ATOM 2857 O O . SER A 1 374 ? 9.236 -15.493 -12.829 1.00 84.81 374 SER A O 1
ATOM 2859 N N . ALA A 1 375 ? 10.011 -14.857 -10.820 1.00 80.12 375 ALA A N 1
ATOM 2860 C CA . ALA A 1 375 ? 10.064 -16.213 -10.259 1.00 80.12 375 ALA A CA 1
ATOM 2861 C C . ALA A 1 375 ? 8.731 -16.979 -10.392 1.00 80.12 375 ALA A C 1
ATOM 2863 O O . ALA A 1 375 ? 8.713 -18.179 -10.664 1.00 80.12 375 ALA A O 1
ATOM 2864 N N . ASP A 1 376 ? 7.608 -16.268 -10.279 1.00 78.75 376 ASP A N 1
ATOM 2865 C CA . ASP A 1 376 ? 6.253 -16.803 -10.443 1.00 78.75 376 ASP A CA 1
ATOM 2866 C C . ASP A 1 376 ? 5.778 -16.880 -11.908 1.00 78.75 376 ASP A C 1
ATOM 2868 O O . ASP A 1 376 ? 4.666 -17.339 -12.180 1.00 78.75 376 ASP A O 1
ATOM 2872 N N . ARG A 1 377 ? 6.614 -16.437 -12.855 1.00 85.38 377 ARG A N 1
ATOM 2873 C CA . ARG A 1 377 ? 6.350 -16.356 -14.297 1.00 85.38 377 ARG A CA 1
ATOM 2874 C C . ARG A 1 377 ? 5.078 -15.584 -14.637 1.00 85.38 377 ARG A C 1
ATOM 2876 O O . ARG A 1 377 ? 4.366 -15.956 -15.572 1.00 85.38 377 ARG A O 1
ATOM 2883 N N . LYS A 1 378 ? 4.783 -14.521 -13.887 1.00 85.75 378 LYS A N 1
ATOM 2884 C CA . LYS A 1 378 ? 3.667 -13.598 -14.156 1.00 85.75 378 LYS A CA 1
ATOM 2885 C C . LYS A 1 378 ? 4.109 -12.236 -14.677 1.00 85.75 378 LYS A C 1
ATOM 2887 O O . LYS A 1 378 ? 3.261 -11.459 -15.108 1.00 85.75 378 LYS A O 1
ATOM 2892 N N . ALA A 1 379 ? 5.403 -11.949 -14.692 1.00 88.25 379 ALA A N 1
ATOM 2893 C CA . ALA A 1 379 ? 5.939 -10.712 -15.226 1.00 88.25 379 ALA A CA 1
ATOM 2894 C C . ALA A 1 379 ? 7.207 -10.946 -16.053 1.00 88.25 379 ALA A C 1
ATOM 2896 O O . ALA A 1 379 ? 7.926 -11.928 -15.863 1.00 88.25 379 ALA A O 1
ATOM 2897 N N . VAL A 1 380 ? 7.461 -10.021 -16.974 1.00 90.19 380 VAL A N 1
ATOM 2898 C CA . VAL A 1 380 ? 8.718 -9.887 -17.714 1.00 90.19 380 VAL A CA 1
ATOM 2899 C C . VAL A 1 380 ? 9.394 -8.625 -17.222 1.00 90.19 380 VAL A C 1
ATOM 2901 O O . VAL A 1 380 ? 8.800 -7.549 -17.287 1.00 90.19 380 VAL A O 1
ATOM 2904 N N . ILE A 1 381 ? 10.625 -8.756 -16.756 1.00 89.12 381 ILE A N 1
ATOM 2905 C CA . ILE A 1 381 ? 11.438 -7.653 -16.261 1.00 89.12 381 ILE A CA 1
ATOM 2906 C C . ILE A 1 381 ? 12.460 -7.346 -17.342 1.00 89.12 381 ILE A C 1
ATOM 2908 O O . ILE A 1 381 ? 13.205 -8.224 -17.768 1.00 89.12 381 ILE A O 1
ATOM 2912 N N . VAL A 1 382 ? 12.451 -6.115 -17.827 1.00 89.00 382 VAL A N 1
ATOM 2913 C CA . VAL A 1 382 ? 13.339 -5.619 -18.871 1.00 89.00 382 VAL A CA 1
ATOM 2914 C C . VAL A 1 382 ? 14.257 -4.586 -18.244 1.00 89.00 382 VAL A C 1
ATOM 2916 O O . VAL A 1 382 ? 13.789 -3.590 -17.695 1.00 89.00 382 VAL A O 1
ATOM 2919 N N . TYR A 1 383 ? 15.559 -4.818 -18.330 1.00 84.94 383 TYR A N 1
ATOM 2920 C CA . TYR A 1 383 ? 16.556 -3.955 -17.714 1.00 84.94 383 TYR A CA 1
ATOM 2921 C C . TYR A 1 383 ? 17.010 -2.859 -18.683 1.00 84.94 383 TYR A C 1
ATOM 2923 O O . TYR A 1 383 ? 17.055 -3.086 -19.897 1.00 84.94 383 TYR A O 1
ATOM 2931 N N . PRO A 1 384 ? 17.390 -1.685 -18.162 1.00 73.75 384 PRO A N 1
ATOM 2932 C CA . PRO A 1 384 ? 18.111 -0.691 -18.931 1.00 73.75 384 PRO A CA 1
ATOM 2933 C C . PRO A 1 384 ? 19.467 -1.258 -19.354 1.00 73.75 384 PRO A C 1
ATOM 2935 O O . PRO A 1 384 ? 20.013 -2.157 -18.707 1.00 73.75 384 PRO A O 1
ATOM 2938 N N . ARG A 1 385 ? 19.948 -0.780 -20.503 1.00 65.06 385 ARG A N 1
ATOM 2939 C CA . ARG A 1 385 ? 21.235 -1.184 -21.074 1.00 65.06 385 ARG A CA 1
ATOM 2940 C C . ARG A 1 385 ? 22.410 -0.691 -20.242 1.00 65.06 385 ARG A C 1
ATOM 2942 O O . ARG A 1 385 ? 22.333 0.451 -19.738 1.00 65.06 385 ARG A O 1
#

Radius of gyration: 27.62 Å; chains: 1; bounding box: 69×41×88 Å

Sequence (385 aa):
GVIADTPASRAGIIAGDRIIAVDGTNIAGCSLYEAGLLIQGEKGTKVTLLIQREGKAELIEVKLTREKVTIPPVDYRILEGSLGYLRLDVISEQADSYMGSALSYFQQRDAAGLILDLRNNPGGYLDSAVDIAGYFVDGPAVYLAARDGKKEPLTASQRAKWDKPLVVLVNYNTASAAEILAGAIQDYKKGVLVGYYTFGKGSTQSIIQLENGGFLKLTTYNFYTPLGNEIEWIGIEPDYLVEEEGEIYSRGQAVLWDMLYPGSTVFVLKSYNTFSAGFAGKINAAPEMINGQLYLPLRSLLNVFNFKPAWNSESKEISFLADGGLEVSFKAGDKAVSVGGKQYFLSAPVIIKSGTAMVPMEFLDACGIKYELSADRKAVIVYPR

Secondary structure (DSSP, 8-state):
---TTSHHHHTT--TTPEEEEETTEE-TT--HHHHHHHH--STT-EEEEEEE-TT-SSEEEEEEE---PPPPSEEEEEPGGGEEEEEE--B-TTHHHHHHHHHHHHHHTT-SEEEEE-TT---B-HHHHHHHHTTT-SSEEEEEE-TT--EEEEEPPP-PPP-S-EEEEE-TT--THHHHHHHHHHHTTSSEEEES------EEEEEEE-TTS-EEEEEEEEEE-TT--B-TTT----SEE-S-HHHHHHHHHHHHHHHHSTT-EEEETTSSEEEETTEEEE-SS--EEETTEEEEEHHHHHHHTT---EEETTTTEEEEEETTTEEEEEETT-SEEEETTEEEE-SS--EEETTEEEEETHHHHHTT--EEE-TTSSEEEE---

Foldseek 3Di:
DDDPPAQCVVQPNDPQKDFQDKQPHGCVPPDPVRVVVSVDDDAQDKMWTFIDHPPDPDTDITIGGDHPDDDQQKDWDQDFLLEIEIEGQELEPCNLVSLVVSVVVSVVSVRQEYEYELELYAYYDQVSLLASLLQFDFFFLKWKQFPVRDTDGDTRDHDPHDPHEYEYEYEQNRHDSSLSSVLQCVVRVRYFYFEAFYNQHFWAWDWAQDPVRDTDTGTGIGIAGPVGHGRHPGGDGGPHYDPDPVCRVQLSVQCSVCSSPPQKKKAFAPAQWIHHNPDTDGHPDHFDQDPNFTKDFVVVVCVSQVWDWDADPVQQKIWTQGPPRWIWMDHAQAQWIATNNDIDGHPGGFHQDPNTTIDTPCVCVVVVWDWDARPVNRMIIIHDD

pLDDT: mean 91.24, std 6.89, range [58.34, 98.81]